Protein AF-A0A9E3U3G9-F1 (afdb_monomer_lite)

Structure (mmCIF, N/CA/C/O backbone):
data_AF-A0A9E3U3G9-F1
#
_entry.id   AF-A0A9E3U3G9-F1
#
loop_
_atom_site.group_PDB
_atom_site.id
_atom_site.type_symbol
_atom_site.label_atom_id
_atom_site.label_alt_id
_atom_site.label_comp_id
_atom_site.label_asym_id
_atom_site.label_entity_id
_atom_site.label_seq_id
_atom_site.pdbx_PDB_ins_code
_atom_site.Cartn_x
_atom_site.Cartn_y
_atom_site.Cartn_z
_atom_site.occupancy
_atom_site.B_iso_or_equiv
_atom_site.auth_seq_id
_atom_site.auth_comp_id
_atom_site.auth_asym_id
_atom_site.auth_atom_id
_atom_site.pdbx_PDB_model_num
ATOM 1 N N . MET A 1 1 ? -55.677 0.872 50.748 1.00 37.28 1 MET A N 1
ATOM 2 C CA . MET A 1 1 ? -56.685 1.625 51.520 1.00 37.28 1 MET A CA 1
ATOM 3 C C . MET A 1 1 ? -56.975 0.814 52.766 1.00 37.28 1 MET A C 1
ATOM 5 O O . MET A 1 1 ? -57.609 -0.227 52.658 1.00 37.28 1 MET A O 1
ATOM 9 N N . THR A 1 2 ? -56.434 1.219 53.912 1.00 43.53 2 THR A N 1
ATOM 10 C CA . THR A 1 2 ? -56.767 0.632 55.213 1.00 43.53 2 THR A CA 1
ATOM 11 C C . THR A 1 2 ? -58.215 0.990 55.527 1.00 43.53 2 THR A C 1
ATOM 13 O O . THR A 1 2 ? -58.541 2.118 55.889 1.00 43.53 2 THR A O 1
ATOM 16 N N . SER A 1 3 ? -59.115 0.040 55.284 1.00 49.56 3 SER A N 1
ATOM 17 C CA . SER A 1 3 ? -60.505 0.147 55.705 1.00 49.56 3 SER A CA 1
ATOM 18 C C . SER A 1 3 ? -60.536 -0.058 57.215 1.00 49.56 3 SER A C 1
ATOM 20 O O . SER A 1 3 ? -60.450 -1.183 57.698 1.00 49.56 3 SER A O 1
ATOM 22 N N . ILE A 1 4 ? -60.613 1.039 57.967 1.00 56.78 4 ILE A N 1
ATOM 23 C CA . ILE A 1 4 ? -61.004 0.976 59.374 1.00 56.78 4 ILE A CA 1
ATOM 24 C C . ILE A 1 4 ? -62.487 0.614 59.370 1.00 56.78 4 ILE A C 1
ATOM 26 O O . ILE A 1 4 ? -63.339 1.427 59.008 1.00 56.78 4 ILE A O 1
ATOM 30 N N . VAL A 1 5 ? -62.786 -0.640 59.702 1.00 57.12 5 VAL A N 1
ATOM 31 C CA . VAL A 1 5 ? -64.161 -1.127 59.800 1.00 57.12 5 VAL A CA 1
ATOM 32 C C . VAL A 1 5 ? -64.799 -0.490 61.040 1.00 57.12 5 VAL A C 1
ATOM 34 O O . VAL A 1 5 ? -64.262 -0.648 62.139 1.00 57.12 5 VAL A O 1
ATOM 37 N N . PRO A 1 6 ? -65.920 0.241 60.904 1.00 60.78 6 PRO A N 1
ATOM 38 C CA . PRO A 1 6 ? -66.545 0.916 62.032 1.00 60.78 6 PRO A CA 1
ATOM 39 C C . PRO A 1 6 ? -67.048 -0.101 63.062 1.00 60.78 6 PRO A C 1
ATOM 41 O O . PRO A 1 6 ? -67.605 -1.147 62.718 1.00 60.78 6 PRO A O 1
ATOM 44 N N . ILE A 1 7 ? -66.853 0.221 64.341 1.00 60.19 7 ILE A N 1
ATOM 45 C CA . ILE A 1 7 ? -67.329 -0.591 65.462 1.00 60.19 7 ILE A CA 1
ATOM 46 C C . ILE A 1 7 ? -68.869 -0.547 65.450 1.00 60.19 7 ILE A C 1
ATOM 48 O O . ILE A 1 7 ? -69.435 0.547 65.527 1.00 60.19 7 ILE A O 1
ATOM 52 N N . PRO A 1 8 ? -69.575 -1.689 65.340 1.00 57.84 8 PRO A N 1
ATOM 53 C CA . PRO A 1 8 ? -71.032 -1.698 65.356 1.00 57.84 8 PRO A CA 1
ATOM 54 C C . PRO A 1 8 ? -71.539 -1.258 66.732 1.00 57.84 8 PRO A C 1
ATOM 56 O O . PRO A 1 8 ? -71.121 -1.795 67.753 1.00 57.84 8 PRO A O 1
ATOM 59 N N . THR A 1 9 ? -72.479 -0.317 66.764 1.00 58.25 9 THR A N 1
ATOM 60 C CA . THR A 1 9 ? -73.106 0.208 67.992 1.00 58.25 9 THR A CA 1
ATOM 61 C C . THR A 1 9 ? -74.198 -0.707 68.571 1.00 58.25 9 THR A C 1
ATOM 63 O O . THR A 1 9 ? -74.906 -0.327 69.500 1.00 58.25 9 THR A O 1
ATOM 66 N N . THR A 1 10 ? -74.341 -1.931 68.054 1.00 64.00 10 THR A N 1
ATOM 67 C CA . THR A 1 10 ? -75.283 -2.958 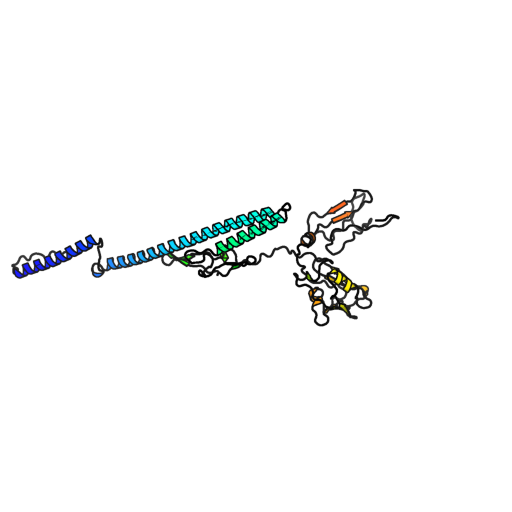68.530 1.00 64.00 10 THR A CA 1
ATOM 68 C C . THR A 1 10 ? -74.509 -4.176 69.039 1.00 64.00 10 THR A C 1
ATOM 70 O O . THR A 1 10 ? -73.444 -4.481 68.508 1.00 64.00 10 THR A O 1
ATOM 73 N N . ARG A 1 11 ? -75.010 -4.856 70.089 1.00 62.72 11 ARG A N 1
ATOM 74 C CA . ARG A 1 11 ? -74.350 -6.019 70.721 1.00 62.72 11 ARG A CA 1
ATOM 75 C C . ARG A 1 11 ? -73.947 -7.061 69.665 1.00 62.72 11 ARG A C 1
ATOM 77 O O . ARG A 1 11 ? -74.780 -7.838 69.209 1.00 62.72 11 ARG A O 1
ATOM 84 N N . ALA A 1 12 ? -72.670 -7.086 69.302 1.00 60.84 12 ALA A N 1
ATOM 85 C CA . ALA A 1 12 ? -72.057 -8.182 68.567 1.00 60.84 12 ALA A CA 1
ATOM 86 C C . ALA A 1 12 ? -71.723 -9.309 69.556 1.00 60.84 12 ALA A C 1
ATOM 88 O O . ALA A 1 12 ? -71.400 -9.032 70.710 1.00 60.84 12 ALA A O 1
ATOM 89 N N . SER A 1 13 ? -71.811 -10.574 69.137 1.00 74.88 13 SER A N 1
ATOM 90 C CA . SER A 1 13 ? -71.367 -11.685 69.986 1.00 74.88 13 SER A CA 1
ATOM 91 C C . SER A 1 13 ? -69.854 -11.593 70.224 1.00 74.88 13 SER A C 1
ATOM 93 O O . SER A 1 13 ? -69.106 -11.265 69.300 1.00 74.88 13 SER A O 1
ATOM 95 N N . ASP A 1 14 ? -69.389 -11.912 71.436 1.00 76.69 14 ASP A N 1
ATOM 96 C CA . ASP A 1 14 ? -67.957 -11.876 71.792 1.00 76.69 14 ASP A CA 1
ATOM 97 C C . ASP A 1 14 ? -67.092 -12.703 70.824 1.00 76.69 14 ASP A C 1
ATOM 99 O O . ASP A 1 14 ? -65.964 -12.332 70.490 1.00 76.69 14 ASP A O 1
ATOM 103 N N . LEU A 1 15 ? -67.650 -13.794 70.289 1.00 81.62 15 LEU A N 1
ATOM 104 C CA . LEU A 1 15 ? -67.008 -14.626 69.270 1.00 81.62 15 LEU A CA 1
ATOM 105 C C . LEU A 1 15 ? -66.771 -13.872 67.948 1.00 81.62 15 LEU A C 1
ATOM 107 O O . LEU A 1 15 ? -65.721 -14.015 67.330 1.00 81.62 15 LEU A O 1
ATOM 111 N N . LEU A 1 16 ? -67.721 -13.043 67.512 1.00 83.25 16 LEU A N 1
ATOM 112 C CA . LEU A 1 16 ? -67.593 -12.265 66.277 1.00 83.25 16 LEU A CA 1
ATOM 113 C C . LEU A 1 16 ? -66.565 -11.130 66.434 1.00 83.25 16 LEU A C 1
ATOM 115 O O . LEU A 1 16 ? -65.830 -10.820 65.497 1.00 83.25 16 LEU A O 1
ATOM 119 N N . VAL A 1 17 ? -66.504 -10.516 67.621 1.00 81.44 17 VAL A N 1
ATOM 120 C CA . VAL A 1 17 ? -65.535 -9.455 67.948 1.00 81.44 17 VAL A CA 1
ATOM 121 C C . VAL A 1 17 ? -64.114 -10.019 67.997 1.00 81.44 17 VAL A C 1
ATOM 123 O O . VAL A 1 17 ? -63.212 -9.468 67.366 1.00 81.44 17 VAL A O 1
ATOM 126 N N . THR A 1 18 ? -63.922 -11.155 68.670 1.00 85.12 18 THR A N 1
ATOM 127 C CA . THR A 1 18 ? -62.619 -11.837 68.751 1.00 85.12 18 THR A CA 1
ATOM 128 C C . THR A 1 18 ? -62.143 -12.353 67.391 1.00 85.12 18 THR A C 1
ATOM 130 O O . THR A 1 18 ? -60.981 -12.149 67.044 1.00 85.12 18 THR A O 1
ATOM 133 N N . GLN A 1 19 ? -63.023 -12.933 66.566 1.00 87.81 19 GLN A N 1
ATOM 134 C CA . GLN A 1 19 ? -62.677 -13.355 65.201 1.00 87.81 19 GLN A CA 1
ATOM 135 C C . GLN A 1 19 ? -62.262 -12.182 64.301 1.00 87.81 19 GLN A C 1
ATOM 137 O O . GLN A 1 19 ? -61.301 -12.307 63.544 1.00 87.81 19 GLN A O 1
ATOM 142 N N . ARG A 1 20 ? -62.937 -11.028 64.397 1.00 84.44 20 ARG A N 1
ATOM 143 C CA . ARG A 1 20 ? -62.544 -9.817 63.653 1.00 84.44 20 ARG A CA 1
ATOM 144 C C . ARG A 1 20 ? -61.198 -9.273 64.110 1.00 84.44 20 ARG A C 1
ATOM 146 O O . ARG A 1 20 ? -60.390 -8.895 63.270 1.00 84.44 20 ARG A O 1
ATOM 153 N N . MET A 1 21 ? -60.946 -9.260 65.417 1.00 87.00 21 MET A N 1
ATOM 154 C CA . MET A 1 21 ? -59.664 -8.818 65.964 1.00 87.00 21 MET A CA 1
ATOM 155 C C . MET A 1 21 ? -58.521 -9.738 65.519 1.00 87.00 21 MET A C 1
ATOM 157 O O . MET A 1 21 ? -57.476 -9.249 65.104 1.00 87.00 21 MET A O 1
ATOM 161 N N . LEU A 1 22 ? -58.735 -11.057 65.522 1.00 90.25 22 LEU A N 1
ATOM 162 C CA . LEU A 1 22 ? -57.767 -12.025 65.000 1.00 90.25 22 LEU A CA 1
ATOM 163 C C . LEU A 1 22 ? -57.517 -11.841 63.499 1.00 90.25 22 LEU A C 1
ATOM 165 O O . LEU A 1 22 ? -56.364 -11.859 63.076 1.00 90.25 22 LEU A O 1
ATOM 169 N N . ALA A 1 23 ? -58.564 -11.619 62.700 1.00 90.00 23 ALA A N 1
ATOM 170 C CA . ALA A 1 23 ? -58.417 -11.344 61.272 1.00 90.00 23 ALA A CA 1
ATOM 171 C C . ALA A 1 23 ? -57.639 -10.041 61.016 1.00 90.00 23 ALA A C 1
ATOM 173 O O . ALA A 1 23 ? -56.769 -10.014 60.147 1.00 90.00 23 ALA A O 1
ATOM 174 N N . GLN A 1 24 ? -57.896 -8.988 61.800 1.00 89.62 24 GLN A N 1
ATOM 175 C CA . GLN A 1 24 ? -57.158 -7.728 61.703 1.00 89.62 24 GLN A CA 1
ATOM 176 C C . GLN A 1 24 ? -55.687 -7.904 62.095 1.00 89.62 24 GLN A C 1
ATOM 178 O O . GLN A 1 24 ? -54.813 -7.489 61.344 1.00 89.62 24 GLN A O 1
ATOM 183 N N . LEU A 1 25 ? -55.398 -8.597 63.201 1.00 92.19 25 LEU A N 1
ATOM 184 C CA . LEU A 1 25 ? -54.023 -8.892 63.620 1.00 92.19 25 LEU A CA 1
ATOM 185 C C . LEU A 1 25 ? -53.260 -9.706 62.568 1.00 92.19 25 LEU A C 1
ATOM 187 O O . LEU A 1 25 ? -52.076 -9.468 62.350 1.00 92.19 25 LEU A O 1
ATOM 191 N N . GLN A 1 26 ? -53.926 -10.646 61.896 1.00 92.44 26 GLN A N 1
ATOM 192 C CA . GLN A 1 26 ? -53.324 -11.410 60.801 1.00 92.44 26 GLN A CA 1
ATOM 193 C C . GLN A 1 26 ? -53.022 -10.540 59.571 1.00 92.44 26 GLN A C 1
ATOM 195 O O . GLN A 1 26 ? -52.014 -10.774 58.903 1.00 92.44 26 GLN A O 1
ATOM 200 N N . ILE A 1 27 ? -53.866 -9.549 59.263 1.00 92.50 27 ILE A N 1
ATOM 201 C CA . ILE A 1 27 ? -53.612 -8.566 58.196 1.00 92.50 27 ILE A CA 1
ATOM 202 C C . ILE A 1 27 ? -52.431 -7.672 58.584 1.00 92.50 27 ILE A C 1
ATOM 204 O O . ILE A 1 27 ? -51.468 -7.580 57.825 1.00 92.50 27 ILE A O 1
ATOM 208 N N . ASP A 1 28 ? -52.454 -7.102 59.788 1.00 91.50 28 ASP A N 1
ATOM 209 C CA . ASP A 1 28 ? -51.410 -6.198 60.274 1.00 91.50 28 ASP A CA 1
ATOM 210 C C . ASP A 1 28 ? -50.050 -6.909 60.358 1.00 91.50 28 ASP A C 1
ATOM 212 O O . ASP A 1 28 ? -49.027 -6.347 59.973 1.00 91.50 28 ASP A O 1
ATOM 216 N N . GLN A 1 29 ? -50.018 -8.176 60.790 1.00 93.88 29 GLN A N 1
ATOM 217 C CA . GLN A 1 29 ? -48.792 -8.977 60.827 1.00 93.88 29 GLN A CA 1
ATOM 218 C C . GLN A 1 29 ? -48.216 -9.216 59.422 1.00 93.88 29 GLN A C 1
ATOM 220 O O . GLN A 1 29 ? -46.998 -9.182 59.250 1.00 93.88 29 GLN A O 1
ATOM 225 N N . ARG A 1 30 ? -49.066 -9.421 58.406 1.00 91.62 30 ARG A N 1
ATOM 226 C CA . ARG A 1 30 ? -48.631 -9.560 57.005 1.00 91.62 30 ARG A CA 1
ATOM 227 C C . ARG A 1 30 ? -48.098 -8.250 56.436 1.00 91.62 30 ARG A C 1
ATOM 229 O O . ARG A 1 30 ? -47.058 -8.261 55.781 1.00 91.62 30 ARG A O 1
ATOM 236 N N . ASP A 1 31 ? -48.775 -7.139 56.705 1.00 89.50 31 ASP A N 1
ATOM 237 C CA . ASP A 1 31 ? -48.332 -5.815 56.262 1.00 89.50 31 ASP A CA 1
ATOM 238 C C . ASP A 1 31 ? -47.004 -5.424 56.923 1.00 89.50 31 ASP A C 1
ATOM 240 O O . ASP A 1 31 ? -46.109 -4.895 56.261 1.00 89.50 31 ASP A O 1
ATOM 244 N N . LEU A 1 32 ? -46.828 -5.755 58.204 1.00 93.31 32 LEU A N 1
ATOM 245 C CA . LEU A 1 32 ? -45.590 -5.512 58.938 1.00 93.31 32 LEU A CA 1
ATOM 246 C C . LEU A 1 32 ? -44.430 -6.342 58.371 1.00 93.31 32 LEU A C 1
ATOM 248 O O . LEU A 1 32 ? -43.364 -5.782 58.117 1.00 93.31 32 LEU A O 1
ATOM 252 N N . LEU A 1 33 ? -44.637 -7.638 58.105 1.00 91.44 33 LEU A N 1
ATOM 253 C CA . LEU A 1 33 ? -43.637 -8.486 57.438 1.00 91.44 33 LEU A CA 1
ATOM 254 C C . LEU A 1 33 ? -43.251 -7.928 56.063 1.00 91.44 33 LEU A C 1
ATOM 256 O O . LEU A 1 33 ? -42.070 -7.804 55.756 1.00 91.44 33 LEU A O 1
ATOM 260 N N . ARG A 1 34 ? -44.234 -7.488 55.272 1.00 88.06 34 ARG A N 1
ATOM 261 C CA . ARG A 1 34 ? -43.976 -6.863 53.972 1.00 88.06 34 ARG A CA 1
ATOM 262 C C . ARG A 1 34 ? -43.118 -5.602 54.101 1.00 88.06 34 ARG A C 1
ATOM 264 O O . ARG A 1 34 ? -42.192 -5.417 53.318 1.00 88.06 34 ARG A O 1
ATOM 271 N N . ILE A 1 35 ? -43.411 -4.727 55.064 1.00 90.19 35 ILE A N 1
ATOM 272 C CA . ILE A 1 35 ? -42.608 -3.518 55.298 1.00 90.19 35 ILE A CA 1
ATOM 273 C C . ILE A 1 35 ? -41.190 -3.892 55.749 1.00 90.19 35 ILE A C 1
ATOM 275 O O . ILE A 1 35 ? -40.235 -3.262 55.298 1.00 90.19 35 ILE A O 1
ATOM 279 N N . GLN A 1 36 ? -41.029 -4.924 56.584 1.00 91.94 36 GLN A N 1
ATOM 280 C CA . GLN A 1 36 ? -39.705 -5.431 56.963 1.00 91.94 36 GLN A CA 1
ATOM 281 C C . GLN A 1 36 ? -38.915 -5.926 55.743 1.00 91.94 36 GLN A C 1
ATOM 283 O O . GLN A 1 36 ? -37.748 -5.562 55.597 1.00 91.94 36 GLN A O 1
ATOM 288 N N . ASP A 1 37 ? -39.548 -6.664 54.829 1.00 90.81 37 ASP A N 1
ATOM 289 C CA . ASP A 1 37 ? -38.915 -7.129 53.588 1.00 90.81 37 ASP A CA 1
ATOM 290 C C . ASP A 1 37 ? -38.526 -5.959 52.667 1.00 90.81 37 ASP A C 1
ATOM 292 O O . ASP A 1 37 ? -37.433 -5.934 52.089 1.00 90.81 37 ASP A O 1
ATOM 296 N N . GLN A 1 38 ? -39.392 -4.948 52.544 1.00 90.94 38 GLN A N 1
ATOM 297 C CA . GLN A 1 38 ? -39.103 -3.729 51.780 1.00 90.94 38 GLN A CA 1
ATOM 298 C C . GLN A 1 38 ? -37.947 -2.934 52.396 1.00 90.94 38 GLN A C 1
ATOM 300 O O . GLN A 1 38 ? -37.101 -2.421 51.664 1.00 90.94 38 GLN A O 1
ATOM 305 N N . LEU A 1 39 ? -37.880 -2.855 53.728 1.00 92.31 39 LEU A N 1
ATOM 306 C CA . LEU A 1 39 ? -36.806 -2.171 54.444 1.00 92.31 39 LEU A CA 1
ATOM 307 C C . LEU A 1 39 ? -35.474 -2.919 54.300 1.00 92.31 39 LEU A C 1
ATOM 309 O O . LEU A 1 39 ? -34.445 -2.294 54.066 1.00 92.31 39 LEU A O 1
ATOM 313 N N . SER A 1 40 ? -35.498 -4.251 54.396 1.00 94.38 40 SER A N 1
ATOM 314 C CA . SER A 1 40 ? -34.305 -5.094 54.267 1.00 94.38 40 SER A CA 1
ATOM 315 C C . SER A 1 40 ? -33.739 -5.091 52.844 1.00 94.38 40 SER A C 1
ATOM 317 O O . SER A 1 40 ? -32.527 -5.001 52.661 1.00 94.38 40 SER A O 1
ATOM 319 N N . SER A 1 41 ? -34.601 -5.156 51.827 1.00 90.88 41 SER A N 1
ATOM 320 C CA . SER A 1 41 ? -34.184 -5.187 50.416 1.00 90.88 41 SER A CA 1
ATOM 321 C C . SER A 1 41 ? -34.005 -3.813 49.771 1.00 90.88 41 SER A C 1
ATOM 323 O O . SER A 1 41 ? -33.438 -3.718 48.680 1.00 90.88 41 SER A O 1
ATOM 325 N N . GLY A 1 42 ? -34.562 -2.761 50.377 1.00 90.69 42 GLY A N 1
ATOM 326 C CA . GLY A 1 42 ? -34.692 -1.435 49.774 1.00 90.69 42 GLY A CA 1
ATOM 327 C C . GLY A 1 42 ? -35.638 -1.381 48.565 1.00 90.69 42 GLY A C 1
ATOM 328 O O . GLY A 1 42 ? -35.676 -0.369 47.863 1.00 90.69 42 GLY A O 1
ATOM 329 N N . ARG A 1 43 ? -36.391 -2.451 48.270 1.00 89.25 43 ARG A N 1
ATOM 330 C CA . ARG A 1 43 ? -37.284 -2.536 47.105 1.00 89.25 43 ARG A CA 1
ATOM 331 C C . ARG A 1 43 ? -38.736 -2.421 47.537 1.00 89.25 43 ARG A C 1
ATOM 333 O O . ARG A 1 43 ? -39.215 -3.210 48.335 1.00 89.25 43 ARG A O 1
ATOM 340 N N . ARG A 1 44 ? -39.477 -1.487 46.932 1.00 87.75 44 ARG A N 1
ATOM 341 C CA . ARG A 1 44 ? -40.927 -1.335 47.164 1.00 87.75 44 ARG A CA 1
ATOM 342 C C . ARG A 1 44 ? -41.754 -2.501 46.599 1.00 87.75 44 ARG A C 1
ATOM 344 O O . ARG A 1 44 ? -42.830 -2.776 47.117 1.00 87.75 44 ARG A O 1
ATOM 351 N N . ILE A 1 45 ? -41.293 -3.140 45.522 1.00 87.00 45 ILE A N 1
ATOM 352 C CA . ILE A 1 45 ? -42.046 -4.157 44.772 1.00 87.00 45 ILE A CA 1
ATOM 353 C C . ILE A 1 45 ? -41.199 -5.425 44.676 1.00 87.00 45 ILE A C 1
ATOM 355 O O . ILE A 1 45 ? -40.090 -5.370 44.140 1.00 87.00 45 ILE A O 1
ATOM 359 N N . PHE A 1 46 ? -41.736 -6.551 45.146 1.00 83.56 46 PHE A N 1
ATOM 360 C CA . PHE A 1 46 ? -41.106 -7.868 45.007 1.00 83.56 46 PHE A CA 1
ATOM 361 C C . PHE A 1 46 ? -41.773 -8.725 43.941 1.00 83.56 46 PHE A C 1
ATOM 363 O O . PHE A 1 46 ? -41.094 -9.382 43.155 1.00 83.56 46 PHE A O 1
ATOM 370 N N . THR A 1 47 ? -43.103 -8.702 43.901 1.00 85.75 47 THR A N 1
ATOM 371 C CA . THR A 1 47 ? -43.889 -9.487 42.951 1.00 85.75 47 THR A CA 1
ATOM 372 C C . THR A 1 47 ? -44.701 -8.579 42.025 1.00 85.75 47 THR A C 1
ATOM 374 O O . THR A 1 47 ? -45.231 -7.559 42.473 1.00 85.75 47 THR A O 1
ATOM 377 N N . PRO A 1 48 ? -44.866 -8.928 40.734 1.00 86.25 48 PRO A N 1
ATOM 378 C CA . PRO A 1 48 ? -45.695 -8.141 39.818 1.00 86.25 48 PRO A CA 1
ATOM 379 C C . PRO A 1 48 ? -47.157 -7.998 40.264 1.00 86.25 48 PRO A C 1
ATOM 381 O O . PRO A 1 48 ? -47.818 -7.034 39.891 1.00 86.25 48 PRO A O 1
ATOM 384 N N . SER A 1 49 ? -47.656 -8.929 41.084 1.00 86.50 49 SER A N 1
ATOM 385 C CA . SER A 1 49 ? -49.006 -8.901 41.660 1.00 86.50 49 SER A CA 1
ATOM 386 C C . SER A 1 49 ? -49.239 -7.769 42.663 1.00 86.50 49 SER A C 1
ATOM 388 O O . SER A 1 49 ? -50.389 -7.409 42.894 1.00 86.50 49 SER A O 1
ATOM 390 N N . GLU A 1 50 ? -48.189 -7.199 43.260 1.00 85.88 50 GLU A N 1
ATOM 391 C CA . GLU A 1 50 ? -48.328 -6.114 44.242 1.00 85.88 50 GLU A CA 1
ATOM 392 C C . GLU A 1 50 ? -48.685 -4.762 43.611 1.00 85.88 50 GLU A C 1
ATOM 394 O O . GLU A 1 50 ? -49.371 -3.959 44.242 1.00 85.88 50 GLU A O 1
ATOM 399 N N . ASP A 1 51 ? -48.185 -4.496 42.401 1.00 89.56 51 ASP A N 1
ATOM 400 C CA . ASP A 1 51 ? -48.392 -3.258 41.642 1.00 89.56 51 ASP A CA 1
ATOM 401 C C . ASP A 1 51 ? -48.017 -3.513 40.171 1.00 89.56 51 ASP A C 1
ATOM 403 O O . ASP A 1 51 ? -46.885 -3.265 39.747 1.00 89.56 51 ASP A O 1
ATOM 407 N N . ALA A 1 52 ? -48.953 -4.067 39.393 1.00 89.62 52 ALA A N 1
ATOM 408 C CA . ALA A 1 52 ? -48.689 -4.474 38.011 1.00 89.62 52 ALA A CA 1
ATOM 409 C C . ALA A 1 52 ? -48.193 -3.318 37.108 1.00 89.62 52 ALA A C 1
ATOM 411 O O . ALA A 1 52 ? -47.210 -3.523 36.388 1.00 89.62 52 ALA A O 1
ATOM 412 N N . PRO A 1 53 ? -48.768 -2.094 37.158 1.00 92.44 53 PRO A N 1
ATOM 413 C CA . PRO A 1 53 ? -48.261 -0.965 36.377 1.00 92.44 53 PRO A CA 1
ATOM 414 C C . PRO A 1 53 ? -46.823 -0.570 36.734 1.00 92.44 53 PRO A C 1
ATOM 416 O O . PRO A 1 53 ? -46.011 -0.319 35.838 1.00 92.44 53 PRO A O 1
ATOM 419 N N . ALA A 1 54 ? -46.479 -0.511 38.025 1.00 91.44 54 ALA A N 1
ATOM 420 C CA . ALA A 1 54 ? -45.123 -0.153 38.430 1.00 91.44 54 ALA A CA 1
ATOM 421 C C . ALA A 1 54 ? -44.118 -1.284 38.157 1.00 91.44 54 ALA A C 1
ATOM 423 O O . ALA A 1 54 ? -43.000 -1.005 37.722 1.00 91.44 54 ALA A O 1
ATOM 424 N N . ALA A 1 55 ? -44.521 -2.547 38.329 1.00 92.00 55 ALA A N 1
ATOM 425 C CA . ALA A 1 55 ? -43.704 -3.708 37.994 1.00 92.00 55 ALA A CA 1
ATOM 426 C C . ALA A 1 55 ? -43.387 -3.771 36.491 1.00 92.00 55 ALA A C 1
ATOM 428 O O . ALA A 1 55 ? -42.236 -3.990 36.119 1.00 92.00 55 ALA A O 1
ATOM 429 N N . GLN A 1 56 ? -44.363 -3.501 35.615 1.00 93.25 56 GLN A N 1
ATOM 430 C CA . GLN A 1 56 ? -44.132 -3.453 34.167 1.00 93.25 56 GLN A CA 1
ATOM 431 C C . GLN A 1 56 ? -43.093 -2.385 33.797 1.00 93.25 56 GLN A C 1
ATOM 433 O O . GLN A 1 56 ? -42.173 -2.659 33.024 1.00 93.25 56 GLN A O 1
ATOM 438 N N . ARG A 1 57 ? -43.203 -1.177 34.368 1.00 92.56 57 ARG A N 1
ATOM 439 C CA . ARG A 1 57 ? -42.219 -0.102 34.149 1.00 92.56 57 ARG A CA 1
ATOM 440 C C . ARG A 1 57 ? -40.832 -0.501 34.644 1.00 92.56 57 ARG A C 1
ATOM 442 O O . ARG A 1 57 ? -39.860 -0.290 33.926 1.00 92.56 57 ARG A O 1
ATOM 449 N N . ALA A 1 58 ? -40.746 -1.107 35.829 1.00 92.25 58 ALA A N 1
ATOM 450 C CA . ALA A 1 58 ? -39.486 -1.585 36.388 1.00 92.25 58 ALA A CA 1
ATOM 451 C C . ALA A 1 58 ? -38.820 -2.633 35.482 1.00 92.25 58 ALA A C 1
ATOM 453 O O . ALA A 1 58 ? -37.632 -2.516 35.207 1.00 92.25 58 ALA A O 1
ATOM 454 N N . ILE A 1 59 ? -39.580 -3.594 34.944 1.00 92.19 59 ILE A N 1
ATOM 455 C CA . ILE A 1 59 ? -39.061 -4.620 34.022 1.00 92.19 59 ILE A CA 1
ATOM 456 C C . ILE A 1 59 ? -38.528 -3.993 32.728 1.00 92.19 59 ILE A C 1
ATOM 458 O O . ILE A 1 59 ? -37.452 -4.365 32.263 1.00 92.19 59 ILE A O 1
ATOM 462 N N . VAL A 1 60 ? -39.259 -3.043 32.134 1.00 94.81 60 VAL A N 1
ATOM 463 C CA . VAL A 1 60 ? -38.811 -2.354 30.911 1.00 94.81 60 VAL A CA 1
ATOM 464 C C . VAL A 1 60 ? -37.530 -1.564 31.173 1.00 94.81 60 VAL A C 1
ATOM 466 O O . VAL A 1 60 ? -36.585 -1.666 30.393 1.00 94.81 60 VAL A O 1
ATOM 469 N N . LEU A 1 61 ? -37.470 -0.825 32.284 1.00 94.94 61 LEU A N 1
ATOM 470 C CA . LEU A 1 61 ? -36.273 -0.080 32.678 1.00 94.94 61 LEU A CA 1
ATOM 471 C C . LEU A 1 61 ? -35.096 -1.006 32.986 1.00 94.94 61 LEU A C 1
ATOM 473 O O . LEU A 1 61 ? -33.975 -0.695 32.601 1.00 94.94 61 LEU A O 1
ATOM 477 N N . GLN A 1 62 ? -35.334 -2.150 33.627 1.00 93.94 62 GLN A N 1
ATOM 478 C CA . GLN A 1 62 ? -34.289 -3.124 33.919 1.00 93.94 62 GLN A CA 1
ATOM 479 C C . GLN A 1 62 ? -33.724 -3.739 32.633 1.00 93.94 62 GLN A C 1
ATOM 481 O O . GLN A 1 62 ? -32.509 -3.775 32.471 1.00 93.94 62 GLN A O 1
ATOM 486 N N . ARG A 1 63 ? -34.579 -4.127 31.676 1.00 94.94 63 ARG A N 1
ATOM 487 C CA . ARG A 1 63 ? -34.132 -4.591 30.349 1.00 94.94 63 ARG A CA 1
ATOM 488 C C . ARG A 1 63 ? -33.344 -3.519 29.606 1.00 94.94 63 ARG A C 1
ATOM 490 O O . ARG A 1 63 ? -32.318 -3.822 29.007 1.00 94.94 63 ARG A O 1
ATOM 497 N N . LEU A 1 64 ? -33.814 -2.271 29.649 1.00 94.81 64 LEU A N 1
ATOM 498 C CA . LEU A 1 64 ? -33.109 -1.144 29.043 1.00 94.81 64 LEU A CA 1
ATOM 499 C C . LEU A 1 64 ? -31.733 -0.943 29.692 1.00 94.81 64 LEU A C 1
ATOM 501 O O . LEU A 1 64 ? -30.756 -0.717 28.985 1.00 94.81 64 LEU A O 1
ATOM 505 N N . LEU A 1 65 ? -31.645 -1.056 31.019 1.00 95.75 65 LEU A N 1
ATOM 506 C CA . LEU A 1 65 ? -30.394 -0.939 31.762 1.00 95.75 65 LEU A CA 1
ATOM 507 C C . LEU A 1 65 ? -29.430 -2.076 31.409 1.00 95.75 65 LEU A C 1
ATOM 509 O O . LEU A 1 65 ? -28.278 -1.800 31.102 1.00 95.75 65 LEU A O 1
ATOM 513 N N . GLU A 1 66 ? -29.903 -3.322 31.355 1.00 95.44 66 GLU A N 1
ATOM 514 C CA . GLU A 1 66 ? -29.113 -4.483 30.923 1.00 95.44 66 GLU A CA 1
ATOM 515 C C . GLU A 1 66 ? -28.588 -4.311 29.487 1.00 95.44 66 GLU A C 1
ATOM 517 O O . GLU A 1 66 ? -27.401 -4.526 29.228 1.00 95.44 66 GLU A O 1
ATOM 522 N N . GLN A 1 67 ? -29.436 -3.844 28.563 1.00 93.69 67 GLN A N 1
ATOM 523 C CA . GLN A 1 67 ? -29.030 -3.525 27.190 1.00 93.69 67 GLN A CA 1
ATOM 524 C C . GLN A 1 67 ? -27.978 -2.411 27.153 1.00 93.69 67 GLN A C 1
ATOM 526 O O . GLN A 1 67 ? -26.957 -2.560 26.483 1.00 93.69 67 GLN A O 1
ATOM 531 N N . LYS A 1 68 ? -28.176 -1.322 27.905 1.00 94.56 68 LYS A N 1
ATOM 532 C CA . LYS A 1 68 ? -27.205 -0.222 28.006 1.00 94.56 68 LYS A CA 1
ATOM 533 C C . LYS A 1 68 ? -25.881 -0.680 28.623 1.00 94.56 68 LYS A C 1
ATOM 535 O O . LYS A 1 68 ? -24.830 -0.292 28.126 1.00 94.56 68 LYS A O 1
ATOM 540 N N . THR A 1 69 ? -25.903 -1.546 29.637 1.00 95.88 69 THR A N 1
ATOM 541 C CA . THR A 1 69 ? -24.688 -2.144 30.212 1.00 95.88 69 THR A CA 1
ATOM 542 C C . THR A 1 69 ? -23.941 -2.998 29.185 1.00 95.88 69 THR A C 1
ATOM 544 O O . THR A 1 69 ? -22.714 -2.950 29.128 1.00 95.88 69 THR A O 1
ATOM 547 N N . GLN A 1 70 ? -24.646 -3.762 28.345 1.00 94.25 70 GLN A N 1
ATOM 548 C CA . GLN A 1 70 ? -24.001 -4.536 27.282 1.00 94.25 70 GLN A CA 1
ATOM 549 C C . GLN A 1 70 ? -23.397 -3.634 26.198 1.00 94.25 70 GLN A C 1
ATOM 551 O O . GLN 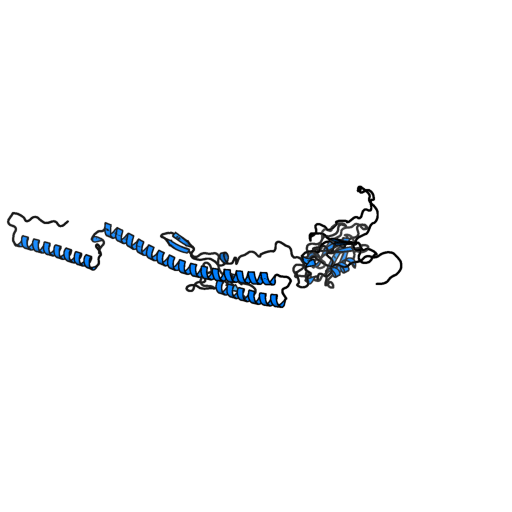A 1 70 ? -22.270 -3.871 25.769 1.00 94.25 70 GLN A O 1
ATOM 556 N N . VAL A 1 71 ? -24.115 -2.585 25.787 1.00 94.50 71 VAL A N 1
ATOM 557 C CA . VAL A 1 71 ? -23.600 -1.569 24.856 1.00 94.50 71 VAL A CA 1
ATOM 558 C C . VAL A 1 71 ? -22.339 -0.915 25.416 1.00 94.50 71 VAL A C 1
ATOM 560 O O . VAL A 1 71 ? -21.342 -0.827 24.711 1.00 94.50 71 VAL A O 1
ATOM 563 N N . GLN A 1 72 ? -22.334 -0.536 26.696 1.00 94.69 72 GLN A N 1
ATOM 564 C CA . GLN A 1 72 ? -21.155 0.047 27.333 1.00 94.69 72 GLN A CA 1
ATOM 565 C C . GLN A 1 72 ? -19.938 -0.890 27.245 1.00 94.69 72 GLN A C 1
ATOM 567 O O . GLN A 1 72 ? -18.868 -0.463 26.815 1.00 94.69 72 GLN A O 1
ATOM 572 N N . LYS A 1 73 ? -20.110 -2.184 27.549 1.00 94.44 73 LYS A N 1
ATOM 573 C CA . LYS A 1 73 ? -19.041 -3.190 27.405 1.00 94.44 73 LYS A CA 1
ATOM 574 C C . LYS A 1 73 ? -18.561 -3.336 25.957 1.00 94.44 73 LYS A C 1
ATOM 576 O O . LYS A 1 73 ? -17.363 -3.488 25.720 1.00 94.44 73 LYS A O 1
ATOM 581 N N . ASN A 1 74 ? -19.478 -3.297 24.989 1.00 91.69 74 ASN A N 1
ATOM 582 C CA . ASN A 1 74 ? -19.140 -3.360 23.567 1.00 91.69 74 ASN A CA 1
ATOM 583 C C . ASN A 1 74 ? -18.320 -2.134 23.135 1.00 91.69 74 ASN A C 1
ATOM 585 O O . ASN A 1 74 ? -17.327 -2.288 22.420 1.00 91.69 74 ASN A O 1
ATOM 589 N N . THR A 1 75 ? -18.693 -0.938 23.595 1.00 92.94 75 THR A N 1
ATOM 590 C CA . THR A 1 75 ? -17.970 0.310 23.323 1.00 92.94 75 THR A CA 1
ATOM 591 C C . THR A 1 75 ? -16.586 0.303 23.965 1.00 92.94 75 THR A C 1
ATOM 593 O O . THR A 1 75 ? -15.614 0.609 23.286 1.00 92.94 75 THR A O 1
ATOM 596 N N . GLU A 1 76 ? -16.449 -0.130 25.220 1.00 93.75 76 GLU A N 1
ATOM 597 C CA . GLU A 1 76 ? -15.147 -0.261 25.897 1.00 93.75 76 GLU A CA 1
ATOM 598 C C . GLU A 1 76 ? -14.217 -1.253 25.174 1.00 93.75 76 GLU A C 1
ATOM 600 O O . GLU A 1 76 ? -13.023 -0.994 24.984 1.00 93.75 76 GLU A O 1
ATOM 605 N N . ALA A 1 77 ? -14.763 -2.385 24.714 1.00 91.62 77 ALA A N 1
ATOM 606 C CA . ALA A 1 77 ? -14.014 -3.357 23.922 1.00 91.62 77 ALA A CA 1
ATOM 607 C C . ALA A 1 77 ? -13.601 -2.794 22.552 1.00 91.62 77 ALA A C 1
ATOM 609 O O . ALA A 1 77 ? -12.465 -3.007 22.128 1.00 91.62 77 ALA A O 1
ATOM 610 N N . THR A 1 78 ? -14.499 -2.058 21.892 1.00 91.50 78 THR A N 1
ATOM 611 C CA . THR A 1 78 ? -14.240 -1.405 20.600 1.00 91.50 78 THR A CA 1
ATOM 612 C C . THR A 1 78 ? -13.176 -0.323 20.741 1.00 91.50 78 THR A C 1
ATOM 614 O O . THR A 1 78 ? -12.219 -0.313 19.976 1.00 91.50 78 THR A O 1
ATOM 617 N N . GLN A 1 79 ? -13.273 0.521 21.770 1.00 93.00 79 GLN A N 1
ATOM 618 C CA . GLN A 1 79 ? -12.278 1.543 22.081 1.00 93.00 79 GLN A CA 1
ATOM 619 C C . GLN A 1 79 ? -10.899 0.919 22.293 1.00 93.00 79 GLN A C 1
ATOM 621 O O . GLN A 1 79 ? -9.924 1.368 21.704 1.00 93.00 79 GLN A O 1
ATOM 626 N N . SER A 1 80 ? -10.821 -0.160 23.077 1.00 93.56 80 SER A N 1
ATOM 627 C CA . SER A 1 80 ? -9.555 -0.864 23.316 1.00 93.56 80 SER A CA 1
ATOM 628 C C . SER A 1 80 ? -8.944 -1.410 22.018 1.00 93.56 80 SER A C 1
ATOM 630 O O . SER A 1 80 ? -7.734 -1.334 21.822 1.00 93.56 80 SER A O 1
ATOM 632 N N . TYR A 1 81 ? -9.781 -1.946 21.124 1.00 91.81 81 TYR A N 1
ATOM 633 C CA . TYR A 1 81 ? -9.354 -2.462 19.822 1.00 91.81 81 TYR A CA 1
ATOM 634 C C . TYR A 1 81 ? -8.867 -1.342 18.888 1.00 91.81 81 TYR A C 1
ATOM 636 O O . TYR A 1 81 ? -7.821 -1.470 18.249 1.00 91.81 81 TYR A O 1
ATOM 644 N N . LEU A 1 82 ? -9.589 -0.219 18.835 1.00 92.19 82 LEU A N 1
ATOM 645 C CA . LEU A 1 82 ? -9.218 0.942 18.025 1.00 92.19 82 LEU A CA 1
ATOM 646 C C . LEU A 1 82 ? -7.944 1.615 18.543 1.00 92.19 82 LEU A C 1
ATOM 648 O O . LEU A 1 82 ? -7.084 1.944 17.740 1.00 92.19 82 LEU A O 1
ATOM 652 N N . THR A 1 83 ? -7.757 1.730 19.858 1.00 94.31 83 THR A N 1
ATOM 653 C CA . THR A 1 83 ? -6.513 2.256 20.445 1.00 94.31 83 THR A CA 1
ATOM 654 C C . THR A 1 83 ? -5.305 1.368 20.124 1.00 94.31 83 THR A C 1
ATOM 656 O O . THR A 1 83 ? -4.220 1.880 19.845 1.00 94.31 83 THR A O 1
ATOM 659 N N . ALA A 1 84 ? -5.474 0.041 20.109 1.00 92.69 84 ALA A N 1
ATOM 660 C CA . ALA A 1 84 ? -4.421 -0.867 19.651 1.00 92.69 84 ALA A CA 1
ATOM 661 C C . ALA A 1 84 ? -4.116 -0.674 18.155 1.00 92.69 84 ALA A C 1
ATOM 663 O O . ALA A 1 84 ? -2.952 -0.638 17.764 1.00 92.69 84 ALA A O 1
ATOM 664 N N . THR A 1 85 ? -5.158 -0.482 17.338 1.00 92.25 85 THR A N 1
ATOM 665 C CA . THR A 1 85 ? -5.023 -0.183 15.904 1.00 92.25 85 THR A CA 1
ATOM 666 C C . THR A 1 85 ? -4.279 1.138 15.683 1.00 92.25 85 THR A C 1
ATOM 668 O O . THR A 1 85 ? -3.318 1.175 14.927 1.00 92.25 85 THR A O 1
ATOM 671 N N . GLU A 1 86 ? -4.654 2.207 16.384 1.00 92.31 86 GLU A N 1
ATOM 672 C CA . GLU A 1 86 ? -4.007 3.523 16.310 1.00 92.31 86 GLU A CA 1
ATOM 673 C C . GLU A 1 86 ? -2.536 3.474 16.736 1.00 92.31 86 GLU A C 1
ATOM 675 O O . GLU A 1 86 ? -1.681 4.074 16.090 1.00 92.31 86 GLU A O 1
ATOM 680 N N . SER A 1 87 ? -2.219 2.707 17.782 1.00 94.00 87 SER A N 1
ATOM 681 C CA . SER A 1 87 ? -0.833 2.515 18.220 1.00 94.00 87 SER A CA 1
ATOM 682 C C . SER A 1 87 ? 0.008 1.844 17.129 1.00 94.00 87 SER A C 1
ATOM 684 O O . SER A 1 87 ? 1.107 2.309 16.834 1.00 94.00 87 SER A O 1
ATOM 686 N N . ALA A 1 88 ? -0.533 0.807 16.479 1.00 92.56 88 ALA A N 1
ATOM 687 C CA . ALA A 1 88 ? 0.119 0.153 15.348 1.00 92.56 88 ALA A CA 1
ATOM 688 C C . ALA A 1 88 ? 0.295 1.115 14.156 1.00 92.56 88 ALA A C 1
ATOM 690 O O . ALA A 1 88 ? 1.378 1.193 13.580 1.00 92.56 88 ALA A O 1
ATOM 691 N N . LEU A 1 89 ? -0.727 1.915 13.828 1.00 91.88 89 LEU A N 1
ATOM 692 C CA . LEU A 1 89 ? -0.655 2.935 12.771 1.00 91.88 89 LEU A CA 1
ATOM 693 C C . LEU A 1 89 ? 0.390 4.018 13.058 1.00 91.88 89 LEU A C 1
ATOM 695 O O . LEU A 1 89 ? 1.082 4.465 12.145 1.00 91.88 89 LEU A O 1
ATOM 699 N N . SER A 1 90 ? 0.529 4.429 14.317 1.00 93.50 90 SER A N 1
ATOM 700 C CA . SER A 1 90 ? 1.559 5.379 14.740 1.00 93.50 90 SER A CA 1
ATOM 701 C C . SER A 1 90 ? 2.963 4.812 14.510 1.00 93.50 90 SER A C 1
ATOM 703 O O . SER A 1 90 ? 3.819 5.491 13.938 1.00 93.50 90 SER A O 1
ATOM 705 N N . SER A 1 91 ? 3.183 3.536 14.850 1.00 91.81 91 SER A N 1
ATOM 706 C CA . SER A 1 91 ? 4.441 2.839 14.552 1.00 91.81 91 SER A CA 1
ATOM 707 C C . SER A 1 91 ? 4.714 2.740 13.048 1.00 91.81 91 SER A C 1
ATOM 709 O O . SER A 1 91 ? 5.842 2.987 12.624 1.00 91.81 91 SER A O 1
ATOM 711 N N . VAL A 1 92 ? 3.691 2.449 12.237 1.00 91.19 92 VAL A N 1
ATOM 712 C CA . VAL A 1 92 ? 3.805 2.425 10.768 1.00 91.19 92 VAL A CA 1
ATOM 713 C C . VAL A 1 92 ? 4.186 3.799 10.219 1.00 91.19 92 VAL A C 1
ATOM 715 O O . VAL A 1 92 ? 5.108 3.909 9.414 1.00 91.19 92 VAL A O 1
ATOM 718 N N . SER A 1 93 ? 3.510 4.855 10.674 1.00 90.88 93 SER A N 1
ATOM 719 C CA . SER A 1 93 ? 3.773 6.232 10.249 1.00 90.88 93 SER A CA 1
ATOM 720 C C . SER A 1 93 ? 5.212 6.663 10.557 1.00 90.88 93 SER A C 1
ATOM 722 O O . SER A 1 93 ? 5.890 7.211 9.687 1.00 90.88 93 SER A O 1
ATOM 724 N N . GLY A 1 94 ? 5.713 6.348 11.758 1.00 92.62 94 GLY A N 1
ATOM 725 C CA . GLY A 1 94 ? 7.104 6.608 12.141 1.00 92.62 94 GLY A CA 1
ATOM 726 C C . GLY A 1 94 ? 8.106 5.861 11.258 1.00 92.62 94 GLY A C 1
ATOM 727 O O . GLY A 1 94 ? 9.002 6.477 10.687 1.00 92.62 94 GLY A O 1
ATOM 728 N N . ALA A 1 95 ? 7.898 4.559 11.054 1.00 91.50 95 ALA A N 1
ATOM 729 C CA . ALA A 1 95 ? 8.759 3.741 10.202 1.00 91.50 95 ALA A CA 1
ATOM 730 C C . ALA A 1 95 ? 8.794 4.234 8.740 1.00 91.50 95 ALA A C 1
ATOM 732 O O . ALA A 1 95 ? 9.857 4.273 8.122 1.00 91.50 95 ALA A O 1
ATOM 733 N N . LEU A 1 96 ? 7.658 4.671 8.184 1.00 90.00 96 LEU A N 1
ATOM 734 C CA . LEU A 1 96 ? 7.606 5.259 6.840 1.00 90.00 96 LEU A CA 1
ATOM 735 C C . LEU A 1 96 ? 8.319 6.616 6.765 1.00 90.00 96 LEU A C 1
ATOM 737 O O . LEU A 1 96 ? 8.966 6.913 5.758 1.00 90.00 96 LEU A O 1
ATOM 741 N N . ALA A 1 97 ? 8.224 7.436 7.814 1.00 91.56 97 ALA A N 1
ATOM 742 C CA . ALA A 1 97 ? 8.967 8.689 7.898 1.00 91.56 97 ALA A CA 1
ATOM 743 C C . ALA A 1 97 ? 10.485 8.441 7.921 1.00 91.56 97 ALA A C 1
ATOM 745 O O . ALA A 1 97 ? 11.219 9.127 7.204 1.00 91.56 97 ALA A O 1
ATOM 746 N N . ASP A 1 98 ? 10.939 7.423 8.655 1.00 91.25 98 ASP A N 1
ATOM 747 C CA . ASP A 1 98 ? 12.347 7.019 8.717 1.00 91.25 98 ASP A CA 1
ATOM 748 C C . ASP A 1 98 ? 12.852 6.503 7.363 1.00 91.25 98 ASP A C 1
ATOM 750 O O . ASP A 1 98 ? 13.892 6.954 6.874 1.00 91.25 98 ASP A O 1
ATOM 754 N N . VAL A 1 99 ? 12.087 5.621 6.702 1.00 91.19 99 VAL A N 1
ATOM 755 C CA . VAL A 1 99 ? 12.405 5.123 5.350 1.00 91.19 99 VAL A CA 1
ATOM 756 C C . VAL A 1 99 ? 12.493 6.275 4.356 1.00 91.19 99 VAL A C 1
ATOM 758 O O . VAL A 1 99 ? 13.438 6.339 3.570 1.00 91.19 99 VAL A O 1
ATOM 761 N N . ARG A 1 100 ? 11.550 7.223 4.404 1.00 89.88 100 ARG A N 1
ATOM 762 C CA . ARG A 1 100 ? 11.584 8.410 3.543 1.00 89.88 100 ARG A CA 1
ATOM 763 C C . ARG A 1 100 ? 12.819 9.265 3.816 1.00 89.88 100 ARG A C 1
ATOM 765 O O . ARG A 1 100 ? 13.453 9.716 2.866 1.00 89.88 100 ARG A O 1
ATOM 772 N N . GLY A 1 101 ? 13.163 9.492 5.083 1.00 90.06 101 GLY A N 1
ATOM 773 C CA . GLY A 1 101 ? 14.357 10.246 5.468 1.00 90.06 101 GLY A CA 1
ATOM 774 C C . GLY A 1 101 ? 15.640 9.606 4.936 1.00 90.06 101 GLY A C 1
ATOM 775 O O . GLY A 1 101 ? 16.485 10.294 4.364 1.00 90.06 101 GLY A O 1
ATOM 776 N N . LEU A 1 102 ? 15.743 8.282 5.049 1.00 90.06 102 LEU A N 1
ATOM 777 C CA . LEU A 1 102 ? 16.868 7.507 4.537 1.00 90.06 102 LEU A CA 1
ATOM 778 C C . LEU A 1 102 ? 16.925 7.495 3.002 1.00 90.06 102 LEU A C 1
ATOM 780 O O . LEU A 1 102 ? 17.995 7.652 2.426 1.00 90.06 102 LEU A O 1
ATOM 784 N N . ALA A 1 103 ? 15.784 7.369 2.323 1.00 88.06 103 ALA A N 1
ATOM 785 C CA . ALA A 1 103 ? 15.723 7.431 0.865 1.00 88.06 103 ALA A CA 1
ATOM 786 C C . ALA A 1 103 ? 16.166 8.806 0.337 1.00 88.06 103 ALA A C 1
ATOM 788 O O . ALA A 1 103 ? 16.938 8.890 -0.615 1.00 88.06 103 ALA A O 1
ATOM 789 N N . VAL A 1 104 ? 15.726 9.892 0.983 1.00 89.56 104 VAL A N 1
ATOM 790 C CA . VAL A 1 104 ? 16.125 11.260 0.618 1.00 89.56 104 VAL A CA 1
ATOM 791 C C . VAL A 1 104 ? 17.614 11.498 0.878 1.00 89.56 104 VAL A C 1
ATOM 793 O O . VAL A 1 104 ? 18.260 12.168 0.074 1.00 89.56 104 VAL A O 1
ATOM 796 N N . SER A 1 105 ? 18.184 10.941 1.953 1.00 86.50 105 SER A N 1
ATOM 797 C CA . SER A 1 105 ? 19.607 11.130 2.262 1.00 86.50 105 SER A CA 1
ATOM 798 C C . SER A 1 105 ? 20.536 10.460 1.244 1.00 86.50 105 SER A C 1
ATOM 800 O O . SER A 1 105 ? 21.618 10.983 0.979 1.00 86.50 105 SER A O 1
ATOM 802 N N . VAL A 1 106 ? 20.105 9.353 0.627 1.00 89.25 106 VAL A N 1
ATOM 803 C CA . VAL A 1 106 ? 20.892 8.619 -0.383 1.00 89.25 106 VAL A CA 1
ATOM 804 C C . VAL A 1 106 ? 20.549 8.958 -1.836 1.00 89.25 106 VAL A C 1
ATOM 806 O O . VAL A 1 106 ? 21.235 8.499 -2.754 1.00 89.25 106 VAL A O 1
ATOM 809 N N . ALA A 1 107 ? 19.516 9.777 -2.059 1.00 82.56 107 ALA A N 1
ATOM 810 C CA . ALA A 1 107 ? 19.108 10.243 -3.386 1.00 82.56 107 ALA A CA 1
ATOM 811 C C . ALA A 1 107 ? 20.098 11.246 -4.013 1.00 82.56 107 ALA A C 1
ATOM 813 O O . ALA A 1 107 ? 20.023 11.526 -5.208 1.00 82.56 107 ALA A O 1
ATOM 814 N N . GLY A 1 108 ? 21.022 11.805 -3.224 1.00 78.31 108 GLY A N 1
ATOM 815 C CA . GLY A 1 108 ? 22.029 12.750 -3.699 1.00 78.31 108 GLY A CA 1
ATOM 816 C C . GLY A 1 108 ? 23.138 12.117 -4.555 1.00 78.31 108 GLY A C 1
ATOM 817 O O . GLY A 1 108 ? 23.452 10.929 -4.464 1.00 78.31 108 GLY A O 1
ATOM 818 N N . ASN A 1 109 ? 23.803 12.954 -5.358 1.00 69.81 109 ASN A N 1
ATOM 819 C CA . ASN A 1 109 ? 24.904 12.535 -6.241 1.00 69.81 109 ASN A CA 1
ATOM 820 C C . ASN A 1 109 ? 26.237 12.290 -5.509 1.00 69.81 109 ASN A C 1
ATOM 822 O O . ASN A 1 109 ? 27.156 11.734 -6.101 1.00 69.81 109 ASN A O 1
ATOM 826 N N . VAL A 1 110 ? 26.358 12.717 -4.248 1.00 80.19 110 VAL A N 1
ATOM 827 C CA . VAL A 1 110 ? 27.607 12.643 -3.460 1.00 80.19 110 VAL A CA 1
ATOM 828 C C . VAL A 1 110 ? 27.689 11.359 -2.618 1.00 80.19 110 VAL A C 1
ATOM 830 O O . VAL A 1 110 ? 28.732 11.063 -2.046 1.00 80.19 110 VAL A O 1
ATOM 833 N N . THR A 1 111 ? 26.604 10.584 -2.543 1.00 83.38 111 THR A N 1
ATOM 834 C CA . THR A 1 111 ? 26.528 9.343 -1.761 1.00 83.38 111 THR A CA 1
ATOM 835 C C . THR A 1 111 ? 27.258 8.206 -2.476 1.00 83.38 111 THR A C 1
ATOM 837 O O . THR A 1 111 ? 27.040 7.959 -3.666 1.00 83.38 111 THR A O 1
ATOM 840 N N . SER A 1 112 ? 28.118 7.492 -1.755 1.00 86.94 112 SER A N 1
ATOM 841 C CA . SER A 1 112 ? 28.843 6.332 -2.279 1.00 86.94 112 SER A CA 1
ATOM 842 C C . SER A 1 112 ? 27.920 5.125 -2.493 1.00 86.94 112 SER A C 1
ATOM 844 O O . SER A 1 112 ? 26.855 5.013 -1.884 1.00 86.94 112 SER A O 1
ATOM 846 N N . GLN A 1 113 ? 28.330 4.179 -3.346 1.00 84.25 113 GLN A N 1
ATOM 847 C CA . GLN A 1 113 ? 27.566 2.943 -3.564 1.00 84.25 113 GLN A CA 1
ATOM 848 C C . GLN A 1 113 ? 27.413 2.133 -2.266 1.00 84.25 113 GLN A C 1
ATOM 850 O O . GLN A 1 113 ? 26.323 1.664 -1.965 1.00 84.25 113 GLN A O 1
ATOM 855 N N . THR A 1 114 ? 28.465 2.058 -1.448 1.00 88.38 114 THR A N 1
ATOM 856 C CA . THR A 1 114 ? 28.444 1.352 -0.160 1.00 88.38 114 THR A CA 1
ATOM 857 C C . THR A 1 114 ? 27.420 1.942 0.816 1.00 88.38 114 THR A C 1
ATOM 859 O O . THR A 1 114 ? 26.754 1.203 1.537 1.00 88.38 114 THR A O 1
ATOM 862 N N . GLU A 1 115 ? 27.260 3.269 0.840 1.00 87.88 115 GLU A N 1
ATOM 863 C CA . GLU A 1 115 ? 26.238 3.935 1.661 1.00 87.88 115 GLU A CA 1
ATOM 864 C C . GLU A 1 115 ? 24.822 3.660 1.144 1.00 87.88 115 GLU A C 1
ATOM 866 O O . GLU A 1 115 ? 23.913 3.443 1.948 1.00 87.88 115 GLU A O 1
ATOM 871 N N . ARG A 1 116 ? 24.630 3.606 -0.183 1.00 87.75 116 ARG A N 1
ATOM 872 C CA . ARG A 1 116 ? 23.349 3.196 -0.781 1.00 87.75 116 ARG A CA 1
ATOM 873 C C . ARG A 1 116 ? 23.004 1.752 -0.426 1.00 87.75 116 ARG A C 1
ATOM 875 O O . ARG A 1 116 ? 21.879 1.490 -0.012 1.00 87.75 116 ARG A O 1
ATOM 882 N N . ASP A 1 117 ? 23.965 0.838 -0.518 1.00 89.06 117 ASP A N 1
ATOM 883 C CA . ASP A 1 117 ? 23.756 -0.574 -0.184 1.00 89.06 117 ASP A CA 1
ATOM 884 C C . ASP A 1 117 ? 23.408 -0.746 1.308 1.00 89.06 117 ASP A C 1
ATOM 886 O O . ASP A 1 117 ? 22.486 -1.489 1.659 1.00 89.06 117 ASP A O 1
ATOM 890 N N . ALA A 1 118 ? 24.075 -0.001 2.197 1.00 91.12 118 ALA A N 1
ATOM 891 C CA . ALA A 1 118 ? 23.749 0.019 3.624 1.00 91.12 118 ALA A CA 1
ATOM 892 C C . ALA A 1 118 ? 22.335 0.566 3.893 1.00 91.12 118 ALA A C 1
ATOM 894 O O . ALA A 1 118 ? 21.600 0.009 4.714 1.00 91.12 118 ALA A O 1
ATOM 895 N N . ALA A 1 119 ? 21.926 1.618 3.177 1.00 89.94 119 ALA A N 1
ATOM 896 C CA . ALA A 1 119 ? 20.575 2.158 3.268 1.00 89.94 119 ALA A CA 1
ATOM 897 C C . ALA A 1 119 ? 19.518 1.151 2.792 1.00 89.94 119 ALA A C 1
ATOM 899 O O . ALA A 1 119 ? 18.503 0.982 3.460 1.00 89.94 119 ALA A O 1
ATOM 900 N N . VAL A 1 120 ? 19.769 0.417 1.703 1.00 88.25 120 VAL A N 1
ATOM 901 C CA . VAL A 1 120 ? 18.863 -0.646 1.231 1.00 88.25 120 VAL A CA 1
ATOM 902 C C . VAL A 1 120 ? 18.673 -1.727 2.297 1.00 88.25 120 VAL A C 1
ATOM 904 O O . VAL A 1 120 ? 17.542 -2.137 2.552 1.00 88.25 120 VAL A O 1
ATOM 907 N N . VAL A 1 121 ? 19.745 -2.163 2.967 1.00 90.75 121 VAL A N 1
ATOM 908 C CA . VAL A 1 121 ? 19.647 -3.142 4.067 1.00 90.75 121 VAL A CA 1
ATOM 909 C C . VAL A 1 121 ? 18.789 -2.606 5.215 1.00 90.75 121 VAL A C 1
ATOM 911 O O . VAL A 1 121 ? 17.956 -3.335 5.753 1.00 90.75 121 VAL A O 1
ATOM 914 N N . GLN A 1 122 ? 18.961 -1.337 5.581 1.00 90.19 122 GLN A N 1
ATOM 915 C CA . GLN A 1 122 ? 18.166 -0.704 6.631 1.00 90.19 122 GLN A CA 1
ATOM 916 C C . GLN A 1 122 ? 16.684 -0.597 6.230 1.00 90.19 122 GLN A C 1
ATOM 918 O O . GLN A 1 122 ? 15.822 -0.957 7.026 1.00 90.19 122 GLN A O 1
ATOM 923 N N . ILE A 1 123 ? 16.382 -0.190 4.990 1.00 90.25 123 ILE A N 1
ATOM 924 C CA . ILE A 1 123 ? 15.008 -0.123 4.463 1.00 90.25 123 ILE A CA 1
ATOM 925 C C . ILE A 1 123 ? 14.351 -1.505 4.485 1.00 90.25 123 ILE A C 1
ATOM 927 O O . ILE A 1 123 ? 13.207 -1.619 4.917 1.00 90.25 123 ILE A O 1
ATOM 931 N N . ARG A 1 124 ? 15.068 -2.563 4.080 1.00 87.75 124 ARG A N 1
ATOM 932 C CA . ARG A 1 124 ? 14.551 -3.942 4.130 1.00 87.75 124 ARG A CA 1
ATOM 933 C C . ARG A 1 124 ? 14.194 -4.371 5.552 1.00 87.75 124 ARG A C 1
ATOM 935 O O . ARG A 1 124 ? 13.114 -4.904 5.763 1.00 87.75 124 ARG A O 1
ATOM 942 N N . ARG A 1 125 ? 15.035 -4.057 6.542 1.00 90.19 125 ARG A N 1
ATOM 943 C CA . ARG A 1 125 ? 14.724 -4.331 7.958 1.00 90.19 125 ARG A CA 1
ATOM 944 C C . ARG A 1 125 ? 13.499 -3.562 8.444 1.00 90.19 125 ARG A C 1
ATOM 946 O O . ARG A 1 125 ? 12.667 -4.115 9.155 1.00 90.19 125 ARG A O 1
ATOM 953 N N . THR A 1 126 ? 13.366 -2.293 8.063 1.00 90.25 126 THR A N 1
ATOM 954 C CA . THR A 1 126 ? 12.172 -1.511 8.407 1.00 90.25 126 THR A CA 1
ATOM 955 C C . THR A 1 126 ? 10.923 -2.069 7.723 1.00 90.25 126 THR A C 1
ATOM 957 O O . THR A 1 126 ? 9.853 -2.074 8.325 1.00 90.25 126 THR A O 1
ATOM 960 N N . LEU A 1 127 ? 11.044 -2.595 6.502 1.00 86.56 127 LEU A N 1
ATOM 961 C CA . LEU A 1 127 ? 9.951 -3.268 5.805 1.00 86.56 127 LEU A CA 1
ATOM 962 C C . LEU A 1 127 ? 9.523 -4.560 6.520 1.00 86.56 127 LEU A C 1
ATOM 964 O O . LEU A 1 127 ? 8.330 -4.771 6.723 1.00 86.56 127 LEU A O 1
ATOM 968 N N . GLU A 1 128 ? 10.474 -5.385 6.965 1.00 87.81 128 GLU A N 1
ATOM 969 C CA . GLU A 1 128 ? 10.200 -6.573 7.790 1.00 87.81 128 GLU A CA 1
ATOM 970 C C . GLU A 1 128 ? 9.461 -6.194 9.085 1.00 87.81 128 GLU A C 1
ATOM 972 O O . GLU A 1 128 ? 8.445 -6.801 9.428 1.00 87.81 128 GLU A O 1
ATOM 977 N N . GLN A 1 129 ? 9.906 -5.128 9.758 1.00 89.38 129 GLN A N 1
ATOM 978 C CA . GLN A 1 129 ? 9.238 -4.595 10.947 1.00 89.38 129 GLN A CA 1
ATOM 979 C C . GLN A 1 129 ? 7.811 -4.108 10.640 1.00 89.38 129 GLN A C 1
ATOM 981 O O . GLN A 1 129 ? 6.894 -4.341 11.425 1.00 89.38 129 GLN A O 1
ATOM 986 N N . LEU A 1 130 ? 7.590 -3.446 9.500 1.00 88.62 130 LEU A N 1
ATOM 987 C CA . LEU A 1 130 ? 6.257 -3.011 9.074 1.00 88.62 130 LEU A CA 1
ATOM 988 C C . LEU A 1 130 ? 5.314 -4.197 8.839 1.00 88.62 130 LEU A C 1
ATOM 990 O O . LEU A 1 130 ? 4.147 -4.124 9.225 1.00 88.62 130 LEU A O 1
ATOM 994 N N . VAL A 1 131 ? 5.809 -5.294 8.260 1.00 88.31 131 VAL A N 1
ATOM 995 C CA . VAL A 1 131 ? 5.036 -6.537 8.092 1.00 88.31 131 VAL A CA 1
ATOM 996 C C . VAL A 1 131 ? 4.677 -7.143 9.450 1.00 88.31 131 VAL A C 1
ATOM 998 O O . VAL A 1 131 ? 3.542 -7.583 9.645 1.00 88.31 131 VAL A O 1
ATOM 1001 N N . GLU A 1 132 ? 5.596 -7.120 10.417 1.00 89.62 132 GLU A N 1
ATOM 1002 C CA . GLU A 1 132 ? 5.327 -7.582 11.783 1.00 89.62 132 GLU A CA 1
ATOM 1003 C C . GLU A 1 132 ? 4.232 -6.744 12.464 1.00 89.62 132 GLU A C 1
ATOM 1005 O O . GLU A 1 132 ? 3.287 -7.300 13.029 1.00 89.62 132 GLU A O 1
ATOM 1010 N N . VAL A 1 133 ? 4.292 -5.413 12.337 1.00 91.12 133 VAL A N 1
ATOM 1011 C CA . VAL A 1 133 ? 3.251 -4.505 12.851 1.00 91.12 133 VAL A CA 1
ATOM 1012 C C . VAL A 1 133 ? 1.915 -4.727 12.131 1.00 91.12 133 VAL A C 1
ATOM 1014 O O . VAL A 1 133 ? 0.863 -4.774 12.771 1.00 91.12 133 VAL A O 1
ATOM 1017 N N . GLY A 1 134 ? 1.932 -4.947 10.814 1.00 88.44 134 GLY A N 1
ATOM 1018 C CA . GLY A 1 134 ? 0.747 -5.310 10.030 1.00 88.44 134 GLY A CA 1
ATOM 1019 C C . GLY A 1 134 ? 0.114 -6.640 10.466 1.00 88.44 134 GLY A C 1
ATOM 1020 O O . GLY A 1 134 ? -1.100 -6.825 10.356 1.00 88.44 134 GLY A O 1
ATOM 1021 N N . ASN A 1 135 ? 0.911 -7.551 11.025 1.00 90.56 135 ASN A N 1
ATOM 1022 C CA . ASN A 1 135 ? 0.478 -8.836 11.572 1.00 90.56 135 ASN A CA 1
ATOM 1023 C C . ASN A 1 135 ? 0.234 -8.808 13.091 1.00 90.56 135 ASN A C 1
ATOM 1025 O O . ASN A 1 135 ? 0.048 -9.862 13.708 1.00 90.56 135 ASN A O 1
ATOM 1029 N N . GLN A 1 136 ? 0.182 -7.630 13.715 1.00 91.12 136 GLN A N 1
ATOM 1030 C CA . GLN A 1 136 ? -0.059 -7.520 15.148 1.00 91.12 136 GLN A CA 1
ATOM 1031 C C . GLN A 1 136 ? -1.464 -8.014 15.530 1.00 91.12 136 GLN A C 1
ATOM 1033 O O . GLN A 1 136 ? -2.468 -7.770 14.849 1.00 91.12 136 GLN A O 1
ATOM 1038 N N . GLN A 1 137 ? -1.531 -8.709 16.667 1.00 91.44 137 GLN A N 1
ATOM 1039 C CA . GLN A 1 137 ? -2.770 -9.234 17.224 1.00 91.44 137 GLN A CA 1
ATOM 1040 C C . GLN A 1 137 ? -3.205 -8.455 18.462 1.00 91.44 137 GLN A C 1
ATOM 1042 O O . GLN A 1 137 ? -2.399 -8.111 19.325 1.00 91.44 137 GLN A O 1
ATOM 1047 N N . PHE A 1 138 ? -4.515 -8.283 18.606 1.00 91.06 138 PHE A N 1
ATOM 1048 C CA . PHE A 1 138 ? -5.138 -7.804 19.828 1.00 91.06 138 PHE A CA 1
ATOM 1049 C C . PHE A 1 138 ? -6.226 -8.780 20.272 1.00 91.06 138 PHE A C 1
ATOM 1051 O O . PHE A 1 138 ? -7.169 -9.065 19.533 1.00 91.06 138 PHE A O 1
ATOM 1058 N N . ARG A 1 139 ? -6.089 -9.327 21.489 1.00 88.06 139 ARG A N 1
ATOM 1059 C CA . ARG A 1 139 ? -7.001 -10.346 22.052 1.00 88.06 139 ARG A CA 1
ATOM 1060 C C . ARG A 1 139 ? -7.218 -11.555 21.117 1.00 88.06 139 ARG A C 1
ATOM 1062 O O . ARG A 1 139 ? -8.339 -12.041 20.979 1.00 88.06 139 ARG A O 1
ATOM 1069 N N . GLY A 1 140 ? -6.145 -12.020 20.471 1.00 86.38 140 GLY A N 1
ATOM 1070 C CA . GLY A 1 140 ? -6.167 -13.174 19.560 1.00 86.38 140 GLY A CA 1
ATOM 1071 C C . GLY A 1 140 ? -6.807 -12.903 18.195 1.00 86.38 140 GLY A C 1
ATOM 1072 O O . GLY A 1 140 ? -7.170 -13.848 17.501 1.00 86.38 140 GLY A O 1
ATOM 1073 N N . ARG A 1 141 ? -6.988 -11.629 17.821 1.00 89.50 141 ARG A N 1
ATOM 1074 C CA . ARG A 1 141 ? -7.494 -11.206 16.509 1.00 89.50 141 ARG A CA 1
ATOM 1075 C C . ARG A 1 141 ? -6.476 -10.312 15.818 1.00 89.50 141 ARG A C 1
ATOM 1077 O O . ARG A 1 141 ? -5.970 -9.385 16.445 1.00 89.50 141 ARG A O 1
ATOM 1084 N N . TYR A 1 142 ? -6.208 -10.564 14.543 1.00 91.75 142 TYR A N 1
ATOM 1085 C CA . TYR A 1 142 ? -5.355 -9.700 13.727 1.00 91.75 142 TYR A CA 1
ATOM 1086 C C . TYR A 1 142 ? -6.033 -8.358 13.447 1.00 91.75 142 TYR A C 1
ATOM 1088 O O . TYR A 1 142 ? -7.196 -8.327 13.036 1.00 91.75 142 TYR A O 1
ATOM 1096 N N . LEU A 1 143 ? -5.297 -7.261 13.649 1.00 91.00 143 LEU A N 1
ATOM 1097 C CA . LEU A 1 143 ? -5.845 -5.903 13.576 1.00 91.00 143 LEU A CA 1
ATOM 1098 C C . LEU A 1 143 ? -6.310 -5.525 12.161 1.00 91.00 143 LEU A C 1
ATOM 1100 O O . LEU A 1 143 ? -7.415 -5.004 12.004 1.00 91.00 143 LEU A O 1
ATOM 1104 N N . PHE A 1 144 ? -5.507 -5.865 11.148 1.00 90.75 144 PHE A N 1
ATOM 1105 C CA . PHE A 1 144 ? -5.651 -5.393 9.763 1.00 90.75 144 PHE A CA 1
ATOM 1106 C C . PHE A 1 144 ? -6.208 -6.445 8.782 1.00 90.75 144 PHE A C 1
ATOM 1108 O O . PHE A 1 144 ? -6.199 -6.246 7.567 1.00 90.75 144 PHE A O 1
ATOM 1115 N N . GLY A 1 145 ? -6.727 -7.572 9.279 1.00 87.62 145 GLY A N 1
ATOM 1116 C CA . GLY A 1 145 ? -7.293 -8.652 8.448 1.00 87.62 145 GLY A CA 1
ATOM 1117 C C . GLY A 1 145 ? -8.710 -8.414 7.919 1.00 87.62 145 GLY A C 1
ATOM 1118 O O . GLY A 1 145 ? -9.274 -9.291 7.263 1.00 87.62 145 GLY A O 1
ATOM 1119 N N . GLY A 1 146 ? -9.309 -7.256 8.206 1.00 87.06 146 GLY A N 1
ATOM 1120 C CA . GLY A 1 146 ? -10.713 -6.998 7.889 1.00 87.06 146 GLY A CA 1
ATOM 1121 C C . GLY A 1 146 ? -11.623 -7.903 8.724 1.00 87.06 146 GLY A C 1
ATOM 1122 O O . GLY A 1 146 ? -11.536 -7.913 9.954 1.00 87.06 146 GLY A O 1
ATOM 1123 N N . SER A 1 147 ? -12.477 -8.700 8.080 1.00 86.00 147 SER A N 1
ATOM 1124 C CA . SER A 1 147 ? -13.282 -9.718 8.770 1.00 86.00 147 SER A CA 1
ATOM 1125 C C . SER A 1 147 ? -12.528 -11.033 9.013 1.00 86.00 147 SER A C 1
ATOM 1127 O O . SER A 1 147 ? -12.999 -11.864 9.793 1.00 86.00 147 SER A O 1
ATOM 1129 N N . LEU A 1 148 ? -11.384 -11.252 8.354 1.00 84.56 148 LEU A N 1
ATOM 1130 C CA . LEU A 1 148 ? -10.537 -12.437 8.524 1.00 84.56 148 LEU A CA 1
ATOM 1131 C C . LEU A 1 148 ? -9.566 -12.209 9.686 1.00 84.56 148 LEU A C 1
ATOM 1133 O O . LEU A 1 148 ? -8.401 -11.875 9.509 1.00 84.56 148 LEU A O 1
ATOM 1137 N N . THR A 1 149 ? -10.075 -12.361 10.906 1.00 84.81 149 THR A N 1
ATOM 1138 C CA . THR A 1 149 ? -9.318 -12.044 12.131 1.00 84.81 149 THR A CA 1
ATOM 1139 C C . THR A 1 149 ? -8.447 -13.181 12.661 1.00 84.81 149 THR A C 1
ATOM 1141 O O . THR A 1 149 ? -7.699 -12.962 13.609 1.00 84.81 149 THR A O 1
ATOM 1144 N N . THR A 1 150 ? -8.541 -14.383 12.090 1.00 85.50 150 THR A N 1
ATOM 1145 C CA . THR A 1 150 ? -7.863 -15.597 12.587 1.00 85.50 150 THR A CA 1
ATOM 1146 C C . THR A 1 150 ? -6.633 -15.996 11.777 1.00 85.50 150 THR A C 1
ATOM 1148 O O . THR A 1 150 ? -5.891 -16.873 12.203 1.00 85.50 150 THR A O 1
ATOM 1151 N N . SER A 1 151 ? -6.424 -15.387 10.613 1.00 86.62 151 SER A N 1
ATOM 1152 C CA . SER A 1 151 ? -5.285 -15.643 9.730 1.00 86.62 151 SER A CA 1
ATOM 1153 C C . SER A 1 151 ? -4.409 -14.397 9.622 1.00 86.62 151 SER A C 1
ATOM 1155 O O . SER A 1 151 ? -4.961 -13.293 9.604 1.00 86.62 151 SER A O 1
ATOM 1157 N N . PRO A 1 152 ? -3.077 -14.549 9.517 1.00 87.50 152 PRO A N 1
ATOM 1158 C CA . PRO A 1 152 ? -2.181 -13.417 9.327 1.00 87.50 152 PRO A CA 1
ATOM 1159 C C . PRO A 1 152 ? -2.529 -12.667 8.027 1.00 87.50 152 PRO A C 1
ATOM 1161 O O . PRO A 1 152 ? -2.653 -13.303 6.976 1.00 87.50 152 PRO A O 1
ATOM 1164 N N . PRO A 1 153 ? -2.740 -11.339 8.087 1.00 86.56 153 PRO A N 1
ATOM 1165 C CA . PRO A 1 153 ? -3.120 -10.543 6.924 1.00 86.56 153 PRO A CA 1
ATOM 1166 C C . PRO A 1 153 ? -1.985 -10.296 5.930 1.00 86.56 153 PRO A C 1
ATOM 1168 O O . PRO A 1 153 ? -2.275 -10.148 4.747 1.00 86.56 153 PRO A O 1
ATOM 1171 N N . PHE A 1 154 ? -0.732 -10.240 6.378 1.00 87.81 154 PHE A N 1
ATOM 1172 C CA . PHE A 1 154 ? 0.429 -9.995 5.525 1.00 87.81 154 PHE A CA 1
ATOM 1173 C C . PHE A 1 154 ? 1.334 -11.221 5.495 1.00 87.81 154 PHE A C 1
ATOM 1175 O O . PHE A 1 154 ? 1.717 -11.750 6.537 1.00 87.81 154 PHE A O 1
ATOM 1182 N N . ASP A 1 155 ? 1.685 -11.650 4.293 1.00 84.50 155 ASP A N 1
ATOM 1183 C CA . ASP A 1 155 ? 2.595 -12.757 4.025 1.00 84.50 155 ASP A CA 1
ATOM 1184 C C . ASP A 1 155 ? 3.700 -12.218 3.114 1.00 84.50 155 ASP A C 1
ATOM 1186 O O . ASP A 1 155 ? 3.393 -11.638 2.074 1.00 84.50 155 ASP A O 1
ATOM 1190 N N . GLY A 1 156 ? 4.965 -12.313 3.523 1.00 70.44 156 GLY A N 1
ATOM 1191 C CA . GLY A 1 156 ? 6.072 -11.704 2.787 1.00 70.44 156 GLY A CA 1
ATOM 1192 C C . GLY A 1 156 ? 7.325 -12.565 2.804 1.00 70.44 156 GLY A C 1
ATOM 1193 O O . GLY A 1 156 ? 7.704 -13.071 3.858 1.00 70.44 156 GLY A O 1
ATOM 1194 N N . ASP A 1 157 ? 7.969 -12.710 1.644 1.00 61.22 157 ASP A N 1
ATOM 1195 C CA . ASP A 1 157 ? 9.247 -13.427 1.484 1.00 61.22 157 ASP A CA 1
ATOM 1196 C C . ASP A 1 157 ? 10.480 -12.499 1.507 1.00 61.22 157 ASP A C 1
ATOM 1198 O O . ASP A 1 157 ? 11.606 -12.949 1.303 1.00 61.22 157 ASP A O 1
ATOM 1202 N N . GLY A 1 158 ? 10.269 -11.207 1.781 1.00 56.12 158 GLY A N 1
ATOM 1203 C CA . GLY A 1 158 ? 11.301 -10.165 1.779 1.00 56.12 158 GLY A CA 1
ATOM 1204 C C . GLY A 1 158 ? 11.432 -9.409 0.452 1.00 56.12 158 GLY A C 1
ATOM 1205 O O . GLY A 1 158 ? 11.961 -8.297 0.453 1.00 56.12 158 GLY A O 1
ATOM 1206 N N . GLU A 1 159 ? 10.909 -9.949 -0.652 1.00 61.50 159 GLU A N 1
ATOM 1207 C CA . GLU A 1 159 ? 10.911 -9.312 -1.976 1.00 61.50 159 GLU A CA 1
ATOM 1208 C C . GLU A 1 159 ? 9.490 -8.942 -2.427 1.00 61.50 159 GLU A C 1
ATOM 1210 O O . GLU A 1 159 ? 9.282 -7.862 -2.980 1.00 61.50 159 GLU A O 1
ATOM 1215 N N . ASN A 1 160 ? 8.492 -9.767 -2.088 1.00 69.81 160 ASN A N 1
ATOM 1216 C CA . ASN A 1 160 ? 7.077 -9.484 -2.333 1.00 69.81 160 ASN A CA 1
ATOM 1217 C C . ASN A 1 160 ? 6.252 -9.610 -1.048 1.00 69.81 160 ASN A C 1
ATOM 1219 O O . ASN A 1 160 ? 6.386 -10.581 -0.305 1.00 69.81 160 ASN A O 1
ATOM 1223 N N . ILE A 1 161 ? 5.360 -8.645 -0.802 1.00 77.94 161 ILE A N 1
ATOM 1224 C CA . ILE A 1 161 ? 4.401 -8.682 0.311 1.00 77.94 161 ILE A CA 1
ATOM 1225 C C . ILE A 1 161 ? 3.002 -8.872 -0.265 1.00 77.94 161 ILE A C 1
ATOM 1227 O O . ILE A 1 161 ? 2.492 -8.021 -0.992 1.00 77.94 161 ILE A O 1
ATOM 1231 N N . VAL A 1 162 ? 2.367 -9.985 0.089 1.00 81.69 162 VAL A N 1
ATOM 1232 C CA . VAL A 1 162 ? 1.011 -10.335 -0.324 1.00 81.69 162 VAL A CA 1
ATOM 1233 C C . VAL A 1 162 ? 0.053 -10.092 0.834 1.00 81.69 162 VAL A C 1
ATOM 1235 O O . VAL A 1 162 ? 0.208 -10.633 1.930 1.00 81.69 162 VAL A O 1
ATOM 1238 N N . TYR A 1 163 ? -0.987 -9.303 0.576 1.00 85.50 163 TYR A N 1
ATOM 1239 C CA . TYR A 1 163 ? -2.089 -9.126 1.512 1.00 85.50 163 TYR A CA 1
ATOM 1240 C C . TYR A 1 163 ? -3.142 -10.224 1.313 1.00 85.50 163 TYR A C 1
ATOM 1242 O O . TYR A 1 163 ? -3.737 -10.346 0.244 1.00 85.50 163 TYR A O 1
ATOM 1250 N N . ARG A 1 164 ? -3.387 -11.022 2.356 1.00 83.19 164 ARG A N 1
ATOM 1251 C CA . ARG A 1 164 ? -4.373 -12.119 2.395 1.00 83.19 164 ARG A CA 1
ATOM 1252 C C . ARG A 1 164 ? -5.616 -11.785 3.234 1.00 83.19 164 ARG A C 1
ATOM 1254 O O . ARG A 1 164 ? -6.366 -12.684 3.614 1.00 83.19 164 ARG A O 1
ATOM 1261 N N . GLY A 1 165 ? -5.826 -10.511 3.563 1.00 83.44 165 GLY A N 1
ATOM 1262 C CA . GLY A 1 165 ? -7.037 -10.051 4.244 1.00 83.44 165 GLY A CA 1
ATOM 1263 C C . GLY A 1 165 ? -8.190 -9.758 3.281 1.00 83.44 165 GLY A C 1
ATOM 1264 O O . GLY A 1 165 ? -8.171 -10.141 2.112 1.00 83.44 165 GLY A O 1
ATOM 1265 N N . ASN A 1 166 ? -9.222 -9.077 3.779 1.00 84.62 166 ASN A N 1
ATOM 1266 C CA . ASN A 1 166 ? -10.350 -8.639 2.960 1.00 84.62 166 ASN A CA 1
ATOM 1267 C C . ASN A 1 166 ? -10.765 -7.192 3.260 1.00 84.62 166 ASN A C 1
ATOM 1269 O O . ASN A 1 166 ? -10.374 -6.608 4.266 1.00 84.62 166 ASN A O 1
ATOM 1273 N N . GLU A 1 167 ? -11.602 -6.627 2.391 1.00 84.00 167 GLU A N 1
ATOM 1274 C CA . GLU A 1 167 ? -12.083 -5.241 2.493 1.00 84.00 167 GLU A CA 1
ATOM 1275 C C . GLU A 1 167 ? -13.247 -5.065 3.484 1.00 84.00 167 GLU A C 1
ATOM 1277 O O . GLU A 1 167 ? -13.805 -3.981 3.614 1.00 84.00 167 GLU A O 1
ATOM 1282 N N . ARG A 1 168 ? -13.662 -6.125 4.190 1.00 85.69 168 ARG A N 1
ATOM 1283 C CA . ARG A 1 168 ? -14.834 -6.066 5.070 1.00 85.69 168 ARG A CA 1
ATOM 1284 C C . ARG A 1 168 ? -14.485 -5.504 6.439 1.00 85.69 168 ARG A C 1
ATOM 1286 O O . ARG A 1 168 ? -13.468 -5.851 7.040 1.00 85.69 168 ARG A O 1
ATOM 1293 N N . HIS A 1 169 ? -15.418 -4.739 6.985 1.00 87.44 169 HIS A N 1
ATOM 1294 C CA . HIS A 1 169 ? -15.322 -4.185 8.327 1.00 87.44 169 HIS A CA 1
ATOM 1295 C C . HIS A 1 169 ? -16.092 -5.010 9.353 1.00 87.44 169 HIS A C 1
ATOM 1297 O O . HIS A 1 169 ? -17.112 -5.636 9.063 1.00 87.44 169 HIS A O 1
ATOM 1303 N N . LEU A 1 170 ? -15.597 -4.986 10.583 1.00 88.06 170 LEU A N 1
ATOM 1304 C CA . LEU A 1 170 ? -16.307 -5.434 11.765 1.00 88.06 170 LEU A CA 1
ATOM 1305 C C . LEU A 1 170 ? -17.195 -4.299 12.264 1.00 88.06 170 LEU A C 1
ATOM 1307 O O . LEU A 1 170 ? -16.823 -3.125 12.205 1.00 88.06 170 LEU A O 1
ATOM 1311 N N . GLN A 1 171 ? -18.367 -4.665 12.767 1.00 89.94 171 GLN A N 1
ATOM 1312 C CA . GLN A 1 171 ? -19.331 -3.725 13.316 1.00 89.94 171 GLN A CA 1
ATOM 1313 C C . GLN A 1 171 ? -19.669 -4.101 14.755 1.00 89.94 171 GLN A C 1
ATOM 1315 O O . GLN A 1 171 ? -19.762 -5.281 15.101 1.00 89.94 171 GLN A O 1
ATOM 1320 N N . SER A 1 172 ? -19.869 -3.083 15.584 1.00 88.44 172 SER A N 1
ATOM 1321 C CA . SER A 1 172 ? -20.234 -3.209 16.991 1.00 88.44 172 SER A CA 1
ATOM 1322 C C . SER A 1 172 ? -21.376 -2.251 17.317 1.00 88.44 172 SER A C 1
ATOM 1324 O O . SER A 1 172 ? -21.486 -1.176 16.727 1.00 88.44 172 SER A O 1
ATOM 1326 N N . PHE A 1 173 ? -22.252 -2.637 18.242 1.00 87.94 173 PHE A N 1
ATOM 1327 C CA . PHE A 1 173 ? -23.346 -1.774 18.685 1.00 87.94 173 PHE A CA 1
ATOM 1328 C C . PHE A 1 173 ? -22.820 -0.699 19.641 1.00 87.94 173 PHE A C 1
ATOM 1330 O O . PHE A 1 173 ? -22.342 -1.040 20.724 1.00 87.94 173 PHE A O 1
ATOM 1337 N N . ALA A 1 174 ? -22.954 0.573 19.258 1.00 88.19 174 ALA A N 1
ATOM 1338 C CA . ALA A 1 174 ? -22.623 1.735 20.093 1.00 88.19 174 ALA A CA 1
ATOM 1339 C C . ALA A 1 174 ? -23.843 2.308 20.831 1.00 88.19 174 ALA A C 1
ATOM 1341 O O . ALA A 1 174 ? -23.692 2.985 21.846 1.00 88.19 174 ALA A O 1
ATOM 1342 N N . ASP A 1 175 ? -25.051 2.021 20.340 1.00 89.56 175 ASP A N 1
ATOM 1343 C CA . ASP A 1 175 ? -26.312 2.265 21.040 1.00 89.56 175 ASP A CA 1
ATOM 1344 C C . ASP A 1 175 ? -27.397 1.280 20.558 1.00 89.56 175 ASP A C 1
ATOM 1346 O O . ASP A 1 175 ? -27.172 0.452 19.670 1.00 89.56 175 ASP A O 1
ATOM 1350 N N . LEU A 1 176 ? -28.588 1.366 21.149 1.00 84.25 176 LEU A N 1
ATOM 1351 C CA . LEU A 1 176 ? -29.811 0.691 20.736 1.00 84.25 176 LEU A CA 1
ATOM 1352 C C . LEU A 1 176 ? -30.062 0.970 19.251 1.00 84.25 176 LEU A C 1
ATOM 1354 O O . LEU A 1 176 ? -30.390 2.090 18.868 1.00 84.25 176 LEU A O 1
ATOM 1358 N N . ASN A 1 177 ? -29.907 -0.068 18.427 1.00 85.12 177 ASN A N 1
ATOM 1359 C CA . ASN A 1 177 ? -30.027 -0.018 16.967 1.00 85.12 177 ASN A CA 1
ATOM 1360 C C . ASN A 1 177 ? -29.010 0.891 16.250 1.00 85.12 177 ASN A C 1
ATOM 1362 O O . ASN A 1 177 ? -29.247 1.272 15.106 1.00 85.12 177 ASN A O 1
ATOM 1366 N N . LEU A 1 178 ? -27.870 1.204 16.873 1.00 90.25 178 LEU A N 1
ATOM 1367 C CA . LEU A 1 178 ? -26.773 1.923 16.224 1.00 90.25 178 LEU A CA 1
ATOM 1368 C C . LEU A 1 178 ? -25.552 1.012 16.101 1.00 90.25 178 LEU A C 1
ATOM 1370 O O . LEU A 1 178 ? -24.886 0.725 17.098 1.00 90.25 178 LEU A O 1
ATOM 1374 N N . LEU A 1 179 ? -25.253 0.577 14.875 1.00 89.81 179 LEU A N 1
ATOM 1375 C CA . LEU A 1 179 ? -24.010 -0.119 14.554 1.00 89.81 179 LEU A CA 1
ATOM 1376 C C . LEU A 1 179 ? -22.966 0.883 14.071 1.00 89.81 179 LEU A C 1
ATOM 1378 O O . LEU A 1 179 ? -23.248 1.723 13.218 1.00 89.81 179 LEU A O 1
ATOM 1382 N N . VAL A 1 180 ? -21.751 0.749 14.590 1.00 89.75 180 VAL A N 1
ATOM 1383 C CA . VAL A 1 180 ? -20.577 1.503 14.152 1.00 89.75 180 VAL A CA 1
ATOM 1384 C C . VAL A 1 180 ? -19.475 0.546 13.732 1.00 89.75 180 VAL A C 1
ATOM 1386 O O . VAL A 1 180 ? -19.384 -0.580 14.226 1.00 89.75 180 VAL A O 1
ATOM 1389 N N . GLN A 1 181 ? -18.631 1.001 12.816 1.00 89.50 181 GLN A N 1
ATOM 1390 C CA . GLN A 1 181 ? -17.431 0.285 12.415 1.00 89.50 181 GLN A CA 1
ATOM 1391 C C . GLN A 1 181 ? -16.431 0.221 13.577 1.00 89.50 181 GLN A C 1
ATOM 1393 O O . GLN A 1 181 ? -16.177 1.221 14.244 1.00 89.50 181 GLN A O 1
ATOM 1398 N N . SER A 1 182 ? -15.876 -0.966 13.823 1.00 86.81 182 SER A N 1
ATOM 1399 C CA . SER A 1 182 ? -15.014 -1.247 14.978 1.00 86.81 182 SER A CA 1
ATOM 1400 C C . SER A 1 182 ? -13.587 -1.669 14.608 1.00 86.81 182 SER A C 1
ATOM 1402 O O . SER A 1 182 ? -12.839 -2.083 15.490 1.00 86.81 182 SER A O 1
ATOM 1404 N N . ASN A 1 183 ? -13.205 -1.624 13.329 1.00 87.88 183 ASN A N 1
ATOM 1405 C CA . ASN A 1 183 ? -11.848 -1.921 12.858 1.00 87.88 183 ASN A CA 1
ATOM 1406 C C . ASN A 1 183 ? -11.474 -1.095 11.615 1.00 87.88 183 ASN A C 1
ATOM 1408 O O . ASN A 1 183 ? -12.339 -0.518 10.957 1.00 87.88 183 ASN A O 1
ATOM 1412 N N . ALA A 1 184 ? -10.186 -1.102 11.276 1.00 85.81 184 ALA A N 1
ATOM 1413 C CA . ALA A 1 184 ? -9.664 -0.664 9.985 1.00 85.81 184 ALA A CA 1
ATOM 1414 C C . ALA A 1 184 ? -9.110 -1.887 9.238 1.00 85.81 184 ALA A C 1
ATOM 1416 O O . ALA A 1 184 ? -8.456 -2.736 9.848 1.00 85.81 184 ALA A O 1
ATOM 1417 N N . ASN A 1 185 ? -9.399 -2.017 7.942 1.00 86.38 185 ASN A N 1
ATOM 1418 C CA . ASN A 1 185 ? -8.852 -3.111 7.139 1.00 86.38 185 ASN A CA 1
ATOM 1419 C C . ASN A 1 185 ? -7.463 -2.726 6.583 1.00 86.38 185 ASN A C 1
ATOM 1421 O O . ASN A 1 185 ? -7.109 -1.551 6.487 1.00 86.38 185 ASN A O 1
ATOM 1425 N N . GLY A 1 186 ? -6.642 -3.724 6.252 1.00 81.62 186 GLY A N 1
ATOM 1426 C CA . GLY A 1 186 ? -5.280 -3.494 5.761 1.00 81.62 186 GLY A CA 1
ATOM 1427 C C . GLY A 1 186 ? -5.239 -2.835 4.383 1.00 81.62 186 GLY A C 1
ATOM 1428 O O . GLY A 1 186 ? -4.293 -2.114 4.090 1.00 81.62 186 GLY A O 1
ATOM 1429 N N . ASN A 1 187 ? -6.282 -3.015 3.569 1.00 82.56 187 ASN A N 1
ATOM 1430 C CA . ASN A 1 187 ? -6.370 -2.375 2.262 1.00 82.56 187 ASN A CA 1
ATOM 1431 C C . ASN A 1 187 ? -6.509 -0.846 2.360 1.00 82.56 187 ASN A C 1
ATOM 1433 O O . ASN A 1 187 ? -5.773 -0.122 1.703 1.00 82.56 187 ASN A O 1
ATOM 1437 N N . GLU A 1 188 ? -7.400 -0.345 3.214 1.00 82.06 188 GLU A N 1
ATOM 1438 C CA . GLU A 1 188 ? -7.623 1.094 3.425 1.00 82.06 188 GLU A CA 1
ATOM 1439 C C . GLU A 1 188 ? -6.421 1.776 4.074 1.00 82.06 188 GLU A C 1
ATOM 1441 O O . GLU A 1 188 ? -6.124 2.930 3.780 1.00 82.06 188 GLU A O 1
ATOM 1446 N N . VAL A 1 189 ? -5.737 1.062 4.968 1.00 81.25 189 VAL A N 1
ATOM 1447 C CA . VAL A 1 189 ? -4.609 1.604 5.726 1.00 81.25 189 VAL A CA 1
ATOM 1448 C C . VAL A 1 189 ? -3.330 1.636 4.898 1.00 81.25 189 VAL A C 1
ATOM 1450 O O . VAL A 1 189 ? -2.628 2.644 4.884 1.00 81.25 189 VAL A O 1
ATOM 1453 N N . PHE A 1 190 ? -2.995 0.518 4.257 1.00 77.94 190 PHE A N 1
ATOM 1454 C CA . PHE A 1 190 ? -1.698 0.327 3.610 1.00 77.94 190 PHE A CA 1
ATOM 1455 C C . PHE A 1 190 ? -1.779 0.437 2.084 1.00 77.94 190 PHE A C 1
ATOM 1457 O O . PHE A 1 190 ? -0.749 0.369 1.421 1.00 77.94 190 PHE A O 1
ATOM 1464 N N . GLY A 1 191 ? -2.980 0.584 1.513 1.00 70.44 191 GLY A N 1
ATOM 1465 C CA . GLY A 1 191 ? -3.173 0.600 0.066 1.00 70.44 191 GLY A CA 1
ATOM 1466 C C . GLY A 1 191 ? -2.686 -0.696 -0.580 1.00 70.44 191 GLY A C 1
ATOM 1467 O O . GLY A 1 191 ? -2.027 -0.652 -1.609 1.00 70.44 191 GLY A O 1
ATOM 1468 N N . THR A 1 192 ? -2.921 -1.857 0.032 1.00 61.00 192 THR A N 1
ATOM 1469 C CA . THR A 1 192 ? -2.310 -3.128 -0.410 1.00 61.00 192 THR A CA 1
ATOM 1470 C C . THR A 1 192 ? -2.833 -3.636 -1.745 1.00 61.00 192 THR A C 1
ATOM 1472 O O . THR A 1 192 ? -2.155 -4.424 -2.397 1.00 61.00 192 THR A O 1
ATOM 1475 N N . LEU A 1 193 ? -4.005 -3.165 -2.172 1.00 56.12 193 LEU A N 1
ATOM 1476 C CA . LEU A 1 193 ? -4.522 -3.351 -3.528 1.00 56.12 193 LEU A CA 1
ATOM 1477 C C . LEU A 1 193 ? -4.189 -2.157 -4.439 1.00 56.12 193 LEU A C 1
ATOM 1479 O O . LEU A 1 193 ? -4.877 -1.938 -5.436 1.00 56.12 193 LEU A O 1
ATOM 1483 N N . SER A 1 194 ? -3.167 -1.355 -4.105 1.00 49.66 194 SER A N 1
ATOM 1484 C CA . SER A 1 194 ? -2.737 -0.242 -4.954 1.00 49.66 194 SER A CA 1
ATOM 1485 C C . SER A 1 194 ? -2.380 -0.762 -6.334 1.00 49.66 194 SER A C 1
ATOM 1487 O O . SER A 1 194 ? -1.550 -1.658 -6.490 1.00 49.66 194 SER A O 1
ATOM 1489 N N . ASN A 1 195 ? -2.999 -0.154 -7.342 1.00 48.66 195 ASN A N 1
ATOM 1490 C CA . ASN A 1 195 ? -2.561 -0.305 -8.714 1.00 48.66 195 ASN A CA 1
ATOM 1491 C C . ASN A 1 195 ? -1.083 0.086 -8.792 1.00 48.66 195 ASN A C 1
ATOM 1493 O O . ASN A 1 195 ? -0.673 1.098 -8.221 1.00 48.66 195 ASN A O 1
ATOM 1497 N N . GLU A 1 196 ? -0.314 -0.737 -9.496 1.00 50.56 196 GLU A N 1
ATOM 1498 C CA . GLU A 1 196 ? 1.076 -0.504 -9.868 1.00 50.56 196 GLU A CA 1
ATOM 1499 C C . GLU A 1 196 ? 1.293 0.985 -10.188 1.00 50.56 196 GLU A C 1
ATOM 1501 O O . GLU A 1 196 ? 0.629 1.540 -11.070 1.00 50.56 196 GLU A O 1
ATOM 1506 N N . VAL A 1 197 ? 2.177 1.656 -9.438 1.00 48.72 197 VAL A N 1
ATOM 1507 C CA . VAL A 1 197 ? 2.558 3.045 -9.725 1.00 48.72 197 VAL A CA 1
ATOM 1508 C C . VAL A 1 197 ? 3.373 3.018 -11.009 1.00 48.72 197 VAL A C 1
ATOM 1510 O O . VAL A 1 197 ? 4.598 2.922 -10.997 1.00 48.72 197 VAL A O 1
ATOM 1513 N N . ARG A 1 198 ? 2.678 3.052 -12.142 1.00 48.94 198 ARG A N 1
ATOM 1514 C CA . ARG A 1 198 ? 3.303 3.216 -13.446 1.00 48.94 198 ARG A CA 1
ATOM 1515 C C . ARG A 1 198 ? 3.772 4.655 -13.530 1.00 48.94 198 ARG A C 1
ATOM 1517 O O . ARG A 1 198 ? 2.960 5.580 -13.474 1.00 48.94 198 ARG A O 1
ATOM 1524 N N . GLY A 1 199 ? 5.087 4.838 -13.608 1.00 49.81 199 GLY A N 1
ATOM 1525 C CA . GLY A 1 199 ? 5.659 6.138 -13.923 1.00 49.81 199 GLY A CA 1
ATOM 1526 C C . GLY A 1 199 ? 4.987 6.690 -15.180 1.00 49.81 199 GLY A C 1
ATOM 1527 O O . GLY A 1 199 ? 4.778 5.968 -16.149 1.00 49.81 199 GLY A O 1
ATOM 1528 N N . SER A 1 200 ? 4.619 7.969 -15.157 1.00 50.22 200 SER A N 1
ATOM 1529 C CA . SER A 1 200 ? 4.068 8.668 -16.326 1.00 50.22 200 SER A CA 1
ATOM 1530 C C . SER A 1 200 ? 5.119 8.941 -17.405 1.00 50.22 200 SER A C 1
ATOM 1532 O O . SER A 1 200 ? 4.795 9.494 -18.452 1.00 50.22 200 SER A O 1
ATOM 1534 N N . VAL A 1 201 ? 6.381 8.633 -17.108 1.00 53.84 201 VAL A N 1
ATOM 1535 C CA . VAL A 1 201 ? 7.526 8.806 -17.991 1.00 53.84 201 VAL A CA 1
ATOM 1536 C C . VAL A 1 201 ? 7.895 7.425 -18.496 1.00 53.84 201 VAL A C 1
ATOM 1538 O O . VAL A 1 201 ? 8.230 6.550 -17.698 1.00 53.84 201 VAL A O 1
ATOM 1541 N N . ASP A 1 202 ? 7.796 7.244 -19.808 1.00 59.12 202 ASP A N 1
ATOM 1542 C CA . ASP A 1 202 ? 8.361 6.084 -20.474 1.00 59.12 202 ASP A CA 1
ATOM 1543 C C . ASP A 1 202 ? 9.885 6.131 -20.302 1.00 59.12 202 ASP A C 1
ATOM 1545 O O . ASP A 1 202 ? 10.534 7.099 -20.699 1.00 59.12 202 ASP A O 1
ATOM 1549 N N . LEU A 1 203 ? 10.431 5.131 -19.614 1.00 64.31 203 LEU A N 1
ATOM 1550 C CA . LEU A 1 203 ? 11.865 5.005 -19.368 1.00 64.31 203 LEU A CA 1
ATOM 1551 C C . LEU A 1 203 ? 12.513 4.031 -20.355 1.00 64.31 203 LEU A C 1
ATOM 1553 O O . LEU A 1 203 ? 13.649 3.620 -20.122 1.00 64.31 203 LEU A O 1
ATOM 1557 N N . ASN A 1 204 ? 11.816 3.645 -21.428 1.00 69.56 204 ASN A N 1
ATOM 1558 C CA . ASN A 1 204 ? 12.400 2.832 -22.482 1.00 69.56 204 ASN A CA 1
ATOM 1559 C C . ASN A 1 204 ? 13.655 3.541 -23.019 1.00 69.56 204 ASN A C 1
ATOM 1561 O O . ASN A 1 204 ? 13.571 4.686 -23.474 1.00 69.56 204 ASN A O 1
ATOM 1565 N N . PRO A 1 205 ? 14.837 2.908 -22.934 1.00 70.44 205 PRO A N 1
ATOM 1566 C CA . PRO A 1 205 ? 16.033 3.471 -23.516 1.00 70.44 205 PRO A CA 1
ATOM 1567 C C . PRO A 1 205 ? 15.880 3.570 -25.032 1.00 70.44 205 PRO A C 1
ATOM 1569 O O . PRO A 1 205 ? 15.222 2.749 -25.669 1.00 70.44 205 PRO A O 1
ATOM 1572 N N . ILE A 1 206 ? 16.517 4.574 -25.620 1.00 73.62 206 ILE A N 1
ATOM 1573 C CA . ILE A 1 206 ? 16.558 4.737 -27.066 1.00 73.62 206 ILE A CA 1
ATOM 1574 C C . ILE A 1 206 ? 17.265 3.532 -27.684 1.00 73.62 206 ILE A C 1
ATOM 1576 O O . ILE A 1 206 ? 18.318 3.088 -27.212 1.00 73.62 206 ILE A O 1
ATOM 1580 N N . LEU A 1 207 ? 16.687 3.021 -28.766 1.00 75.62 207 LEU A N 1
ATOM 1581 C CA . LEU A 1 207 ? 17.283 1.953 -29.547 1.00 75.62 207 LEU A CA 1
ATOM 1582 C C . LEU A 1 207 ? 18.572 2.453 -30.219 1.00 75.62 207 LEU A C 1
ATOM 1584 O O . LEU A 1 207 ? 18.596 3.493 -30.875 1.00 75.62 207 LEU A O 1
ATOM 1588 N N . THR A 1 208 ? 19.652 1.695 -30.065 1.00 74.56 208 THR A N 1
ATOM 1589 C CA . THR A 1 208 ? 20.951 1.950 -30.712 1.00 74.56 208 THR A CA 1
ATOM 1590 C C . THR A 1 208 ? 21.437 0.693 -31.424 1.00 74.56 208 THR A C 1
ATOM 1592 O O . THR A 1 208 ? 20.992 -0.410 -31.107 1.00 74.56 208 THR A O 1
ATOM 1595 N N . GLU A 1 209 ? 22.379 0.824 -32.360 1.00 76.62 209 GLU A N 1
ATOM 1596 C CA . GLU A 1 209 ? 22.976 -0.333 -33.049 1.00 76.62 209 GLU A CA 1
ATOM 1597 C C . GLU A 1 209 ? 23.670 -1.312 -32.088 1.00 76.62 209 GLU A C 1
ATOM 1599 O O . GLU A 1 209 ? 23.689 -2.513 -32.347 1.00 76.62 209 GLU A O 1
ATOM 1604 N N . ASP A 1 210 ? 24.161 -0.819 -30.947 1.00 79.00 210 ASP A N 1
ATOM 1605 C CA . ASP A 1 210 ? 24.784 -1.622 -29.890 1.00 79.00 210 ASP A CA 1
ATOM 1606 C C . ASP A 1 210 ? 23.759 -2.360 -29.005 1.00 79.00 210 ASP A C 1
ATOM 1608 O O . ASP A 1 210 ? 24.134 -3.164 -28.146 1.00 79.00 210 ASP A O 1
ATOM 1612 N N . THR A 1 211 ? 22.458 -2.095 -29.180 1.00 80.25 211 THR A N 1
ATOM 1613 C CA . THR A 1 211 ? 21.410 -2.749 -28.387 1.00 80.25 211 THR A CA 1
ATOM 1614 C C . THR A 1 211 ? 21.341 -4.225 -28.757 1.00 80.25 211 THR A C 1
ATOM 1616 O O . THR A 1 211 ? 21.242 -4.583 -29.931 1.00 80.25 211 THR A O 1
ATOM 1619 N N . ARG A 1 212 ? 21.394 -5.099 -27.750 1.00 85.06 212 ARG A N 1
ATOM 1620 C CA . ARG A 1 212 ? 21.348 -6.551 -27.949 1.00 85.06 212 ARG A CA 1
ATOM 1621 C C . ARG A 1 212 ? 19.944 -7.008 -28.310 1.00 85.06 212 ARG A C 1
ATOM 1623 O O . ARG A 1 212 ? 18.974 -6.555 -27.711 1.00 85.06 212 ARG A O 1
ATOM 1630 N N . LEU A 1 213 ? 19.843 -7.987 -29.203 1.00 84.38 213 LEU A N 1
ATOM 1631 C CA . LEU A 1 213 ? 18.564 -8.591 -29.591 1.00 84.38 213 LEU A CA 1
ATOM 1632 C C . LEU A 1 213 ? 17.841 -9.238 -28.409 1.00 84.38 213 LEU A C 1
ATOM 1634 O O . LEU A 1 213 ? 16.625 -9.125 -28.309 1.00 84.38 213 LEU A O 1
ATOM 1638 N N . ALA A 1 214 ? 18.588 -9.846 -27.484 1.00 85.25 214 ALA A N 1
ATOM 1639 C CA . ALA A 1 214 ? 18.054 -10.442 -26.257 1.00 85.25 214 ALA A CA 1
ATOM 1640 C C . ALA A 1 214 ? 17.422 -9.418 -25.294 1.00 85.25 214 ALA A C 1
ATOM 1642 O O . ALA A 1 214 ? 16.614 -9.782 -24.445 1.00 85.25 214 ALA A O 1
ATOM 1643 N N . ASP A 1 215 ? 17.790 -8.142 -25.421 1.00 82.69 215 ASP A N 1
ATOM 1644 C CA . ASP A 1 215 ? 17.332 -7.068 -24.538 1.00 82.69 215 ASP A CA 1
ATOM 1645 C C . ASP A 1 215 ? 16.056 -6.392 -25.051 1.00 82.69 215 ASP A C 1
ATOM 1647 O O . ASP A 1 215 ? 15.460 -5.578 -24.347 1.00 82.69 215 ASP A O 1
ATOM 1651 N N . LEU A 1 216 ? 15.609 -6.743 -26.256 1.00 84.31 216 LEU A N 1
ATOM 1652 C CA . LEU A 1 216 ? 14.391 -6.214 -26.854 1.00 84.31 216 LEU A CA 1
ATOM 1653 C C . LEU A 1 216 ? 13.137 -6.856 -26.242 1.00 84.31 216 LEU A C 1
ATOM 1655 O O . LEU A 1 216 ? 13.185 -7.911 -25.601 1.00 84.31 216 LEU A O 1
ATOM 1659 N N . ARG A 1 217 ? 11.991 -6.206 -26.459 1.00 84.56 217 ARG A N 1
ATOM 1660 C CA . ARG A 1 217 ? 10.650 -6.639 -26.039 1.00 84.56 217 ARG A CA 1
ATOM 1661 C C . ARG A 1 217 ? 10.548 -6.864 -24.529 1.00 84.56 217 ARG A C 1
ATOM 1663 O O . ARG A 1 217 ? 9.995 -7.865 -24.078 1.00 84.56 217 ARG A O 1
ATOM 1670 N N . GLY A 1 218 ? 11.116 -5.950 -23.747 1.00 77.62 218 GLY A N 1
ATOM 1671 C CA . GLY A 1 218 ? 11.164 -6.048 -22.290 1.00 77.62 218 GLY A CA 1
ATOM 1672 C C . GLY A 1 218 ? 12.043 -7.197 -21.782 1.00 77.62 218 GLY A C 1
ATOM 1673 O O . GLY A 1 218 ? 11.783 -7.726 -20.705 1.00 77.62 218 GLY A O 1
ATOM 1674 N N . GLY A 1 219 ? 13.054 -7.612 -22.556 1.00 78.81 219 GLY A N 1
ATOM 1675 C CA . GLY A 1 219 ? 13.960 -8.714 -22.211 1.00 78.81 219 GLY A CA 1
ATOM 1676 C C . GLY A 1 219 ? 13.463 -10.107 -22.611 1.00 78.81 219 GLY A C 1
ATOM 1677 O O . GLY A 1 219 ? 14.050 -11.103 -22.194 1.00 78.81 219 GLY A O 1
ATOM 1678 N N . LEU A 1 220 ? 12.388 -10.195 -23.404 1.00 79.44 220 LEU A N 1
ATOM 1679 C CA . LEU A 1 220 ? 11.962 -11.451 -24.035 1.00 79.44 220 LEU A CA 1
ATOM 1680 C C . LEU A 1 220 ? 12.884 -11.857 -25.190 1.00 79.44 220 LEU A C 1
ATOM 1682 O O . LEU A 1 220 ? 12.957 -13.035 -25.531 1.00 79.44 220 LEU A O 1
ATOM 1686 N N . GLY A 1 221 ? 13.586 -10.884 -25.770 1.00 83.38 221 GLY A N 1
ATOM 1687 C CA . GLY A 1 221 ? 14.483 -11.087 -26.890 1.00 83.38 221 GLY A CA 1
ATOM 1688 C C . GLY A 1 221 ? 13.775 -11.263 -28.233 1.00 83.38 221 GLY A C 1
ATOM 1689 O O . GLY A 1 221 ? 12.543 -11.226 -28.346 1.00 83.38 221 GLY A O 1
ATOM 1690 N N . VAL A 1 222 ? 14.595 -11.442 -29.266 1.00 84.94 222 VAL A N 1
ATOM 1691 C CA . VAL A 1 222 ? 14.175 -11.824 -30.617 1.00 84.94 222 VAL A CA 1
ATOM 1692 C C . VAL A 1 222 ? 14.637 -13.251 -30.865 1.00 84.94 222 VAL A C 1
ATOM 1694 O O . VAL A 1 222 ? 15.778 -13.596 -30.570 1.00 84.94 222 VAL A O 1
ATOM 1697 N N . SER A 1 223 ? 13.741 -14.076 -31.390 1.00 84.38 223 SER A N 1
ATOM 1698 C CA . SER A 1 223 ? 14.006 -15.474 -31.700 1.00 84.38 223 SER A CA 1
ATOM 1699 C C . SER A 1 223 ? 14.884 -15.593 -32.941 1.00 84.38 223 SER A C 1
ATOM 1701 O O . SER A 1 223 ? 14.595 -14.980 -33.976 1.00 84.38 223 SER A O 1
ATOM 1703 N N . ASP A 1 224 ? 15.898 -16.453 -32.859 1.00 83.75 224 ASP A N 1
ATOM 1704 C CA . ASP A 1 224 ? 16.727 -16.818 -34.004 1.00 83.75 224 ASP A CA 1
ATOM 1705 C C . ASP A 1 224 ? 15.851 -17.357 -35.137 1.00 83.75 224 ASP A C 1
ATOM 1707 O O . ASP A 1 224 ? 15.007 -18.239 -34.949 1.00 83.75 224 ASP A O 1
ATOM 1711 N N . GLY A 1 225 ? 16.052 -16.828 -36.337 1.00 84.06 225 GLY A N 1
ATOM 1712 C CA . GLY A 1 225 ? 15.266 -17.229 -37.488 1.00 84.06 225 GLY A CA 1
ATOM 1713 C C . GLY A 1 225 ? 15.660 -16.482 -38.745 1.00 84.06 225 GLY A C 1
ATOM 1714 O O . GLY A 1 225 ? 16.599 -15.688 -38.769 1.00 84.06 225 GLY A O 1
ATOM 1715 N N . SER A 1 226 ? 14.916 -16.747 -39.811 1.00 88.81 226 SER A N 1
ATOM 1716 C CA . SER A 1 226 ? 15.109 -16.081 -41.090 1.00 88.81 226 SER A CA 1
ATOM 1717 C C . SER A 1 226 ? 13.845 -15.337 -41.495 1.00 88.81 226 SER A C 1
ATOM 1719 O O . SER A 1 226 ? 12.725 -15.803 -41.283 1.00 88.81 226 SER A O 1
ATOM 1721 N N . LEU A 1 227 ? 14.031 -14.195 -42.137 1.00 90.25 227 LEU A N 1
ATOM 1722 C CA . LEU A 1 227 ? 12.962 -13.377 -42.694 1.00 90.25 227 LEU A CA 1
ATOM 1723 C C . LEU A 1 227 ? 13.133 -13.263 -44.207 1.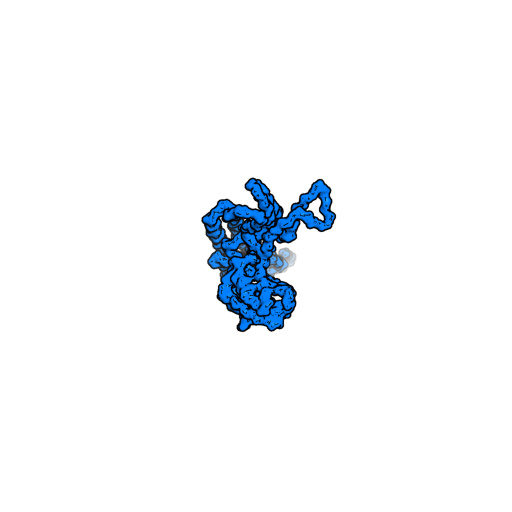00 90.25 227 LEU A C 1
ATOM 1725 O O . LEU A 1 227 ? 14.231 -13.398 -44.740 1.00 90.25 227 LEU A O 1
ATOM 1729 N N . ALA A 1 228 ? 12.042 -13.035 -44.924 1.00 88.50 228 ALA A N 1
ATOM 1730 C CA . ALA A 1 228 ? 12.040 -12.853 -46.366 1.00 88.50 228 ALA A CA 1
ATOM 1731 C C . ALA A 1 228 ? 11.761 -11.391 -46.694 1.00 88.50 228 ALA A C 1
ATOM 1733 O O . ALA A 1 228 ? 10.688 -10.876 -46.374 1.00 88.50 228 ALA A O 1
ATOM 1734 N N . VAL A 1 229 ? 12.701 -10.748 -47.383 1.00 88.00 229 VAL A N 1
ATOM 1735 C CA . VAL A 1 229 ? 12.515 -9.412 -47.947 1.00 88.00 229 VAL A CA 1
ATOM 1736 C C . VAL A 1 229 ? 12.203 -9.546 -49.430 1.00 88.00 229 VAL A C 1
ATOM 1738 O O . VAL A 1 229 ? 12.906 -10.239 -50.167 1.00 88.00 229 VAL A O 1
ATOM 1741 N N . SER A 1 230 ? 11.130 -8.905 -49.878 1.00 85.12 230 SER A N 1
ATOM 1742 C CA . SER A 1 230 ? 10.664 -8.957 -51.260 1.00 85.12 230 SER A CA 1
ATOM 1743 C C . SER A 1 230 ? 10.393 -7.560 -51.791 1.00 85.12 230 SER A C 1
ATOM 1745 O O . SER A 1 230 ? 9.828 -6.735 -51.079 1.00 85.12 230 SER A O 1
ATOM 1747 N N . ASP A 1 231 ? 10.750 -7.311 -53.049 1.00 83.38 231 ASP A N 1
ATOM 1748 C CA . ASP A 1 231 ? 10.392 -6.088 -53.781 1.00 83.38 231 ASP A CA 1
ATOM 1749 C C . ASP A 1 231 ? 9.128 -6.268 -54.649 1.00 83.38 231 ASP A C 1
ATOM 1751 O O . ASP A 1 231 ? 8.800 -5.423 -55.485 1.00 83.38 231 ASP A O 1
ATOM 1755 N N . GLY A 1 232 ? 8.419 -7.387 -54.467 1.00 79.62 232 GLY A N 1
ATOM 1756 C CA . GLY A 1 232 ? 7.240 -7.776 -55.240 1.00 79.62 232 GLY A CA 1
ATOM 1757 C C . GLY A 1 232 ? 7.557 -8.582 -56.503 1.00 79.62 232 GLY A C 1
ATOM 1758 O O . GLY A 1 232 ? 6.667 -9.274 -56.995 1.00 79.62 232 GLY A O 1
ATOM 1759 N N . ALA A 1 233 ? 8.801 -8.555 -56.995 1.00 80.94 233 ALA A N 1
ATOM 1760 C CA . ALA A 1 233 ? 9.256 -9.344 -58.143 1.00 80.94 233 ALA A CA 1
ATOM 1761 C C . ALA A 1 233 ? 10.239 -10.450 -57.734 1.00 80.94 233 ALA A C 1
ATOM 1763 O O . ALA A 1 233 ? 10.181 -11.566 -58.250 1.00 80.94 233 ALA A O 1
ATOM 1764 N N . THR A 1 234 ? 11.127 -10.155 -56.788 1.00 83.69 234 THR A N 1
ATOM 1765 C CA . THR A 1 234 ? 12.151 -11.067 -56.282 1.00 83.69 234 THR A CA 1
ATOM 1766 C C . THR A 1 234 ? 12.139 -11.070 -54.761 1.00 83.69 234 THR A C 1
ATOM 1768 O O . THR A 1 234 ? 11.900 -10.053 -54.116 1.00 83.69 234 THR A O 1
ATOM 1771 N N . THR A 1 235 ? 12.359 -12.243 -54.173 1.00 86.25 235 THR A N 1
ATOM 1772 C CA . THR A 1 235 ? 12.369 -12.431 -52.720 1.00 86.25 235 THR A CA 1
ATOM 1773 C C . THR A 1 235 ? 13.704 -13.018 -52.304 1.00 86.25 235 THR A C 1
ATOM 1775 O O . THR A 1 235 ? 14.171 -13.992 -52.897 1.00 86.25 235 THR A O 1
ATOM 1778 N N . LYS A 1 236 ? 14.312 -12.428 -51.279 1.00 89.69 236 LYS A N 1
ATOM 1779 C CA . LYS A 1 236 ? 15.559 -12.883 -50.682 1.00 89.69 236 LYS A CA 1
ATOM 1780 C C . LYS A 1 236 ? 15.319 -13.228 -49.219 1.00 89.69 236 LYS A C 1
ATOM 1782 O O . LYS A 1 236 ? 14.742 -12.441 -48.474 1.00 89.69 236 LYS A O 1
ATOM 1787 N N . THR A 1 237 ? 15.762 -14.414 -48.823 1.00 88.50 237 THR A N 1
ATOM 1788 C CA . THR A 1 237 ? 15.774 -14.824 -47.419 1.00 88.50 237 THR A CA 1
ATOM 1789 C C . THR A 1 237 ? 17.033 -14.287 -46.751 1.00 88.50 237 THR A C 1
ATOM 1791 O O . THR A 1 237 ? 18.133 -14.484 -47.271 1.00 88.50 237 THR A O 1
ATOM 1794 N N . VAL A 1 238 ? 16.853 -13.622 -45.615 1.00 88.12 238 VAL A N 1
ATOM 1795 C CA . VAL A 1 238 ? 17.893 -13.095 -44.734 1.00 88.12 238 VAL A CA 1
ATOM 1796 C C . VAL A 1 238 ? 17.862 -13.919 -43.459 1.00 88.12 238 VAL A C 1
ATOM 1798 O O . VAL A 1 238 ? 16.832 -13.990 -42.792 1.00 88.12 238 VAL A O 1
ATOM 1801 N N . ASP A 1 239 ? 18.976 -14.568 -43.151 1.00 88.38 239 ASP A N 1
ATOM 1802 C CA . ASP A 1 239 ? 19.145 -15.315 -41.913 1.00 88.38 239 ASP A CA 1
ATOM 1803 C C . ASP A 1 239 ? 19.772 -14.405 -40.859 1.00 88.38 239 ASP A C 1
ATOM 1805 O O . ASP A 1 239 ? 20.800 -13.783 -41.132 1.00 88.38 239 ASP A O 1
ATOM 1809 N N . ILE A 1 240 ? 19.138 -14.295 -39.691 1.00 86.25 240 ILE A N 1
ATOM 1810 C CA . ILE A 1 240 ? 19.613 -13.438 -38.601 1.00 86.25 240 ILE A CA 1
ATOM 1811 C C . ILE A 1 240 ? 20.055 -14.229 -37.372 1.00 86.25 240 ILE A C 1
ATOM 1813 O O . ILE A 1 240 ? 20.366 -13.627 -36.351 1.00 86.25 240 ILE A O 1
ATOM 1817 N N . SER A 1 241 ? 20.144 -15.559 -37.459 1.00 84.44 241 SER A N 1
ATOM 1818 C CA . SER A 1 241 ? 20.581 -16.405 -36.339 1.00 84.44 241 SER A CA 1
ATOM 1819 C C . SER A 1 241 ? 22.009 -16.115 -35.852 1.00 84.44 241 SER A C 1
ATOM 1821 O O . SER A 1 241 ? 22.414 -16.599 -34.802 1.00 84.44 241 SER A O 1
ATOM 1823 N N . SER A 1 242 ? 22.817 -15.392 -36.635 1.00 83.44 242 SER A N 1
ATOM 1824 C CA . SER A 1 242 ? 24.175 -14.975 -36.263 1.00 83.44 242 SER A CA 1
ATOM 1825 C C . SER A 1 242 ? 24.255 -13.543 -35.727 1.00 83.44 242 SER A C 1
ATOM 1827 O O . SER A 1 242 ? 25.360 -13.036 -35.551 1.00 83.44 242 SER A O 1
ATOM 1829 N N . ALA A 1 243 ? 23.122 -12.857 -35.569 1.00 85.81 243 ALA A N 1
ATOM 1830 C CA . ALA A 1 243 ? 23.076 -11.487 -35.081 1.00 85.81 243 ALA A CA 1
ATOM 1831 C C . ALA A 1 243 ? 23.006 -11.468 -33.549 1.00 85.81 243 ALA A C 1
ATOM 1833 O O . ALA A 1 243 ? 22.171 -12.148 -32.960 1.00 85.81 243 ALA A O 1
ATOM 1834 N N . GLU A 1 244 ? 23.842 -10.657 -32.898 1.00 85.75 244 GLU A N 1
ATOM 1835 C CA . GLU A 1 244 ? 23.763 -10.424 -31.449 1.00 85.75 244 GLU A CA 1
ATOM 1836 C C . GLU A 1 244 ? 23.153 -9.052 -31.131 1.00 85.75 244 GLU A C 1
ATOM 1838 O O . GLU A 1 244 ? 22.477 -8.883 -30.108 1.00 85.75 244 GLU A O 1
ATOM 1843 N N . THR A 1 245 ? 23.346 -8.073 -32.020 1.00 87.44 245 THR A N 1
ATOM 1844 C CA . THR A 1 245 ? 22.854 -6.698 -31.863 1.00 87.44 245 THR A CA 1
ATOM 1845 C C . THR A 1 245 ? 21.936 -6.252 -33.000 1.00 87.44 245 THR A C 1
ATOM 1847 O O . THR A 1 245 ? 21.882 -6.852 -34.074 1.00 87.44 245 THR A O 1
ATOM 1850 N N . VAL A 1 246 ? 21.215 -5.149 -32.784 1.00 85.06 246 VAL A N 1
ATOM 1851 C CA . VAL A 1 246 ? 20.401 -4.501 -33.827 1.00 85.06 246 VAL A CA 1
ATOM 1852 C C . VAL A 1 246 ? 21.267 -4.066 -35.017 1.00 85.06 246 VAL A C 1
ATOM 1854 O O . VAL A 1 246 ? 20.840 -4.195 -36.164 1.00 85.06 246 VAL A O 1
ATOM 1857 N N . GLY A 1 247 ? 22.503 -3.617 -34.772 1.00 81.62 247 GLY A N 1
ATOM 1858 C CA . GLY A 1 247 ? 23.463 -3.291 -35.829 1.00 81.62 247 GLY A CA 1
ATOM 1859 C C . GLY A 1 247 ? 23.849 -4.499 -36.690 1.00 81.62 247 GLY A C 1
ATOM 1860 O O . GLY A 1 247 ? 24.041 -4.367 -37.900 1.00 81.62 247 GLY A O 1
ATOM 1861 N N . ASP A 1 248 ? 23.911 -5.701 -36.111 1.00 84.19 248 ASP A N 1
ATOM 1862 C CA . ASP A 1 248 ? 24.149 -6.931 -36.876 1.00 84.19 248 ASP A CA 1
ATOM 1863 C C . ASP A 1 248 ? 22.978 -7.245 -37.810 1.00 84.19 248 ASP A C 1
ATOM 1865 O O . ASP A 1 248 ? 23.191 -7.583 -38.975 1.00 84.19 248 ASP A O 1
ATOM 1869 N N . VAL A 1 249 ? 21.742 -7.065 -37.332 1.00 85.38 249 VAL A N 1
ATOM 1870 C CA . VAL A 1 249 ? 20.531 -7.242 -38.150 1.00 85.38 249 VAL A CA 1
ATOM 1871 C C . VAL A 1 249 ? 20.512 -6.269 -39.324 1.00 85.38 249 VAL A C 1
ATOM 1873 O O . VAL A 1 249 ? 20.233 -6.683 -40.449 1.00 85.38 249 VAL A O 1
ATOM 1876 N N . ILE A 1 250 ? 20.857 -4.998 -39.095 1.00 84.69 250 ILE A N 1
ATOM 1877 C CA . ILE A 1 250 ? 20.956 -3.987 -40.159 1.00 84.69 250 ILE A CA 1
ATOM 1878 C C . ILE A 1 250 ? 21.954 -4.430 -41.224 1.00 84.69 250 ILE A C 1
ATOM 1880 O O . ILE A 1 250 ? 21.605 -4.505 -42.402 1.00 84.69 250 ILE A O 1
ATOM 1884 N N . ARG A 1 251 ? 23.166 -4.820 -40.819 1.00 84.88 251 ARG A N 1
ATOM 1885 C CA . ARG A 1 251 ? 24.197 -5.273 -41.762 1.00 84.88 251 ARG A CA 1
ATOM 1886 C C . ARG A 1 251 ? 23.766 -6.507 -42.549 1.00 84.88 251 ARG A C 1
ATOM 1888 O O . ARG A 1 251 ? 24.049 -6.593 -43.742 1.00 84.88 251 ARG A O 1
ATOM 1895 N N . LEU A 1 252 ? 23.074 -7.456 -41.918 1.00 85.44 252 LEU A N 1
ATOM 1896 C CA . LEU A 1 252 ? 22.578 -8.660 -42.591 1.00 85.44 252 LEU A CA 1
ATOM 1897 C C . LEU A 1 252 ? 21.461 -8.354 -43.595 1.00 85.44 252 LEU A C 1
ATOM 1899 O O . LEU A 1 252 ? 21.440 -8.962 -44.670 1.00 85.44 252 LEU A O 1
ATOM 1903 N N . LEU A 1 253 ? 20.578 -7.402 -43.284 1.00 85.00 253 LEU A N 1
ATOM 1904 C CA . LEU A 1 253 ? 19.548 -6.911 -44.204 1.00 85.00 253 LEU A CA 1
ATOM 1905 C C . LEU A 1 253 ? 20.167 -6.206 -45.418 1.00 85.00 253 LEU A C 1
ATOM 1907 O O . LEU A 1 253 ? 19.790 -6.492 -46.554 1.00 85.00 253 LEU A O 1
ATOM 1911 N N . GLU A 1 254 ? 21.144 -5.327 -45.196 1.00 84.75 254 GLU A N 1
ATOM 1912 C CA . GLU A 1 254 ? 21.805 -4.565 -46.263 1.00 84.75 254 GLU A CA 1
ATOM 1913 C C . GLU A 1 254 ? 22.732 -5.428 -47.131 1.00 84.75 254 GLU A C 1
ATOM 1915 O O . GLU A 1 254 ? 22.867 -5.180 -48.329 1.00 84.75 254 GLU A O 1
ATOM 1920 N N . ALA A 1 255 ? 23.329 -6.483 -46.567 1.00 83.88 255 ALA A N 1
ATOM 1921 C CA . ALA A 1 255 ? 24.171 -7.429 -47.301 1.00 83.88 255 ALA A CA 1
ATOM 1922 C C . ALA A 1 255 ? 23.375 -8.410 -48.183 1.00 83.88 255 ALA A C 1
ATOM 1924 O O . ALA A 1 255 ? 23.946 -9.026 -49.086 1.00 83.88 255 ALA A O 1
ATOM 1925 N N . ASN A 1 256 ? 22.068 -8.569 -47.943 1.00 84.88 256 ASN A N 1
ATOM 1926 C CA . ASN A 1 256 ? 21.213 -9.524 -48.651 1.00 84.88 256 ASN A CA 1
ATOM 1927 C C . ASN A 1 256 ? 20.008 -8.856 -49.338 1.00 84.88 256 ASN A C 1
ATOM 1929 O O . ASN A 1 256 ? 18.864 -9.252 -49.090 1.00 84.88 256 ASN A O 1
ATOM 1933 N N . PRO A 1 257 ? 20.218 -7.882 -50.242 1.00 84.62 257 PRO A N 1
ATOM 1934 C CA . PRO A 1 257 ? 19.111 -7.267 -50.948 1.00 84.62 257 PRO A CA 1
ATOM 1935 C C . PRO A 1 257 ? 18.500 -8.218 -51.999 1.00 84.62 257 PRO A C 1
ATOM 1937 O O . PRO A 1 257 ? 19.180 -9.115 -52.518 1.00 84.62 257 PRO A O 1
ATOM 1940 N N . PRO A 1 258 ? 17.221 -8.016 -52.367 1.00 82.00 258 PRO A N 1
ATOM 1941 C CA . PRO A 1 258 ? 16.635 -8.571 -53.580 1.00 82.00 258 PRO A CA 1
ATOM 1942 C C . PRO A 1 258 ? 17.504 -8.247 -54.805 1.00 82.00 258 PRO A C 1
ATOM 1944 O O . PRO A 1 258 ? 18.160 -7.207 -54.873 1.00 82.00 258 PRO A O 1
ATOM 1947 N N . THR A 1 259 ? 17.556 -9.154 -55.779 1.00 80.62 259 THR A N 1
ATOM 1948 C CA . THR A 1 259 ? 18.489 -9.052 -56.913 1.00 80.62 259 THR A CA 1
ATOM 1949 C C . THR A 1 259 ? 18.300 -7.756 -57.699 1.00 80.62 259 THR A C 1
ATOM 1951 O O . THR A 1 259 ? 17.225 -7.514 -58.239 1.00 80.62 259 THR A O 1
ATOM 1954 N N . GLY A 1 260 ? 19.370 -6.961 -57.812 1.00 73.31 260 GLY A N 1
ATOM 1955 C CA . GLY A 1 260 ? 19.362 -5.689 -58.542 1.00 73.31 260 GLY A CA 1
ATOM 1956 C C . GLY A 1 260 ? 18.855 -4.489 -57.737 1.00 73.31 260 GLY A C 1
ATOM 1957 O O . GLY A 1 260 ? 18.616 -3.446 -58.338 1.00 73.31 260 GLY A O 1
ATOM 1958 N N . ARG A 1 261 ? 18.699 -4.629 -56.412 1.00 79.62 261 ARG A N 1
ATOM 1959 C CA . ARG A 1 261 ? 18.236 -3.574 -55.497 1.00 79.62 261 ARG A CA 1
ATOM 1960 C C . ARG A 1 261 ? 19.249 -3.255 -54.407 1.00 79.62 261 ARG A C 1
ATOM 1962 O O . ARG A 1 261 ? 20.113 -4.073 -54.096 1.00 79.62 261 ARG A O 1
ATOM 1969 N N . THR A 1 262 ? 19.075 -2.103 -53.768 1.00 79.94 262 THR A N 1
ATOM 1970 C CA . THR A 1 262 ? 19.722 -1.765 -52.491 1.00 79.94 262 THR A CA 1
ATOM 1971 C C . THR A 1 262 ? 18.684 -1.639 -51.380 1.00 79.94 262 THR A C 1
ATOM 1973 O O . THR A 1 262 ? 17.687 -0.934 -51.552 1.00 79.94 262 THR A O 1
ATOM 1976 N N . ILE A 1 263 ? 18.929 -2.299 -50.245 1.00 82.19 263 ILE A N 1
ATOM 1977 C CA . ILE A 1 263 ? 18.188 -2.087 -48.996 1.00 82.19 263 ILE A CA 1
ATOM 1978 C C . ILE A 1 263 ? 18.980 -1.110 -48.134 1.00 82.19 263 ILE A C 1
ATOM 1980 O O . ILE A 1 263 ? 20.203 -1.190 -48.080 1.00 82.19 263 ILE A O 1
ATOM 1984 N N . THR A 1 264 ? 18.279 -0.214 -47.451 1.00 77.81 264 THR A N 1
ATOM 1985 C CA . THR A 1 264 ? 18.844 0.612 -46.383 1.00 77.81 264 THR A CA 1
ATOM 1986 C C . THR A 1 264 ? 18.009 0.406 -45.134 1.00 77.81 264 THR A C 1
ATOM 1988 O O . THR A 1 264 ? 16.800 0.649 -45.163 1.00 77.81 264 THR A O 1
ATOM 1991 N N . ALA A 1 265 ? 18.630 -0.053 -44.052 1.00 76.44 265 ALA A N 1
ATOM 1992 C CA . ALA A 1 265 ? 17.964 -0.225 -42.768 1.00 76.44 265 ALA A CA 1
ATOM 1993 C C . ALA A 1 265 ? 18.548 0.762 -41.755 1.00 76.44 265 ALA A C 1
ATOM 1995 O O . ALA A 1 265 ? 19.759 0.923 -41.667 1.00 76.44 265 ALA A O 1
ATOM 1996 N N . ARG A 1 266 ? 17.691 1.455 -41.002 1.00 71.00 266 ARG A N 1
ATOM 1997 C CA . ARG A 1 266 ? 18.116 2.463 -40.024 1.00 71.00 266 ARG A CA 1
ATOM 1998 C C . ARG A 1 266 ? 17.389 2.293 -38.707 1.00 71.00 266 ARG A C 1
ATOM 2000 O O . ARG A 1 266 ? 16.177 2.063 -38.687 1.00 71.00 266 ARG A O 1
ATOM 2007 N N . VAL A 1 267 ? 18.128 2.441 -37.614 1.00 71.38 267 VAL A N 1
ATOM 2008 C CA . VAL A 1 267 ? 17.557 2.527 -36.269 1.00 71.38 267 VAL A CA 1
ATOM 2009 C C . VAL A 1 267 ? 16.819 3.862 -36.135 1.00 71.38 267 VAL A C 1
ATOM 2011 O O . VAL A 1 267 ? 17.287 4.894 -36.598 1.00 71.38 267 VAL A O 1
ATOM 2014 N N . THR A 1 268 ? 15.645 3.843 -35.523 1.00 70.44 268 THR A N 1
ATOM 2015 C CA . THR A 1 268 ? 14.932 5.045 -35.066 1.00 70.44 268 THR A CA 1
ATOM 2016 C C . THR A 1 268 ? 14.942 5.075 -33.542 1.00 70.44 268 THR A C 1
ATOM 2018 O O . THR A 1 268 ? 15.462 4.156 -32.915 1.00 70.44 268 THR A O 1
ATOM 2021 N N . SER A 1 269 ? 14.343 6.092 -32.917 1.00 65.00 269 SER A N 1
ATOM 2022 C CA . SER A 1 269 ? 14.342 6.203 -31.453 1.00 65.00 269 SER A CA 1
ATOM 2023 C C . SER A 1 269 ? 13.791 4.955 -30.746 1.00 65.00 269 SER A C 1
ATOM 2025 O O . SER A 1 269 ? 14.271 4.605 -29.672 1.00 65.00 269 SER A O 1
ATOM 2027 N N . ASN A 1 270 ? 12.825 4.263 -31.363 1.00 69.56 270 ASN A N 1
ATOM 2028 C CA . ASN A 1 270 ? 12.091 3.168 -30.725 1.00 69.56 270 ASN A CA 1
ATOM 2029 C C . ASN A 1 270 ? 12.032 1.884 -31.576 1.00 69.56 270 ASN A C 1
ATOM 2031 O O . ASN A 1 270 ? 11.624 0.844 -31.076 1.00 69.56 270 ASN A O 1
ATOM 2035 N N . GLY A 1 271 ? 12.425 1.911 -32.852 1.00 79.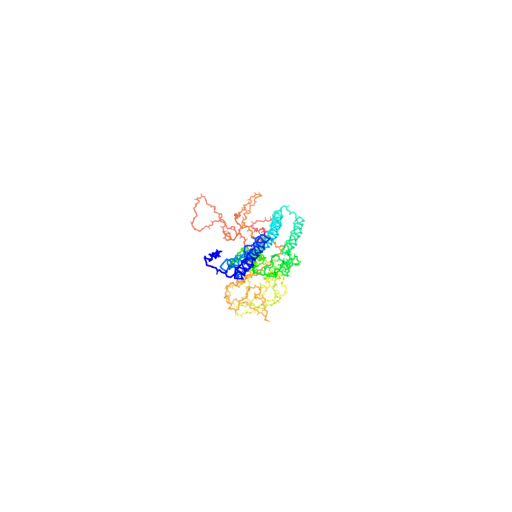19 271 GLY A N 1
ATOM 2036 C CA . GLY A 1 271 ? 12.243 0.767 -33.754 1.00 79.19 271 GLY A CA 1
ATOM 2037 C C . GLY A 1 271 ? 13.167 0.786 -34.965 1.00 79.19 271 GLY A C 1
ATOM 2038 O O . GLY A 1 271 ? 14.063 1.624 -35.064 1.00 79.19 271 GLY A O 1
ATOM 2039 N N . LEU A 1 272 ? 12.948 -0.122 -35.914 1.00 82.19 272 LEU A N 1
ATOM 2040 C CA . LEU A 1 272 ? 13.758 -0.231 -37.128 1.00 82.19 272 LEU A CA 1
ATOM 2041 C C . LEU A 1 272 ? 12.979 0.269 -38.348 1.00 82.19 272 LEU A C 1
ATOM 2043 O O . LEU A 1 272 ? 11.816 -0.075 -38.531 1.00 82.19 272 LEU A O 1
ATOM 2047 N N . THR A 1 273 ? 13.622 1.050 -39.209 1.00 81.94 273 THR A N 1
ATOM 2048 C CA . THR A 1 273 ? 13.082 1.420 -40.523 1.00 81.94 273 THR A CA 1
ATOM 2049 C C . THR A 1 273 ? 13.837 0.699 -41.622 1.00 81.94 273 THR A C 1
ATOM 2051 O O . THR A 1 273 ? 15.058 0.603 -41.569 1.00 81.94 273 THR A O 1
ATOM 2054 N N . VAL A 1 274 ? 13.121 0.187 -42.620 1.00 83.19 274 VAL A N 1
ATOM 2055 C CA . VAL A 1 274 ? 13.718 -0.515 -43.764 1.00 83.19 274 VAL A CA 1
ATOM 2056 C C . VAL A 1 274 ? 13.190 0.098 -45.052 1.00 83.19 274 VAL A C 1
ATOM 2058 O O . VAL A 1 274 ? 11.980 0.160 -45.265 1.00 83.19 274 VAL A O 1
ATOM 2061 N N . ALA A 1 275 ? 14.093 0.548 -45.915 1.00 80.69 275 ALA A N 1
ATOM 2062 C CA . ALA A 1 275 ? 13.798 1.165 -47.199 1.00 80.69 275 ALA A CA 1
ATOM 2063 C C . ALA A 1 275 ? 14.460 0.396 -48.349 1.00 80.69 275 ALA A C 1
ATOM 2065 O O . ALA A 1 275 ? 15.479 -0.270 -48.164 1.00 80.69 275 ALA A O 1
ATOM 2066 N N . ILE A 1 276 ? 13.890 0.527 -49.546 1.00 80.12 276 ILE A N 1
ATOM 2067 C CA . ILE A 1 276 ? 14.497 0.094 -50.811 1.00 80.12 276 ILE A CA 1
ATOM 2068 C C . ILE A 1 276 ? 14.753 1.305 -51.704 1.00 80.12 276 ILE A C 1
ATOM 2070 O O . ILE A 1 276 ? 14.171 2.370 -51.489 1.00 80.12 276 ILE A O 1
ATOM 2074 N N . ASP A 1 277 ? 15.598 1.150 -52.724 1.00 78.31 277 ASP A N 1
ATOM 2075 C CA . ASP A 1 277 ? 15.782 2.198 -53.726 1.00 78.31 277 ASP A CA 1
ATOM 2076 C C . ASP A 1 277 ? 14.451 2.644 -54.366 1.00 78.31 277 ASP A C 1
ATOM 2078 O O . ASP A 1 277 ? 13.615 1.847 -54.793 1.00 78.31 277 ASP A O 1
ATOM 2082 N N . ALA A 1 278 ? 14.255 3.962 -54.458 1.00 66.06 278 ALA A N 1
ATOM 2083 C CA . ALA A 1 278 ? 13.082 4.531 -55.124 1.00 66.06 278 ALA A CA 1
ATOM 2084 C C . ALA A 1 278 ? 13.159 4.387 -56.658 1.00 66.06 278 ALA A C 1
ATOM 2086 O O . ALA A 1 278 ? 12.136 4.428 -57.340 1.00 66.06 278 ALA A O 1
ATOM 2087 N N . ALA A 1 279 ? 14.368 4.217 -57.205 1.00 62.00 279 ALA A N 1
ATOM 2088 C CA . ALA A 1 279 ? 14.630 4.201 -58.642 1.00 62.00 279 ALA A CA 1
ATOM 2089 C C . ALA A 1 279 ? 14.138 2.922 -59.347 1.00 62.00 279 ALA A C 1
ATOM 2091 O O . ALA A 1 279 ? 13.809 2.982 -60.530 1.00 62.00 279 ALA A O 1
ATOM 2092 N N . GLY A 1 280 ? 14.062 1.782 -58.648 1.00 60.34 280 GLY A N 1
ATOM 2093 C CA . GLY A 1 280 ? 13.642 0.508 -59.242 1.00 60.34 280 GLY A CA 1
ATOM 2094 C C . GLY A 1 280 ? 12.135 0.206 -59.177 1.00 60.34 280 GLY A C 1
ATOM 2095 O O . GLY A 1 280 ? 11.702 -0.813 -59.711 1.00 60.34 280 GLY A O 1
ATOM 2096 N N . GLY A 1 281 ? 11.312 1.052 -58.539 1.00 67.94 281 GLY A N 1
ATOM 2097 C CA . GLY A 1 281 ? 9.870 0.797 -58.346 1.00 67.94 281 GLY A CA 1
ATOM 2098 C C . GLY A 1 281 ? 9.578 -0.393 -57.411 1.00 67.94 281 GLY A C 1
ATOM 2099 O O . GLY A 1 281 ? 10.426 -0.763 -56.609 1.00 67.94 281 GLY A O 1
ATOM 2100 N N . GLY A 1 282 ? 8.403 -1.029 -57.494 1.00 76.44 282 GLY A N 1
ATOM 2101 C CA . GLY A 1 282 ? 8.096 -2.280 -56.767 1.00 76.44 282 GLY A CA 1
ATOM 2102 C C . GLY A 1 282 ? 7.325 -2.128 -55.448 1.00 76.44 282 GLY A C 1
ATOM 2103 O O . GLY A 1 282 ? 6.827 -1.053 -55.119 1.00 76.44 282 GLY A O 1
ATOM 2104 N N . ASN A 1 283 ? 7.173 -3.246 -54.733 1.00 82.94 283 ASN A N 1
ATOM 2105 C CA . ASN A 1 283 ? 6.421 -3.359 -53.485 1.00 82.94 283 ASN A CA 1
ATOM 2106 C C . ASN A 1 283 ? 7.269 -4.030 -52.395 1.00 82.94 283 ASN A C 1
ATOM 2108 O O . ASN A 1 283 ? 7.329 -5.259 -52.322 1.00 82.94 283 ASN A O 1
ATOM 2112 N N . LEU A 1 284 ? 7.906 -3.221 -51.547 1.00 84.88 284 LEU A N 1
ATOM 2113 C CA . LEU A 1 284 ? 8.667 -3.686 -50.395 1.00 84.88 284 LEU A CA 1
ATOM 2114 C C . LEU A 1 284 ? 7.739 -4.405 -49.419 1.00 84.88 284 LEU A C 1
ATOM 2116 O O . LEU A 1 284 ? 6.834 -3.799 -48.851 1.00 84.88 284 LEU A O 1
ATOM 2120 N N . SER A 1 285 ? 7.986 -5.691 -49.205 1.00 87.12 285 SER A N 1
ATOM 2121 C CA . SER A 1 285 ? 7.305 -6.504 -48.203 1.00 87.12 285 SER A CA 1
ATOM 2122 C C . SER A 1 285 ? 8.311 -7.342 -47.427 1.00 87.12 285 SER A C 1
ATOM 2124 O O . SER A 1 285 ? 9.271 -7.867 -47.992 1.00 87.12 285 SER A O 1
ATOM 2126 N N . ILE A 1 286 ? 8.078 -7.461 -46.123 1.00 87.69 286 ILE A N 1
ATOM 2127 C CA . ILE A 1 286 ? 8.884 -8.270 -45.209 1.00 87.69 286 ILE A CA 1
ATOM 2128 C C . ILE A 1 286 ? 7.956 -9.307 -44.592 1.00 87.69 286 ILE A C 1
ATOM 2130 O O . ILE A 1 286 ? 6.911 -8.971 -44.029 1.00 87.69 286 ILE A O 1
ATOM 2134 N N . ARG A 1 287 ? 8.310 -10.580 -44.750 1.00 88.94 287 ARG A N 1
ATOM 2135 C CA . ARG A 1 287 ? 7.489 -11.724 -44.344 1.00 88.94 287 ARG A CA 1
ATOM 2136 C C . ARG A 1 287 ? 8.316 -12.723 -43.554 1.00 88.94 287 ARG A C 1
ATOM 2138 O O . ARG A 1 287 ? 9.526 -12.815 -43.723 1.00 88.94 287 ARG A O 1
ATOM 2145 N N . GLU A 1 288 ? 7.631 -13.506 -42.740 1.00 90.38 288 GLU A N 1
ATOM 2146 C CA . GLU A 1 288 ? 8.238 -14.618 -42.016 1.00 90.38 288 GLU A CA 1
ATOM 2147 C C . GLU A 1 288 ? 8.575 -15.781 -42.950 1.00 90.38 288 GLU A C 1
ATOM 2149 O O . GLU A 1 288 ? 7.853 -16.048 -43.919 1.00 90.38 288 GLU A O 1
ATOM 2154 N N . VAL A 1 289 ? 9.643 -16.513 -42.630 1.00 87.62 289 VAL A N 1
ATOM 2155 C CA . VAL A 1 289 ? 10.016 -17.757 -43.313 1.00 87.62 289 VAL A CA 1
ATOM 2156 C C . VAL A 1 289 ? 9.799 -18.936 -42.370 1.00 87.62 289 VAL A C 1
ATOM 2158 O O . VAL A 1 289 ? 10.096 -18.867 -41.183 1.00 87.62 289 VAL A O 1
ATOM 2161 N N . GLY A 1 290 ? 9.250 -20.038 -42.890 1.00 77.44 290 GLY A N 1
ATOM 2162 C CA . GLY A 1 290 ? 9.166 -21.302 -42.147 1.00 77.44 290 GLY A CA 1
ATOM 2163 C C . GLY A 1 290 ? 8.253 -21.297 -40.913 1.00 77.44 290 GLY A C 1
ATOM 2164 O O . GLY A 1 290 ? 8.375 -22.191 -40.085 1.00 77.44 290 GLY A O 1
ATOM 2165 N N . GLY A 1 291 ? 7.344 -20.323 -40.782 1.00 73.69 291 GLY A N 1
ATOM 2166 C CA . GLY A 1 291 ? 6.478 -20.182 -39.604 1.00 73.69 291 GLY A CA 1
ATOM 2167 C C . GLY A 1 291 ? 7.150 -19.510 -38.402 1.00 73.69 291 GLY A C 1
ATOM 2168 O O . GLY A 1 291 ? 6.592 -19.559 -37.308 1.00 73.69 291 GLY A O 1
ATOM 2169 N N . GLY A 1 292 ? 8.324 -18.899 -38.599 1.00 79.62 292 GLY A N 1
ATOM 2170 C CA . GLY A 1 292 ? 8.966 -18.045 -37.602 1.00 79.62 292 GLY A CA 1
ATOM 2171 C C . GLY A 1 292 ? 8.158 -16.781 -37.289 1.00 79.62 292 GLY A C 1
ATOM 2172 O O . GLY A 1 292 ? 7.181 -16.461 -37.967 1.00 79.62 292 GLY A O 1
ATOM 2173 N N . VAL A 1 293 ? 8.573 -16.079 -36.237 1.00 86.06 293 VAL A N 1
ATOM 2174 C CA . VAL A 1 293 ? 7.990 -14.798 -35.789 1.00 86.06 293 VAL A CA 1
ATOM 2175 C C . VAL A 1 293 ? 9.029 -13.675 -35.760 1.00 86.06 293 VAL A C 1
ATOM 2177 O O . VAL A 1 293 ? 8.778 -12.595 -35.241 1.00 86.06 293 VAL A O 1
ATOM 2180 N N . THR A 1 294 ? 10.212 -13.922 -36.310 1.00 86.19 294 THR A N 1
ATOM 2181 C CA . THR A 1 294 ? 11.386 -13.066 -36.185 1.00 86.19 294 THR A CA 1
ATOM 2182 C C . THR A 1 294 ? 11.174 -11.671 -36.785 1.00 86.19 294 THR A C 1
ATOM 2184 O O . THR A 1 294 ? 11.580 -10.677 -36.185 1.00 86.19 294 THR A O 1
ATOM 2187 N N . ALA A 1 295 ? 10.498 -11.547 -37.932 1.00 85.25 295 ALA A N 1
ATOM 2188 C CA . ALA A 1 295 ? 10.198 -10.236 -38.519 1.00 85.25 295 ALA A CA 1
ATOM 2189 C C . ALA A 1 295 ? 9.146 -9.451 -37.712 1.00 85.25 295 ALA A C 1
ATOM 2191 O O . ALA A 1 295 ? 9.197 -8.220 -37.660 1.00 85.25 295 ALA A O 1
ATOM 2192 N N . ALA A 1 296 ? 8.201 -10.144 -37.078 1.00 86.00 296 ALA A N 1
ATOM 2193 C CA . ALA A 1 296 ? 7.204 -9.569 -36.185 1.00 86.00 296 ALA A CA 1
ATOM 2194 C C . ALA A 1 296 ? 7.829 -9.134 -34.854 1.00 86.00 296 ALA A C 1
ATOM 2196 O O . ALA A 1 296 ? 7.492 -8.073 -34.338 1.00 86.00 296 ALA A O 1
ATOM 2197 N N . GLU A 1 297 ? 8.775 -9.911 -34.329 1.00 86.19 297 GLU A N 1
ATOM 2198 C CA . GLU A 1 297 ? 9.527 -9.590 -33.113 1.00 86.19 297 GLU A CA 1
ATOM 2199 C C . GLU A 1 297 ? 10.493 -8.420 -33.313 1.00 86.19 297 GLU A C 1
ATOM 2201 O O . GLU A 1 297 ? 10.686 -7.631 -32.393 1.00 86.19 297 GLU A O 1
ATOM 2206 N N . LEU A 1 298 ? 11.022 -8.256 -34.527 1.00 85.00 298 LEU A N 1
ATOM 2207 C CA . LEU A 1 298 ? 11.742 -7.056 -34.962 1.00 85.00 298 LEU A CA 1
ATOM 2208 C C . LEU A 1 298 ? 10.816 -5.898 -35.360 1.00 85.00 298 LEU A C 1
ATOM 2210 O O . LEU A 1 298 ? 11.296 -4.853 -35.796 1.00 85.00 298 LEU A O 1
ATOM 2214 N N . GLY A 1 299 ? 9.496 -6.057 -35.238 1.00 84.56 299 GLY A N 1
ATOM 2215 C CA . GLY A 1 299 ? 8.518 -5.002 -35.501 1.00 84.56 299 GLY A CA 1
ATOM 2216 C C . GLY A 1 299 ? 8.408 -4.575 -36.968 1.00 84.56 299 GLY A C 1
ATOM 2217 O O . GLY A 1 299 ? 7.646 -3.659 -37.254 1.00 84.56 299 GLY A O 1
ATOM 2218 N N . ILE A 1 300 ? 9.123 -5.221 -37.895 1.00 86.38 300 ILE A N 1
ATOM 2219 C CA . ILE A 1 300 ? 9.251 -4.844 -39.317 1.00 86.38 300 ILE A CA 1
ATOM 2220 C C . ILE A 1 300 ? 8.385 -5.686 -40.261 1.00 86.38 300 ILE A C 1
ATOM 2222 O O . ILE A 1 300 ? 8.497 -5.567 -41.481 1.00 86.38 300 ILE A O 1
ATOM 2226 N N . VAL A 1 301 ? 7.521 -6.555 -39.733 1.00 87.62 301 VAL A N 1
ATOM 2227 C CA . VAL A 1 301 ? 6.644 -7.393 -40.558 1.00 87.62 301 VAL A CA 1
ATOM 2228 C C . VAL A 1 301 ? 5.659 -6.540 -41.366 1.00 87.62 301 VAL A C 1
ATOM 2230 O O . VAL A 1 301 ? 4.875 -5.760 -40.829 1.00 87.62 301 VAL A O 1
ATOM 2233 N N . ASN A 1 302 ? 5.664 -6.713 -42.687 1.00 85.69 302 ASN A N 1
ATOM 2234 C CA . ASN A 1 302 ? 4.692 -6.091 -43.577 1.00 85.69 302 ASN A CA 1
ATOM 2235 C C . ASN A 1 302 ? 4.394 -7.023 -44.756 1.00 85.69 302 ASN A C 1
ATOM 2237 O O . ASN A 1 302 ? 5.116 -7.071 -45.755 1.00 85.69 302 ASN A O 1
ATOM 2241 N N . SER A 1 303 ? 3.302 -7.777 -44.629 1.00 77.19 303 SER A N 1
ATOM 2242 C CA . SER A 1 303 ? 2.881 -8.786 -45.603 1.00 77.19 303 SER A CA 1
ATOM 2243 C C . SER A 1 303 ? 2.091 -8.213 -46.787 1.00 77.19 303 SER A C 1
ATOM 2245 O O . SER A 1 303 ? 2.105 -8.825 -47.861 1.00 77.19 303 SER A O 1
ATOM 2247 N N . GLY A 1 304 ? 1.446 -7.050 -46.616 1.00 72.38 304 GLY A N 1
ATOM 2248 C CA . GLY A 1 304 ? 0.689 -6.337 -47.658 1.00 72.38 304 GLY A CA 1
ATOM 2249 C C . GLY A 1 304 ? 1.570 -5.529 -48.617 1.00 72.38 304 GLY A C 1
ATOM 2250 O O . GLY A 1 304 ? 1.192 -5.299 -49.766 1.00 72.38 304 GLY A O 1
ATOM 2251 N N . GLY A 1 305 ? 2.776 -5.195 -48.162 1.00 71.50 305 GLY A N 1
ATOM 2252 C CA . GLY A 1 305 ? 3.766 -4.407 -48.877 1.00 71.50 305 GLY A CA 1
ATOM 2253 C C . GLY A 1 305 ? 3.468 -2.905 -48.865 1.00 71.50 305 GLY A C 1
ATOM 2254 O O . GLY A 1 305 ? 2.320 -2.487 -48.723 1.00 71.50 305 GLY A O 1
ATOM 2255 N N . ASN A 1 306 ? 4.523 -2.095 -48.958 1.00 75.00 306 ASN A N 1
ATOM 2256 C CA . ASN A 1 306 ? 4.471 -0.642 -48.775 1.00 75.00 306 ASN A CA 1
ATOM 2257 C C . ASN A 1 306 ? 4.926 0.158 -50.011 1.00 75.00 306 ASN A C 1
ATOM 2259 O O . ASN A 1 306 ? 5.379 1.297 -49.904 1.00 75.00 306 ASN A O 1
ATOM 2263 N N . GLY A 1 307 ? 4.853 -0.431 -51.207 1.00 76.62 307 GLY A N 1
ATOM 2264 C CA . GLY A 1 307 ? 5.396 0.194 -52.414 1.00 76.62 307 GLY A CA 1
ATOM 2265 C C . GLY A 1 307 ? 6.905 0.430 -52.281 1.00 76.62 307 GLY A C 1
ATOM 2266 O O . GLY A 1 307 ? 7.635 -0.445 -51.826 1.00 76.62 307 GLY A O 1
ATOM 2267 N N . VAL A 1 308 ? 7.365 1.631 -52.633 1.00 73.00 308 VAL A N 1
ATOM 2268 C CA . VAL A 1 308 ? 8.750 2.092 -52.398 1.00 73.00 308 VAL A CA 1
ATOM 2269 C C . VAL A 1 308 ? 8.908 2.872 -51.086 1.00 73.00 308 VAL A C 1
ATOM 2271 O O . VAL A 1 308 ? 9.987 3.385 -50.802 1.00 73.00 308 VAL A O 1
ATOM 2274 N N . ALA A 1 309 ? 7.838 3.009 -50.295 1.00 74.62 309 ALA A N 1
ATOM 2275 C CA . ALA A 1 309 ? 7.901 3.723 -49.028 1.00 74.62 309 ALA A CA 1
ATOM 2276 C C . ALA A 1 309 ? 8.614 2.870 -47.963 1.00 74.62 309 ALA A C 1
ATOM 2278 O O . ALA A 1 309 ? 8.446 1.645 -47.938 1.00 74.62 309 ALA A O 1
ATOM 2279 N N . PRO A 1 310 ? 9.386 3.499 -47.059 1.00 77.44 310 PRO A N 1
ATOM 2280 C CA . PRO A 1 310 ? 10.052 2.782 -45.983 1.00 77.44 310 PRO A CA 1
ATOM 2281 C C . PRO A 1 310 ? 9.028 2.087 -45.079 1.00 77.44 310 PRO A C 1
ATOM 2283 O O . PRO A 1 310 ? 7.989 2.653 -44.735 1.00 77.44 310 PRO A O 1
ATOM 2286 N N . ILE A 1 311 ? 9.314 0.849 -44.685 1.00 82.25 311 ILE A N 1
ATOM 2287 C CA . ILE A 1 311 ? 8.589 0.167 -43.614 1.00 82.25 311 ILE A CA 1
ATOM 2288 C C . ILE A 1 311 ? 9.096 0.746 -42.298 1.00 82.25 311 ILE A C 1
ATOM 2290 O O . ILE A 1 311 ? 10.283 0.640 -41.999 1.00 82.25 311 ILE A O 1
ATOM 2294 N N . VAL A 1 312 ? 8.199 1.360 -41.529 1.00 80.69 312 VAL A N 1
ATOM 2295 C CA . VAL A 1 312 ? 8.483 1.847 -40.176 1.00 80.69 312 VAL A CA 1
ATOM 2296 C C . VAL A 1 312 ? 8.077 0.764 -39.188 1.00 80.69 312 VAL A C 1
ATOM 2298 O O . VAL A 1 312 ? 6.906 0.382 -39.142 1.00 80.69 312 VAL A O 1
ATOM 2301 N N . GLY A 1 313 ? 9.051 0.242 -38.450 1.00 79.94 313 GLY A N 1
ATOM 2302 C CA . GLY A 1 313 ? 8.837 -0.815 -37.477 1.00 79.94 313 GLY A CA 1
ATOM 2303 C C . GLY A 1 313 ? 8.148 -0.335 -36.201 1.00 79.94 313 GLY A C 1
ATOM 2304 O O . GLY A 1 313 ? 8.144 0.854 -35.881 1.00 79.94 313 GLY A O 1
ATOM 2305 N N . GLN A 1 314 ? 7.549 -1.279 -35.479 1.00 83.88 314 GLN A N 1
ATOM 2306 C CA . GLN A 1 314 ? 6.952 -1.031 -34.164 1.00 83.88 314 GLN A CA 1
ATOM 2307 C C . GLN A 1 314 ? 8.017 -0.790 -33.086 1.00 83.88 314 GLN A C 1
ATOM 2309 O O . GLN A 1 314 ? 9.193 -1.097 -33.282 1.00 83.88 314 GLN A O 1
ATOM 2314 N N . ASP A 1 315 ? 7.580 -0.248 -31.948 1.00 82.12 315 ASP A N 1
ATOM 2315 C CA . ASP A 1 315 ? 8.436 -0.057 -30.779 1.00 82.12 315 ASP A CA 1
ATOM 2316 C C . ASP A 1 315 ? 8.973 -1.404 -30.272 1.00 82.12 315 ASP A C 1
ATOM 2318 O O . ASP A 1 315 ? 8.206 -2.327 -29.981 1.00 82.12 315 ASP A O 1
ATOM 2322 N N . LEU A 1 316 ? 10.298 -1.509 -30.186 1.00 81.88 316 LEU A N 1
ATOM 2323 C CA . LEU A 1 316 ? 11.014 -2.708 -29.769 1.00 81.88 316 LEU A CA 1
ATOM 2324 C C . LEU A 1 316 ? 11.257 -2.778 -28.266 1.00 81.88 316 LEU A C 1
ATOM 2326 O O . LEU A 1 316 ? 11.750 -3.808 -27.811 1.00 81.88 316 LEU A O 1
ATOM 2330 N N . ASN A 1 317 ? 10.884 -1.745 -27.505 1.00 80.81 317 ASN A N 1
ATOM 2331 C CA . ASN A 1 317 ? 10.868 -1.713 -26.042 1.00 80.81 317 ASN A CA 1
ATOM 2332 C C . ASN A 1 317 ? 12.096 -2.395 -25.393 1.00 80.81 317 ASN A C 1
ATOM 2334 O O . ASN A 1 317 ? 11.979 -3.492 -24.828 1.00 80.81 317 ASN A O 1
ATOM 2338 N N . PRO A 1 318 ? 13.299 -1.818 -25.539 1.00 80.50 318 PRO A N 1
ATOM 2339 C CA . PRO A 1 318 ? 14.509 -2.368 -24.938 1.00 80.50 318 PRO A CA 1
ATOM 2340 C C . PRO A 1 318 ? 14.475 -2.296 -23.401 1.00 80.50 318 PRO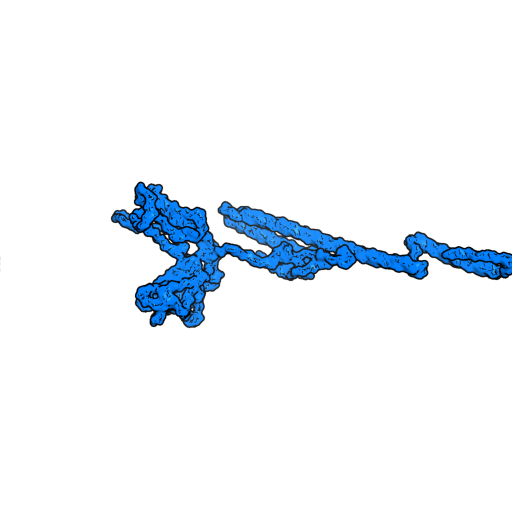 A C 1
ATOM 2342 O O . PRO A 1 318 ? 13.954 -1.354 -22.813 1.00 80.50 318 PRO A O 1
ATOM 2345 N N . ILE A 1 319 ? 15.053 -3.286 -22.717 1.00 80.50 319 ILE A N 1
ATOM 2346 C CA . ILE A 1 319 ? 15.102 -3.314 -21.249 1.00 80.50 319 ILE A CA 1
ATOM 2347 C C . ILE A 1 319 ? 16.170 -2.362 -20.681 1.00 80.50 319 ILE A C 1
ATOM 2349 O O . ILE A 1 319 ? 17.287 -2.245 -21.189 1.00 80.50 319 ILE A O 1
ATOM 2353 N N . LEU A 1 320 ? 15.846 -1.723 -19.556 1.00 75.88 320 LEU A N 1
ATOM 2354 C CA . LEU A 1 320 ? 16.782 -0.940 -18.748 1.00 75.88 320 LEU A CA 1
ATOM 2355 C C . LEU A 1 320 ? 17.789 -1.851 -18.033 1.00 75.88 320 LEU A C 1
ATOM 2357 O O . LEU A 1 320 ? 17.419 -2.643 -17.165 1.00 75.88 320 LEU A O 1
ATOM 2361 N N . ARG A 1 321 ? 19.081 -1.703 -18.337 1.00 69.88 321 ARG A N 1
ATOM 2362 C CA . ARG A 1 321 ? 20.178 -2.355 -17.606 1.00 69.88 321 ARG A CA 1
ATOM 2363 C C . ARG A 1 321 ? 20.974 -1.330 -16.805 1.00 69.88 321 ARG A C 1
ATOM 2365 O O . ARG A 1 321 ? 21.022 -0.153 -17.140 1.00 69.88 321 ARG A O 1
ATOM 2372 N N . GLY A 1 322 ? 21.700 -1.792 -15.785 1.00 63.44 322 GLY A N 1
ATOM 2373 C CA . GLY A 1 322 ? 22.647 -0.942 -15.044 1.00 63.44 322 GLY A CA 1
ATOM 2374 C C . GLY A 1 322 ? 23.797 -0.386 -15.902 1.00 63.44 322 GLY A C 1
ATOM 2375 O O . GLY A 1 322 ? 24.460 0.561 -15.496 1.00 63.44 322 GLY A O 1
ATOM 2376 N N . SER A 1 323 ? 24.025 -0.960 -17.089 1.00 62.91 323 SER A N 1
ATOM 2377 C CA . SER A 1 323 ? 24.961 -0.465 -18.106 1.00 62.91 323 SER A CA 1
ATOM 2378 C C . SER A 1 323 ? 24.335 0.529 -19.091 1.00 62.91 323 SER A C 1
ATOM 2380 O O . SER A 1 323 ? 25.063 1.122 -19.884 1.00 62.91 323 SER A O 1
ATOM 2382 N N . THR A 1 324 ? 23.008 0.695 -19.079 1.00 64.88 324 THR A N 1
ATOM 2383 C CA . THR A 1 324 ? 22.304 1.649 -19.939 1.00 64.88 324 THR A CA 1
ATOM 2384 C C . THR A 1 324 ? 22.668 3.054 -19.491 1.00 64.88 324 THR A C 1
ATOM 2386 O O . THR A 1 324 ? 22.528 3.407 -18.316 1.00 64.88 324 THR A O 1
ATOM 2389 N N . ARG A 1 325 ? 23.178 3.876 -20.410 1.00 63.28 325 ARG A N 1
ATOM 2390 C CA . ARG A 1 325 ? 23.599 5.225 -20.038 1.00 63.28 325 ARG A CA 1
ATOM 2391 C C . ARG A 1 325 ? 22.354 6.053 -19.786 1.00 63.28 325 ARG A C 1
ATOM 2393 O O . ARG A 1 325 ? 21.388 5.995 -20.536 1.00 63.28 325 ARG A O 1
ATOM 2400 N N . LEU A 1 326 ? 22.410 6.909 -18.774 1.00 63.00 326 LEU A N 1
ATOM 2401 C CA . LEU A 1 326 ? 21.304 7.811 -18.453 1.00 63.00 326 LEU A CA 1
ATOM 2402 C C . LEU A 1 326 ? 20.945 8.751 -19.624 1.00 63.00 326 LEU A C 1
ATOM 2404 O O . LEU A 1 326 ? 19.804 9.184 -19.750 1.00 63.00 326 LEU A O 1
ATOM 2408 N N . ALA A 1 327 ? 21.918 9.028 -20.497 1.00 59.72 327 ALA A N 1
ATOM 2409 C CA . ALA A 1 327 ? 21.744 9.756 -21.753 1.00 59.72 327 ALA A CA 1
ATOM 2410 C C . ALA A 1 327 ? 20.800 9.050 -22.743 1.00 59.72 327 ALA A C 1
ATOM 2412 O O . ALA A 1 327 ? 20.070 9.728 -23.460 1.00 59.72 327 ALA A O 1
ATOM 2413 N N . ASP A 1 328 ? 20.783 7.716 -22.737 1.00 62.25 328 ASP A N 1
ATOM 2414 C CA . ASP A 1 328 ? 19.949 6.900 -23.622 1.00 62.25 328 ASP A CA 1
ATOM 2415 C C . ASP A 1 328 ? 18.497 6.818 -23.103 1.00 62.25 328 ASP A C 1
ATOM 2417 O O . ASP A 1 328 ? 17.610 6.427 -23.844 1.00 62.25 328 ASP A O 1
ATOM 2421 N N . ILE A 1 329 ? 18.239 7.220 -21.850 1.00 65.25 329 ILE A N 1
ATOM 2422 C CA . ILE A 1 329 ? 16.913 7.190 -21.198 1.00 65.25 329 ILE A CA 1
ATOM 2423 C C . ILE A 1 329 ? 16.286 8.592 -21.144 1.00 65.25 329 ILE A C 1
ATOM 2425 O O . ILE A 1 329 ? 15.095 8.765 -21.366 1.00 65.25 329 ILE A O 1
ATOM 2429 N N . LEU A 1 330 ? 17.084 9.616 -20.819 1.00 56.44 330 LEU A N 1
ATOM 2430 C CA . LEU A 1 330 ? 16.603 10.991 -20.610 1.00 56.44 330 LEU A CA 1
ATOM 2431 C C . LEU A 1 330 ? 16.830 11.917 -21.815 1.00 56.44 330 LEU A C 1
ATOM 2433 O O . LEU A 1 330 ? 16.490 13.101 -21.745 1.00 56.44 330 LEU A O 1
ATOM 2437 N N . GLY A 1 331 ? 17.446 11.403 -22.882 1.00 54.41 331 GLY A N 1
ATOM 2438 C CA . GLY A 1 331 ? 17.916 12.190 -24.016 1.00 54.41 331 GLY A CA 1
ATOM 2439 C C . GLY A 1 331 ? 19.104 13.100 -23.670 1.00 54.41 331 GLY A C 1
ATOM 2440 O O . GLY A 1 331 ? 19.318 13.528 -22.528 1.00 54.41 331 GLY A O 1
ATOM 2441 N N . VAL A 1 332 ? 19.900 13.425 -24.687 1.00 52.66 332 VAL A N 1
ATOM 2442 C CA . VAL A 1 332 ? 20.937 14.467 -24.614 1.00 52.66 332 VAL A CA 1
ATOM 2443 C C . VAL A 1 332 ? 20.391 15.798 -25.127 1.00 52.66 332 VAL A C 1
ATOM 2445 O O . VAL A 1 332 ? 19.365 15.853 -25.802 1.00 52.66 332 VAL A O 1
ATOM 2448 N N . ARG A 1 333 ? 21.068 16.902 -24.798 1.00 51.84 333 ARG A N 1
ATOM 2449 C CA . ARG A 1 333 ? 20.809 18.185 -25.463 1.00 51.84 333 ARG A CA 1
ATOM 2450 C C . ARG A 1 333 ? 21.319 18.087 -26.897 1.00 51.84 333 ARG A C 1
ATOM 2452 O O . ARG A 1 333 ? 22.440 17.622 -27.095 1.00 51.84 333 ARG A O 1
ATOM 2459 N N . ALA A 1 334 ? 20.538 18.550 -27.870 1.00 49.09 334 ALA A N 1
ATOM 2460 C CA . ALA A 1 334 ? 21.082 18.782 -29.201 1.00 49.09 334 ALA A CA 1
ATOM 2461 C C . ALA A 1 334 ? 22.169 19.865 -29.097 1.00 49.09 334 ALA A C 1
ATOM 2463 O O . ALA A 1 334 ? 21.950 20.908 -28.468 1.00 49.09 334 ALA A O 1
ATOM 2464 N N . SER A 1 335 ? 23.339 19.579 -29.665 1.00 47.94 335 SER A N 1
ATOM 2465 C CA . SER A 1 335 ? 24.490 20.477 -29.695 1.00 47.94 335 SER A CA 1
ATOM 2466 C C . SER A 1 335 ? 25.049 20.516 -31.111 1.00 47.94 335 SER A C 1
ATOM 2468 O O . SER A 1 335 ? 25.261 19.468 -31.722 1.00 47.94 335 SER A O 1
ATOM 2470 N N . ALA A 1 336 ? 25.254 21.720 -31.631 1.00 51.38 336 ALA A N 1
ATOM 2471 C CA . ALA A 1 336 ? 25.963 21.962 -32.878 1.00 51.38 336 ALA A CA 1
ATOM 2472 C C . ALA A 1 336 ? 27.277 22.675 -32.548 1.00 51.38 336 ALA A C 1
ATOM 2474 O O . ALA A 1 336 ? 27.268 23.684 -31.842 1.00 51.38 336 ALA A O 1
ATOM 2475 N N . VAL A 1 337 ? 28.398 22.150 -33.041 1.00 49.25 337 VAL A N 1
ATOM 2476 C CA . VAL A 1 337 ? 29.730 22.723 -32.813 1.00 49.25 337 VAL A CA 1
ATOM 2477 C C . VAL A 1 337 ? 30.263 23.265 -34.131 1.00 49.25 337 VAL A C 1
ATOM 2479 O O . VAL A 1 337 ? 30.265 22.561 -35.139 1.00 49.25 337 VAL A O 1
ATOM 2482 N N . VAL A 1 338 ? 30.687 24.526 -34.114 1.00 53.38 338 VAL A N 1
ATOM 2483 C CA . VAL A 1 338 ? 31.402 25.172 -35.214 1.00 53.38 338 VAL A CA 1
ATOM 2484 C C . VAL A 1 338 ? 32.885 25.157 -34.870 1.00 53.38 338 VAL A C 1
ATOM 2486 O O . VAL A 1 338 ? 33.319 25.893 -33.980 1.00 53.38 338 VAL A O 1
ATOM 2489 N N . ASP A 1 339 ? 33.639 24.314 -35.571 1.00 49.34 339 ASP A N 1
ATOM 2490 C CA . ASP A 1 339 ? 35.082 24.176 -35.382 1.00 49.34 339 ASP A CA 1
ATOM 2491 C C . ASP A 1 339 ? 35.823 25.360 -36.017 1.00 49.34 339 ASP A C 1
ATOM 2493 O O . ASP A 1 339 ? 35.656 25.669 -37.202 1.00 49.34 339 ASP A O 1
ATOM 2497 N N . SER A 1 340 ? 36.674 26.027 -35.236 1.00 46.84 340 SER A N 1
ATOM 2498 C CA . SER A 1 340 ? 37.525 27.104 -35.738 1.00 46.84 340 SER A CA 1
ATOM 2499 C C . SER A 1 340 ? 38.935 26.596 -36.019 1.00 46.84 340 SER A C 1
ATOM 2501 O O . SER A 1 340 ? 39.540 25.889 -35.220 1.00 46.84 340 SER A O 1
ATOM 2503 N N . THR A 1 341 ? 39.549 27.035 -37.121 1.00 45.88 341 THR A N 1
ATOM 2504 C CA . THR A 1 341 ? 40.946 26.683 -37.444 1.00 45.88 341 THR A CA 1
ATOM 2505 C C . THR A 1 341 ? 41.975 27.338 -36.510 1.00 45.88 341 THR A C 1
ATOM 2507 O O . THR A 1 341 ? 43.180 27.162 -36.700 1.00 45.88 341 THR A O 1
ATOM 2510 N N . LYS A 1 342 ? 41.536 28.144 -35.533 1.00 38.78 342 LYS A N 1
ATOM 2511 C CA . LYS A 1 342 ? 42.383 28.754 -34.502 1.00 38.78 342 LYS A CA 1
ATOM 2512 C C . LYS A 1 342 ? 42.162 28.044 -33.164 1.00 38.78 342 LYS A C 1
ATOM 2514 O O . LYS A 1 342 ? 41.015 27.797 -32.802 1.00 38.78 342 LYS A O 1
ATOM 2519 N N . PRO A 1 343 ? 43.226 27.788 -32.383 1.00 38.25 343 PRO A N 1
ATOM 2520 C CA . PRO A 1 343 ? 43.077 27.162 -31.075 1.00 38.25 343 PRO A CA 1
ATOM 2521 C C . PRO A 1 343 ? 42.167 27.997 -30.159 1.00 38.25 343 PRO A C 1
ATOM 2523 O O . PRO A 1 343 ? 42.315 29.219 -30.075 1.00 38.25 343 PRO A O 1
ATOM 2526 N N . ASN A 1 344 ? 41.255 27.318 -29.454 1.00 44.62 344 ASN A N 1
ATOM 2527 C CA . ASN A 1 344 ? 40.304 27.872 -28.478 1.00 44.62 344 ASN A CA 1
ATOM 2528 C C . ASN A 1 344 ? 39.245 28.835 -29.047 1.00 44.62 344 ASN A C 1
ATOM 2530 O O . ASN A 1 344 ? 38.892 29.807 -28.380 1.00 44.62 344 ASN A O 1
ATOM 2534 N N . SER A 1 345 ? 38.758 28.617 -30.271 1.00 48.19 345 SER A N 1
ATOM 2535 C CA . SER A 1 345 ? 37.736 29.484 -30.888 1.00 48.19 345 SER A CA 1
ATOM 2536 C C . SER A 1 345 ? 36.471 28.740 -31.331 1.00 48.19 345 SER A C 1
ATOM 2538 O O . SER A 1 345 ? 35.729 29.258 -32.163 1.00 48.19 345 SER A O 1
ATOM 2540 N N . ASP A 1 346 ? 36.215 27.556 -30.778 1.00 51.22 346 ASP A N 1
ATOM 2541 C CA . ASP A 1 346 ? 35.044 26.755 -31.137 1.00 51.22 346 ASP A CA 1
ATOM 2542 C C . ASP A 1 346 ? 33.774 27.339 -30.512 1.00 51.22 346 ASP A C 1
ATOM 2544 O O . ASP A 1 346 ? 33.754 27.740 -29.343 1.00 51.22 346 ASP A O 1
ATOM 2548 N N . ILE A 1 347 ? 32.702 27.391 -31.300 1.00 51.97 347 ILE A N 1
ATOM 2549 C CA . ILE A 1 347 ? 31.397 27.881 -30.851 1.00 51.97 347 ILE A CA 1
ATOM 2550 C C . ILE A 1 347 ? 30.456 26.685 -30.755 1.00 51.97 347 ILE A C 1
ATOM 2552 O O . ILE A 1 347 ? 30.098 26.087 -31.768 1.00 51.97 347 ILE A O 1
ATOM 2556 N N . ALA A 1 348 ? 30.043 26.349 -29.533 1.00 52.81 348 ALA A N 1
ATOM 2557 C CA . ALA A 1 348 ? 29.031 25.332 -29.270 1.00 52.81 348 ALA A CA 1
ATOM 2558 C C . ALA A 1 348 ? 27.663 25.991 -29.045 1.00 52.81 348 ALA A C 1
ATOM 2560 O O . ALA A 1 348 ? 27.516 26.874 -28.197 1.00 52.81 348 ALA A O 1
ATOM 2561 N N . ILE A 1 349 ? 26.658 25.554 -29.802 1.00 55.16 349 ILE A N 1
ATOM 2562 C CA . ILE A 1 349 ? 25.266 25.988 -29.678 1.00 55.16 349 ILE A CA 1
ATOM 2563 C C . ILE A 1 349 ? 24.471 24.826 -29.094 1.00 55.16 349 ILE A C 1
ATOM 2565 O O . ILE A 1 349 ? 24.268 23.812 -29.758 1.00 55.16 349 ILE A O 1
ATOM 2569 N N . GLU A 1 350 ? 24.012 24.990 -27.854 1.00 52.53 350 GLU A N 1
ATOM 2570 C CA . GLU A 1 350 ? 23.234 23.989 -27.124 1.00 52.53 350 GLU A CA 1
ATOM 2571 C C . GLU A 1 350 ? 21.812 24.479 -26.845 1.00 52.53 350 GLU A C 1
ATOM 2573 O O . GLU A 1 350 ? 21.580 25.652 -26.546 1.00 52.53 350 GLU A O 1
ATOM 2578 N N . LEU A 1 351 ? 20.849 23.559 -26.863 1.00 54.81 351 LEU A N 1
ATOM 2579 C CA . LEU A 1 351 ? 19.487 23.859 -26.427 1.00 54.81 351 LEU A CA 1
ATOM 2580 C C . LEU A 1 351 ? 19.375 23.939 -24.898 1.00 54.81 351 LEU A C 1
ATOM 2582 O O . LEU A 1 351 ? 19.922 23.121 -24.155 1.00 54.81 351 LEU A O 1
ATOM 2586 N N . ASN A 1 352 ? 18.575 24.898 -24.424 1.00 51.25 352 ASN A N 1
ATOM 2587 C CA . ASN A 1 352 ? 18.329 25.112 -22.993 1.00 51.25 352 ASN A CA 1
ATOM 2588 C C . ASN A 1 352 ? 17.544 23.965 -22.335 1.00 51.25 352 ASN A C 1
ATOM 2590 O O . ASN A 1 352 ? 17.723 23.695 -21.143 1.00 51.25 352 ASN A O 1
ATOM 2594 N N . GLN A 1 353 ? 16.683 23.286 -23.096 1.00 49.12 353 GLN A N 1
ATOM 2595 C CA . GLN A 1 353 ? 15.848 22.183 -22.624 1.00 49.12 353 GLN A CA 1
ATOM 2596 C C . GLN A 1 353 ? 16.259 20.871 -23.298 1.00 49.12 353 GLN A C 1
ATOM 2598 O O . GLN A 1 353 ? 16.654 20.852 -24.461 1.00 49.12 353 GLN A O 1
ATOM 2603 N N . ARG A 1 354 ? 16.207 19.775 -22.533 1.00 50.06 354 ARG A N 1
ATOM 2604 C CA . ARG A 1 354 ? 16.409 18.415 -23.049 1.00 50.06 354 ARG A CA 1
ATOM 2605 C C . ARG A 1 354 ? 15.096 17.946 -23.665 1.00 50.06 354 ARG A C 1
ATOM 2607 O O . ARG A 1 354 ? 14.057 18.150 -23.045 1.00 50.06 354 ARG A O 1
ATOM 2614 N N . GLY A 1 355 ? 15.147 17.316 -24.833 1.00 49.97 355 GLY A N 1
ATOM 2615 C CA . GLY A 1 355 ? 13.954 16.789 -25.489 1.00 49.97 355 GLY A CA 1
ATOM 2616 C C . GLY A 1 355 ? 13.999 16.904 -27.015 1.00 49.97 355 GLY A C 1
ATOM 2617 O O . GLY A 1 355 ? 14.964 17.438 -27.562 1.00 49.97 355 GLY A O 1
ATOM 2618 N N . PRO A 1 356 ? 12.959 16.401 -27.700 1.00 47.34 356 PRO A N 1
ATOM 2619 C CA . PRO A 1 356 ? 12.896 16.335 -29.160 1.00 47.34 356 PRO A CA 1
ATOM 2620 C C . PRO A 1 356 ? 12.624 17.689 -29.838 1.00 47.34 356 PRO A C 1
ATOM 2622 O O . PRO A 1 356 ? 12.800 17.806 -31.048 1.00 47.34 356 PRO A O 1
ATOM 2625 N N . ASP A 1 357 ? 12.227 18.714 -29.078 1.00 48.28 357 ASP A N 1
ATOM 2626 C CA . ASP A 1 357 ? 11.672 19.982 -29.583 1.00 48.28 357 ASP A CA 1
ATOM 2627 C C . ASP A 1 357 ? 12.656 20.875 -30.361 1.00 48.28 357 ASP A C 1
ATOM 2629 O O . ASP A 1 357 ? 12.248 21.882 -30.936 1.00 48.28 357 ASP A O 1
ATOM 2633 N N . GLY A 1 358 ? 13.945 20.527 -30.412 1.00 47.91 358 GLY A N 1
ATOM 2634 C CA . GLY A 1 358 ? 14.922 21.203 -31.275 1.00 47.91 358 GLY A CA 1
ATOM 2635 C C . GLY A 1 358 ? 15.643 20.285 -32.259 1.00 47.91 358 GLY A C 1
ATOM 2636 O O . GLY A 1 358 ? 16.650 20.685 -32.844 1.00 47.91 358 GLY A O 1
ATOM 2637 N N . ASN A 1 359 ? 15.126 19.074 -32.471 1.00 42.12 359 ASN A N 1
ATOM 2638 C CA . ASN A 1 359 ? 15.602 18.192 -33.530 1.00 42.12 359 ASN A CA 1
ATOM 2639 C C . ASN A 1 359 ? 15.189 18.759 -34.901 1.00 42.12 359 ASN A C 1
ATOM 2641 O O . ASN A 1 359 ? 14.028 19.100 -35.116 1.00 42.12 359 ASN A O 1
ATOM 2645 N N . GLY A 1 360 ? 16.137 18.859 -35.841 1.00 40.06 360 GLY A N 1
ATOM 2646 C CA . GLY A 1 360 ? 15.883 19.353 -37.204 1.00 40.06 360 GLY A CA 1
ATOM 2647 C C . GLY A 1 360 ? 15.974 20.874 -37.391 1.00 40.06 360 GLY A C 1
ATOM 2648 O O . GLY A 1 360 ? 15.673 21.371 -38.474 1.00 40.06 360 GLY A O 1
ATOM 2649 N N . VAL A 1 361 ? 16.409 21.625 -36.375 1.00 45.03 361 VAL A N 1
ATOM 2650 C CA . VAL A 1 361 ? 16.666 23.067 -36.502 1.00 45.03 361 VAL A CA 1
ATOM 2651 C C . VAL A 1 361 ? 17.995 23.293 -37.226 1.00 45.03 361 VAL A C 1
ATOM 2653 O O . VAL A 1 361 ? 19.054 22.899 -36.743 1.00 45.03 361 VAL A O 1
ATOM 2656 N N . THR A 1 362 ? 17.950 23.945 -38.387 1.00 43.47 362 THR A N 1
ATOM 2657 C CA . THR A 1 362 ? 19.151 24.352 -39.126 1.00 43.47 362 THR A CA 1
ATOM 2658 C C . THR A 1 362 ? 19.641 25.699 -38.604 1.00 43.47 362 THR A C 1
ATOM 2660 O O . THR A 1 362 ? 18.919 26.694 -38.666 1.00 43.47 362 THR A O 1
ATOM 2663 N N . VAL A 1 363 ? 20.873 25.745 -38.097 1.00 49.47 363 VAL A N 1
ATOM 2664 C CA . VAL A 1 363 ? 21.543 27.008 -37.767 1.00 49.47 363 VAL A CA 1
ATOM 2665 C C . VAL A 1 363 ? 22.242 27.500 -39.026 1.00 49.47 363 VAL A C 1
ATOM 2667 O O . VAL A 1 363 ? 23.154 26.847 -39.522 1.00 49.47 363 VAL A O 1
ATOM 2670 N N . GLN A 1 364 ? 21.797 28.637 -39.556 1.00 47.25 364 GLN A N 1
ATOM 2671 C CA . GLN A 1 364 ? 22.413 29.273 -40.714 1.00 47.25 364 GLN A CA 1
ATOM 2672 C C . GLN A 1 364 ? 23.113 30.556 -40.275 1.00 47.25 364 GLN A C 1
ATOM 2674 O O . GLN A 1 364 ? 22.467 31.487 -39.791 1.00 47.25 364 GLN A O 1
ATOM 2679 N N . PHE A 1 365 ? 24.427 30.620 -40.475 1.00 49.53 365 PHE A N 1
ATOM 2680 C CA . PHE A 1 365 ? 25.164 31.871 -40.364 1.00 49.53 365 PHE A CA 1
ATOM 2681 C C . PHE A 1 365 ? 24.998 32.643 -41.672 1.00 49.53 365 PHE A C 1
ATOM 2683 O O . PHE A 1 365 ? 25.322 32.148 -42.749 1.00 49.53 365 PHE A O 1
ATOM 2690 N N . VAL A 1 366 ? 24.434 33.844 -41.579 1.00 44.06 366 VAL A N 1
ATOM 2691 C CA . VAL A 1 366 ? 24.285 34.754 -42.715 1.00 44.06 366 VAL A CA 1
ATOM 2692 C C . VAL A 1 366 ? 25.256 35.903 -42.492 1.00 44.06 366 VAL A C 1
ATOM 2694 O O . VAL A 1 366 ? 25.073 36.684 -41.559 1.00 44.06 366 VAL A O 1
ATOM 2697 N N . ASP A 1 367 ? 26.293 35.994 -43.322 1.00 42.56 367 ASP A N 1
ATOM 2698 C CA . ASP A 1 367 ? 27.142 37.184 -43.379 1.00 42.56 367 ASP A CA 1
ATOM 2699 C C . ASP A 1 367 ? 26.467 38.211 -44.297 1.00 42.56 367 ASP A C 1
ATOM 2701 O O . ASP A 1 367 ? 26.576 38.150 -45.522 1.00 42.56 367 ASP A O 1
ATOM 2705 N N . ASP A 1 368 ? 25.676 39.106 -43.703 1.00 40.44 368 ASP A N 1
ATOM 2706 C CA . ASP A 1 368 ? 25.054 40.226 -44.406 1.00 40.44 368 ASP A CA 1
ATOM 2707 C C . ASP A 1 368 ? 25.422 41.541 -43.714 1.00 40.44 368 ASP A C 1
ATOM 2709 O O . ASP A 1 368 ? 25.045 41.803 -42.571 1.00 40.44 368 ASP A O 1
ATOM 2713 N N . SER A 1 369 ? 26.119 42.411 -44.444 1.00 44.56 369 SER A N 1
ATOM 2714 C CA . SER A 1 369 ? 26.452 43.771 -44.008 1.00 44.56 369 SER A CA 1
ATOM 2715 C C . SER A 1 369 ? 25.232 44.689 -43.786 1.00 44.56 369 SER A C 1
ATOM 2717 O O . SER A 1 369 ? 25.407 45.810 -43.303 1.00 44.56 369 SER A O 1
ATOM 2719 N N . LEU A 1 370 ? 24.010 44.251 -44.131 1.00 45.44 370 LEU A N 1
ATOM 2720 C CA . LEU A 1 370 ? 22.785 45.060 -44.107 1.00 45.44 370 LEU A CA 1
ATOM 2721 C C . LEU A 1 370 ? 21.548 44.413 -43.436 1.00 45.44 370 LEU A C 1
ATOM 2723 O O . LEU A 1 370 ? 20.500 45.060 -43.412 1.00 45.44 370 LEU A O 1
ATOM 2727 N N . LEU A 1 371 ? 21.648 43.224 -42.822 1.00 48.00 371 LEU A N 1
ATOM 2728 C CA . LEU A 1 371 ? 20.567 42.586 -42.035 1.00 48.00 371 LEU A CA 1
ATOM 2729 C C . LEU A 1 371 ? 19.186 42.516 -42.750 1.00 48.00 371 LEU A C 1
ATOM 2731 O O . LEU A 1 371 ? 18.156 42.822 -42.143 1.00 48.00 371 LEU A O 1
ATOM 2735 N N . GLN A 1 372 ? 19.112 42.090 -44.019 1.00 46.69 372 GLN A N 1
ATOM 2736 C CA . GLN A 1 372 ? 17.833 41.843 -44.713 1.00 46.69 372 GLN A CA 1
ATOM 2737 C C . GLN A 1 372 ? 17.702 40.392 -45.195 1.00 46.69 372 GLN A C 1
ATOM 2739 O O . GLN A 1 372 ? 18.094 40.036 -46.302 1.00 46.69 372 GLN A O 1
ATOM 2744 N N . ALA A 1 373 ? 17.074 39.542 -44.380 1.00 45.69 373 ALA A N 1
ATOM 2745 C CA . ALA A 1 373 ? 16.789 38.155 -44.745 1.00 45.69 373 ALA A CA 1
ATOM 2746 C C . ALA A 1 373 ? 15.395 37.988 -45.392 1.00 45.69 373 ALA A C 1
ATOM 2748 O O . ALA A 1 373 ? 14.386 37.995 -44.690 1.00 45.69 373 ALA A O 1
ATOM 2749 N N . ALA A 1 374 ? 15.360 37.812 -46.721 1.00 36.41 374 ALA A N 1
ATOM 2750 C CA . ALA A 1 374 ? 14.425 36.992 -47.526 1.00 36.41 374 ALA A CA 1
ATOM 2751 C C . ALA A 1 374 ? 14.760 37.174 -49.028 1.00 36.41 374 ALA A C 1
ATOM 2753 O O . ALA A 1 374 ? 15.055 38.285 -49.445 1.00 36.41 374 ALA A O 1
ATOM 2754 N N . GLY A 1 375 ? 14.696 36.199 -49.937 1.00 36.47 375 GLY A N 1
ATOM 2755 C CA . GLY A 1 375 ? 14.737 34.742 -49.841 1.00 36.47 375 GLY A CA 1
ATOM 2756 C C . GLY A 1 375 ? 15.629 34.212 -50.982 1.00 36.47 375 GLY A C 1
ATOM 2757 O O . GLY A 1 375 ? 15.703 34.838 -52.039 1.00 36.47 375 GLY A O 1
ATOM 2758 N N . GLY A 1 376 ? 16.324 33.089 -50.752 1.00 44.62 376 GLY A N 1
ATOM 2759 C CA . GLY A 1 376 ? 17.332 32.529 -51.676 1.00 44.62 376 GLY A CA 1
ATOM 2760 C C . GLY A 1 376 ? 18.788 32.742 -51.230 1.00 44.62 376 GLY A C 1
ATOM 2761 O O . GLY A 1 376 ? 19.613 33.204 -52.010 1.00 44.62 376 GLY A O 1
ATOM 2762 N N . LEU A 1 377 ? 19.085 32.440 -49.962 1.00 39.44 377 LEU A N 1
ATOM 2763 C CA . LEU A 1 377 ? 20.388 32.618 -49.303 1.00 39.44 377 LEU A CA 1
ATOM 2764 C C . LEU A 1 377 ? 21.488 31.664 -49.829 1.00 39.44 377 LEU A C 1
ATOM 2766 O O . LEU A 1 377 ? 21.260 30.460 -49.915 1.00 39.44 377 LEU A O 1
ATOM 2770 N N . SER A 1 378 ? 22.704 32.184 -50.057 1.00 40.84 378 SER A N 1
ATOM 2771 C CA . SER A 1 378 ? 24.007 31.479 -49.927 1.00 40.84 378 SER A CA 1
ATOM 2772 C C . SER A 1 378 ? 25.113 32.543 -49.753 1.00 40.84 378 SER A C 1
ATOM 2774 O O . SER A 1 378 ? 24.933 33.638 -50.281 1.00 40.84 378 SER A O 1
ATOM 2776 N N . ALA A 1 379 ? 26.234 32.373 -49.041 1.00 35.28 379 ALA A N 1
ATOM 2777 C CA . ALA A 1 379 ? 27.066 31.212 -48.685 1.00 35.28 379 ALA A CA 1
ATOM 2778 C C . ALA A 1 379 ? 27.654 31.402 -47.253 1.00 35.28 379 ALA A C 1
ATOM 2780 O O . ALA A 1 379 ? 27.657 32.525 -46.768 1.00 35.28 379 ALA A O 1
ATOM 2781 N N . GLY A 1 380 ? 28.189 30.415 -46.523 1.00 36.97 380 GLY A N 1
ATOM 2782 C CA . GLY A 1 380 ? 28.605 29.055 -46.865 1.00 36.97 380 GLY A CA 1
ATOM 2783 C C . GLY A 1 380 ? 27.707 27.960 -46.294 1.00 36.97 380 GLY A C 1
ATOM 2784 O O . GLY A 1 380 ? 26.911 28.172 -45.387 1.00 36.97 380 GLY A O 1
ATOM 2785 N N . ALA A 1 381 ? 27.783 26.788 -46.915 1.00 39.19 381 ALA A N 1
ATOM 2786 C CA . ALA A 1 381 ? 27.056 25.608 -46.480 1.00 39.19 381 ALA A CA 1
ATOM 2787 C C . ALA A 1 381 ? 28.010 24.721 -45.674 1.00 39.19 381 ALA A C 1
ATOM 2789 O O . ALA A 1 381 ? 28.638 23.822 -46.234 1.00 39.19 381 ALA A O 1
ATOM 2790 N N . GLU A 1 382 ? 28.141 24.962 -44.368 1.00 39.50 382 GLU A N 1
ATOM 2791 C CA . GLU A 1 382 ? 28.670 23.927 -43.482 1.00 39.50 382 GLU A CA 1
ATOM 2792 C C . GLU A 1 382 ? 27.607 22.833 -43.340 1.00 39.50 382 GLU A C 1
ATOM 2794 O O . GLU A 1 382 ? 26.523 23.037 -42.795 1.00 39.50 382 GLU A O 1
ATOM 2799 N N . THR A 1 383 ? 27.892 21.656 -43.894 1.00 35.50 383 THR A N 1
ATOM 2800 C CA . THR A 1 383 ? 26.992 20.507 -43.781 1.00 35.50 383 THR A CA 1
ATOM 2801 C C . THR A 1 383 ? 27.309 19.792 -42.473 1.00 35.50 383 THR A C 1
ATOM 2803 O O . THR A 1 383 ? 28.304 19.077 -42.378 1.00 35.50 383 THR A O 1
ATOM 2806 N N . ALA A 1 384 ? 26.483 20.003 -41.447 1.00 32.84 384 ALA A N 1
ATOM 2807 C CA . ALA A 1 384 ? 26.529 19.191 -40.238 1.00 32.84 384 ALA A CA 1
ATOM 2808 C C . ALA A 1 384 ? 26.045 17.774 -40.578 1.00 32.84 384 ALA A C 1
ATOM 2810 O O . ALA A 1 384 ? 24.904 17.583 -41.002 1.00 32.84 384 ALA A O 1
ATOM 2811 N N . ASN A 1 385 ? 26.910 16.775 -40.404 1.00 31.03 385 ASN A N 1
ATOM 2812 C CA . ASN A 1 385 ? 26.503 15.380 -40.527 1.00 31.03 385 ASN A CA 1
ATOM 2813 C C . ASN A 1 385 ? 25.687 14.993 -39.292 1.00 31.03 385 ASN A C 1
ATOM 2815 O O . ASN A 1 385 ? 26.224 14.927 -38.187 1.00 31.03 385 ASN A O 1
ATOM 2819 N N . PHE A 1 386 ? 24.397 14.726 -39.491 1.00 37.91 386 PHE A N 1
ATOM 2820 C CA . PHE A 1 386 ? 23.507 14.198 -38.463 1.00 37.91 386 PHE A CA 1
ATOM 2821 C C . PHE A 1 386 ? 23.047 12.791 -38.840 1.00 37.91 386 PHE A C 1
ATOM 2823 O O . PHE A 1 386 ? 22.658 12.533 -39.980 1.00 37.91 386 PHE A O 1
ATOM 2830 N N . SER A 1 387 ? 23.114 11.903 -37.851 1.00 35.72 387 SER A N 1
ATOM 2831 C CA . SER A 1 387 ? 22.566 10.552 -37.889 1.00 35.72 387 SER A CA 1
ATOM 2832 C C . SER A 1 387 ? 21.241 10.539 -37.132 1.00 35.72 387 SER A C 1
ATOM 2834 O O . SER A 1 387 ? 21.110 11.162 -36.085 1.00 35.72 387 SER A O 1
ATOM 2836 N N . ASP A 1 388 ? 20.271 9.813 -37.666 1.00 31.17 388 ASP A N 1
ATOM 2837 C CA . ASP A 1 388 ? 18.893 9.626 -37.205 1.00 31.17 388 ASP A CA 1
ATOM 2838 C C . ASP A 1 388 ? 18.749 8.775 -35.922 1.00 31.17 388 ASP A C 1
ATOM 2840 O O . ASP A 1 388 ? 17.635 8.506 -35.467 1.00 31.17 388 ASP A O 1
ATOM 2844 N N . VAL A 1 389 ? 19.872 8.418 -35.293 1.00 31.47 389 VAL A N 1
ATOM 2845 C CA . VAL A 1 389 ? 19.965 7.605 -34.074 1.00 31.47 389 VAL A CA 1
ATOM 2846 C C . VAL A 1 389 ? 20.512 8.454 -32.924 1.00 31.47 389 VAL A C 1
ATOM 2848 O O . VAL A 1 389 ? 21.388 9.293 -33.129 1.00 31.47 389 VAL A O 1
ATOM 2851 N N . ALA A 1 390 ? 20.054 8.233 -31.687 1.00 34.38 390 ALA A N 1
ATOM 2852 C CA . ALA A 1 390 ? 20.722 8.815 -30.523 1.00 34.38 390 ALA A CA 1
ATOM 2853 C C . ALA A 1 390 ? 22.118 8.193 -30.375 1.00 34.38 390 ALA A C 1
ATOM 2855 O O . ALA A 1 390 ? 22.275 7.089 -29.857 1.00 34.38 390 ALA A O 1
ATOM 2856 N N . VAL A 1 391 ? 23.145 8.888 -30.862 1.00 32.66 391 VAL A N 1
ATOM 2857 C CA . VAL A 1 391 ? 24.536 8.439 -30.748 1.00 32.66 391 VAL A CA 1
ATOM 2858 C C . VAL A 1 391 ? 25.227 9.165 -29.595 1.00 32.66 391 VAL A C 1
ATOM 2860 O O . VAL A 1 391 ? 24.977 10.338 -29.315 1.00 32.66 391 VAL A O 1
ATOM 2863 N N . ALA A 1 392 ? 26.133 8.455 -28.922 1.00 30.95 392 ALA A N 1
ATOM 2864 C CA . ALA A 1 392 ? 27.103 9.041 -28.002 1.00 30.95 392 ALA A CA 1
ATOM 2865 C C . ALA A 1 392 ? 27.894 10.167 -28.684 1.00 30.95 392 ALA A C 1
ATOM 2867 O O . ALA A 1 392 ? 28.202 10.059 -29.870 1.00 30.95 392 ALA A O 1
ATOM 2868 N N . ALA A 1 393 ? 28.319 11.183 -27.930 1.00 31.12 393 ALA A N 1
ATOM 2869 C CA . ALA A 1 393 ? 29.196 12.225 -28.456 1.00 31.12 393 ALA A CA 1
ATOM 2870 C C . ALA A 1 393 ? 30.455 11.622 -29.117 1.00 31.12 393 ALA A C 1
ATOM 2872 O O . ALA A 1 393 ? 31.306 11.039 -28.441 1.00 31.12 393 ALA A O 1
ATOM 2873 N N . ARG A 1 394 ? 30.578 11.789 -30.438 1.00 27.75 394 ARG A N 1
ATOM 2874 C CA . ARG A 1 394 ? 31.834 11.696 -31.189 1.00 27.75 394 ARG A CA 1
ATOM 2875 C C . ARG A 1 394 ? 31.868 12.820 -32.220 1.00 27.75 394 ARG A C 1
ATOM 2877 O O . ARG A 1 394 ? 30.910 13.013 -32.959 1.00 27.75 394 ARG A O 1
ATOM 2884 N N . ALA A 1 395 ? 32.968 13.563 -32.216 1.00 34.22 395 ALA A N 1
ATOM 2885 C CA . ALA A 1 395 ? 33.224 14.685 -33.108 1.00 34.22 395 ALA A CA 1
ATOM 2886 C C . ALA A 1 395 ? 33.847 14.229 -34.439 1.00 34.22 395 ALA A C 1
ATOM 2888 O O . ALA A 1 395 ? 34.600 13.253 -34.464 1.00 34.22 395 ALA A O 1
ATOM 2889 N N . GLY A 1 396 ? 33.600 15.012 -35.496 1.00 28.67 396 GLY A N 1
ATOM 2890 C CA . GLY A 1 396 ? 34.552 15.229 -36.589 1.00 28.67 396 GLY A CA 1
ATOM 2891 C C . GLY A 1 396 ? 34.043 14.982 -38.015 1.00 28.67 396 GLY A C 1
ATOM 2892 O O . GLY A 1 396 ? 33.715 13.855 -38.379 1.00 28.67 396 GLY A O 1
ATOM 2893 N N . LEU A 1 397 ? 34.131 16.014 -38.867 1.00 31.06 397 LEU A N 1
ATOM 2894 C CA . LEU A 1 397 ? 34.398 15.852 -40.302 1.00 31.06 397 LEU A CA 1
ATOM 2895 C C . LEU A 1 397 ? 35.366 16.949 -40.794 1.00 31.06 397 LEU A C 1
ATOM 2897 O O . LEU A 1 397 ? 35.112 18.138 -40.636 1.00 31.06 397 LEU A O 1
ATOM 2901 N N . ARG A 1 398 ? 36.483 16.519 -41.393 1.00 30.11 398 ARG A N 1
ATOM 2902 C CA . ARG A 1 398 ? 37.499 17.334 -42.094 1.00 30.11 398 ARG A CA 1
ATOM 2903 C C . ARG A 1 398 ? 37.059 17.623 -43.541 1.00 30.11 398 ARG A C 1
ATOM 2905 O O . ARG A 1 398 ? 36.265 16.853 -44.076 1.00 30.11 398 ARG A O 1
ATOM 2912 N N . LEU A 1 399 ? 37.667 18.648 -44.169 1.00 29.88 399 LEU A N 1
ATOM 2913 C CA . LEU A 1 399 ? 38.289 18.719 -45.528 1.00 29.88 399 LEU A CA 1
ATOM 2914 C C . LEU A 1 399 ? 38.269 20.195 -46.031 1.00 29.88 399 LEU A C 1
ATOM 2916 O O . LEU A 1 399 ? 37.287 20.884 -45.810 1.00 29.88 399 LEU A O 1
ATOM 2920 N N . ALA A 1 400 ? 39.262 20.797 -46.702 1.00 29.86 400 ALA A N 1
ATOM 2921 C CA . ALA A 1 400 ? 40.403 20.302 -47.470 1.00 29.86 400 ALA A CA 1
ATOM 2922 C C . ALA A 1 400 ? 41.599 21.292 -47.435 1.00 29.86 400 ALA A C 1
ATOM 2924 O O . ALA A 1 400 ? 41.420 22.507 -47.489 1.00 29.86 400 ALA A O 1
ATOM 2925 N N . GLY A 1 401 ? 42.819 20.749 -47.414 1.00 30.95 401 GLY A N 1
ATOM 2926 C CA . GLY A 1 401 ? 44.103 21.453 -47.514 1.00 30.95 401 GLY A CA 1
ATOM 2927 C C . GLY A 1 401 ? 45.226 20.477 -47.155 1.00 30.95 401 GLY A C 1
ATOM 2928 O O . GLY A 1 401 ? 45.083 19.746 -46.181 1.00 30.95 401 GLY A O 1
ATOM 2929 N N . ALA A 1 402 ? 46.260 20.379 -47.992 1.00 28.94 402 ALA A N 1
ATOM 2930 C CA . ALA A 1 402 ? 47.281 19.330 -47.936 1.00 28.94 402 ALA A CA 1
ATOM 2931 C C . ALA A 1 402 ? 47.990 19.209 -46.571 1.00 28.94 402 ALA A C 1
ATOM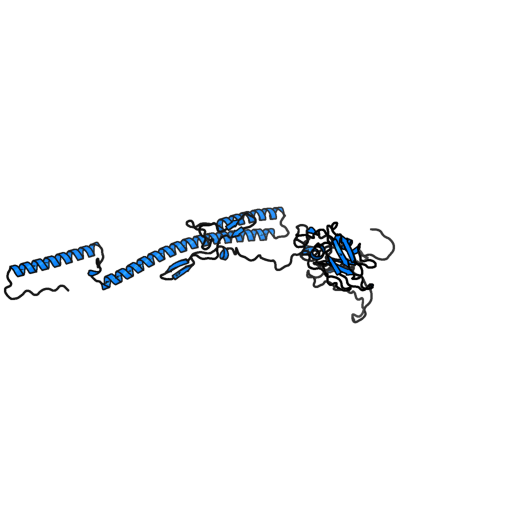 2933 O O . ALA A 1 402 ? 48.236 20.213 -45.909 1.00 28.94 402 ALA A O 1
ATOM 2934 N N . ASP A 1 403 ? 48.355 17.965 -46.243 1.00 33.19 403 ASP A N 1
ATOM 2935 C CA . ASP A 1 403 ? 49.182 17.517 -45.116 1.00 33.19 403 ASP A CA 1
ATOM 2936 C C . ASP A 1 403 ? 48.618 17.766 -43.704 1.00 33.19 403 ASP A C 1
ATOM 2938 O O . ASP A 1 403 ? 48.654 18.874 -43.173 1.00 33.19 403 ASP A O 1
ATOM 2942 N N . ASN A 1 404 ? 48.155 16.693 -43.047 1.00 28.89 404 ASN A N 1
ATOM 2943 C CA . ASN A 1 404 ? 48.790 16.140 -41.837 1.00 28.89 404 ASN A CA 1
ATOM 2944 C C . ASN A 1 404 ? 47.913 15.078 -41.148 1.00 28.89 404 ASN A C 1
ATOM 2946 O O . ASN A 1 404 ? 46.698 15.242 -41.005 1.00 28.89 404 ASN A O 1
ATOM 2950 N N . ASP A 1 405 ? 48.602 14.014 -40.728 1.00 25.72 405 ASP A N 1
ATOM 2951 C CA . ASP A 1 405 ? 48.148 12.845 -39.969 1.00 25.72 405 ASP A CA 1
ATOM 2952 C C . ASP A 1 405 ? 47.659 13.158 -38.543 1.00 25.72 405 ASP A C 1
ATOM 2954 O O . ASP A 1 405 ? 48.061 14.153 -37.933 1.00 25.72 405 ASP A O 1
ATOM 2958 N N . LEU A 1 406 ? 46.897 12.174 -38.044 1.00 29.59 406 LEU A N 1
ATOM 2959 C CA . LEU A 1 406 ? 46.203 11.989 -36.758 1.00 29.59 406 LEU A CA 1
ATOM 2960 C C . LEU A 1 406 ? 44.896 12.781 -36.585 1.00 29.59 406 LEU A C 1
ATOM 2962 O O . LEU A 1 406 ? 44.897 14.031 -36.493 1.00 29.59 406 LEU A O 1
#

Secondary structure (DSSP, 8-state):
----PPPPSS---HHHHHHHHHHHHHHHHHHHHHHHHHHHH--S-SSGGG-HHHHHHHHHHHHHHHHHHHHHHHHHHHHHHHHHHHHHHHHHHHHHHHHHHHHHHHSSTT--HHHHHHHHHHHHHHHHHHHHHHT-EETTEETTSTT--SS-SEEE-SS-EEE---SPPPEEEEETTEEEE----HHHHH-TT------SS--PPPP-TT-BGGGSGGGT---S-EEEEE-SS-EEEEE-TT--BHHHHHHHHHHSPSTT--EEEEE-SSSEEEEE-STT----EEEESTT--HHHHTT--BSS--TTSPEEPPP--PPP-TTS-HHHHH-PPPEEEE--SSTT--EEEE-SS-SGGGTT--------TT----S---S--------SS-----------SS----

pLDDT: mean 74.76, std 19.14, range [25.72, 95.88]

Radius of gyration: 46.34 Å; chains: 1; bounding box: 124×66×131 Å

Sequence (406 aa):
MTSIVPIPTTRASDLLVTQRMLAQLQIDQRDLLRIQDQLSSGRRIFTPSEDAPAAQRAIVLQRLLEQKTQVQKNTEATQSYLTATESALSSVSGALADVRGLAVSVAGNVTSQTERDAAVVQIRRTLEQLVEVGNQQFRGRYLFGGSLTTSPPFDGDGENIVYRGNERHLQSFADLNLLVQSNANGNEVFGTLSNEVRGSVDLNPILTEDTRLADLRGGLGVSDGSLAVSDGATTKTVDISSAETVGDVIRLLEANPPTGRTITARVTSNGLTVAIDAAGGGNLSIREVGGGVTAAELGIVNSGGNGVAPIVGQDLNPILRGSTRLADILGVRASAVVDSTKPNSDIAIELNQRGPDGNGVTVQFVDDSLLQAAGGLSAGAETANFSDVAVAARAGLRLAGADNDL

Foldseek 3Di:
DPPPDDDDPDDDPPVVVVVVVVVVVVVVVVVVVLVVVCVVVVDNDDDCVVPVVVVVVVVVVVVQVVQVVVLVVLVVVLVVLVVLVVVLLVLLVVLVVVLVVLCVVCVDPPHDPVSVVVSVVVNLVSVVVNLVSQQDADPCFRQAQAVRGNDRQWDDPSPDIAGPHDQHFDWTRNDDPDIDTRGHHNCVSVVRVPDDPDPPADQQFFADQAFFQCQWPVRVGADFAWKWKDQAPFIWIFGCNVPGGNVSVQVSDQVIDGPPKGKGWAGARFAIKIFIDPVPKGFIAMGGDPPGCRCVLRQQHGHPTDIRDIRTGDGRRGHDDPPRDVCRRQPDWDWDWDDDPDPPPIDIDTDPDGDDVCPPDDDDDAPDPPPDDDDDDDDDDPDDDDGNGRDDDDDDDDDDDDDDDD